Protein AF-A0A1H7I9Z0-F1 (afdb_monomer)

Foldseek 3Di:
DQDDAWEEEEEEADLLLLLLLLVLVVVSVHQYEYAYCCCVALSVQWPRHPYYHHQHPPLVVNLVRVLVVLVVDQGQEYDYQALSRQVSVVVSCVVPVVSNPNHDYFHFHNDKFFDDDPDDDPPWDKFKKKKKFADDQLATQAIWIKGAPDADPVRARQKIFTDDDDPQVNVVSSVVSVVVVAHGIKMWMWIDTPPPPDTDTRIIGRHDGSCQLVCVVQPNSRSVCRVVPDPPPNPYGDGDGGAMEGELVVLLVQLVVLLVCCVPPDDVSSVVSVVVSVVVVCVVVPGSYDYSQDDPSTCSSVVSSVVVSVVVVVVSVVVVVLVVLLVVLVVLLVLVLVLLVVCVVVLHEAEEEEEEAWQQAQRLLLQLLLVVVQVVDPDDRHYHYYYAHQDQDWQDHHDPLRQVLSVVVVRGRRPPIHHHDDLVNQLVGQEYEYADVVVVVVCVVSVNVPPSRHRYHYLQCQAPSVRHSHGQDDCVVHGSVSSNVSSVSSNSSSVSSVVVSVVVVVD

Structure (mmCIF, N/CA/C/O backbone):
data_AF-A0A1H7I9Z0-F1
#
_entry.id   AF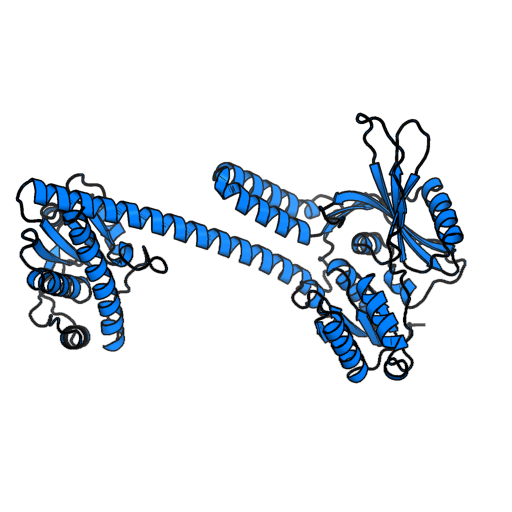-A0A1H7I9Z0-F1
#
loop_
_atom_site.group_PDB
_atom_site.id
_atom_site.type_symbol
_atom_site.label_atom_id
_atom_site.label_alt_id
_atom_site.label_comp_id
_atom_site.label_asym_id
_atom_site.label_entity_id
_atom_site.label_seq_id
_atom_site.pdbx_PDB_ins_code
_atom_site.Cartn_x
_atom_site.Cartn_y
_atom_site.Cartn_z
_atom_site.occupancy
_atom_site.B_iso_or_equiv
_atom_site.auth_seq_id
_atom_site.auth_comp_id
_atom_site.auth_asym_id
_atom_site.auth_atom_id
_atom_site.pdbx_PDB_model_num
ATOM 1 N N . MET A 1 1 ? 15.143 -14.746 -42.588 1.00 33.28 1 MET A N 1
ATOM 2 C CA . MET A 1 1 ? 15.814 -15.561 -41.551 1.00 33.28 1 MET A CA 1
ATOM 3 C C . MET A 1 1 ? 15.377 -15.018 -40.199 1.00 33.28 1 MET A C 1
ATOM 5 O O . MET A 1 1 ? 15.439 -13.807 -40.037 1.00 33.28 1 MET A O 1
ATOM 9 N N . LYS A 1 2 ? 14.856 -15.845 -39.278 1.00 40.09 2 LYS A N 1
ATOM 10 C CA . LYS A 1 2 ? 14.622 -15.394 -37.891 1.00 40.09 2 LYS A CA 1
ATOM 11 C C . LYS A 1 2 ? 15.978 -14.993 -37.301 1.00 40.09 2 LYS A C 1
ATOM 13 O O . LYS A 1 2 ? 16.940 -15.733 -37.501 1.00 40.09 2 LYS A O 1
ATOM 18 N N . ALA A 1 3 ? 16.061 -13.828 -36.659 1.00 52.66 3 ALA A N 1
ATOM 19 C CA . ALA A 1 3 ? 17.259 -13.439 -35.922 1.00 52.66 3 ALA A CA 1
ATOM 20 C C . ALA A 1 3 ? 17.592 -14.540 -34.893 1.00 52.66 3 ALA A C 1
ATOM 22 O O . ALA A 1 3 ? 16.659 -15.145 -34.353 1.00 52.66 3 ALA A O 1
ATOM 23 N N . PRO A 1 4 ? 18.876 -14.860 -34.662 1.00 58.31 4 PRO A N 1
ATOM 24 C CA . PRO A 1 4 ? 19.242 -15.836 -33.645 1.00 58.31 4 PRO A CA 1
ATOM 25 C C . PRO A 1 4 ? 18.682 -15.402 -32.283 1.00 58.31 4 PRO A C 1
ATOM 27 O O . PRO A 1 4 ? 18.686 -14.219 -31.943 1.00 58.31 4 PRO A O 1
ATOM 30 N N . HIS A 1 5 ? 18.164 -16.370 -31.526 1.00 79.75 5 HIS A N 1
ATOM 31 C CA . HIS A 1 5 ? 17.755 -16.153 -30.143 1.00 79.75 5 HIS A CA 1
ATOM 32 C C . HIS A 1 5 ? 18.989 -15.724 -29.343 1.00 79.75 5 HIS A C 1
ATOM 34 O O . HIS A 1 5 ? 20.001 -16.417 -29.382 1.00 79.75 5 HIS A O 1
ATOM 40 N N . SER A 1 6 ? 18.896 -14.588 -28.654 1.00 88.00 6 SER A N 1
ATOM 41 C CA . SER A 1 6 ? 19.993 -14.035 -27.851 1.00 88.00 6 SER A CA 1
ATOM 42 C C . SER A 1 6 ? 19.549 -13.836 -26.415 1.00 88.00 6 SER A C 1
ATOM 44 O O . SER A 1 6 ? 18.396 -13.455 -26.178 1.00 88.00 6 SER A O 1
ATOM 46 N N . ASP A 1 7 ? 20.477 -14.055 -25.491 1.00 91.69 7 ASP A N 1
ATOM 47 C CA . ASP A 1 7 ? 20.314 -13.757 -24.073 1.00 91.69 7 ASP A CA 1
ATOM 48 C C . ASP A 1 7 ? 20.749 -12.300 -23.821 1.00 91.69 7 ASP A C 1
ATOM 50 O O . ASP A 1 7 ? 21.871 -11.899 -24.144 1.00 91.69 7 ASP A O 1
ATOM 54 N N . ILE A 1 8 ? 19.845 -11.472 -23.289 1.00 93.44 8 ILE A N 1
ATOM 55 C CA . ILE A 1 8 ? 20.035 -10.019 -23.168 1.00 93.44 8 ILE A CA 1
ATOM 56 C C . ILE A 1 8 ? 19.839 -9.580 -21.718 1.00 93.44 8 ILE A C 1
ATOM 58 O O . ILE A 1 8 ? 18.793 -9.831 -21.116 1.00 93.44 8 ILE A O 1
ATOM 62 N N . LEU A 1 9 ? 20.822 -8.847 -21.193 1.00 94.00 9 LEU A N 1
ATOM 63 C CA . LEU A 1 9 ? 20.742 -8.187 -19.893 1.00 94.00 9 LEU A CA 1
ATOM 64 C C . LEU A 1 9 ? 20.420 -6.698 -20.067 1.00 94.00 9 LEU A C 1
ATOM 66 O O . LEU A 1 9 ? 21.215 -5.939 -20.628 1.00 94.00 9 LEU A O 1
ATOM 70 N N . LEU A 1 10 ? 19.268 -6.275 -19.552 1.00 93.38 10 LEU A N 1
ATOM 71 C CA . LEU A 1 10 ? 18.864 -4.871 -19.459 1.00 93.38 10 LEU A CA 1
ATOM 72 C C . LEU A 1 10 ? 19.329 -4.288 -18.118 1.00 93.38 10 LEU A C 1
ATOM 74 O O . LEU A 1 10 ? 19.022 -4.858 -17.072 1.00 93.38 10 LEU A O 1
ATOM 78 N N . VAL A 1 11 ? 20.034 -3.154 -18.124 1.00 92.19 11 VAL A N 1
ATOM 79 C CA . VAL A 1 11 ? 20.575 -2.536 -16.899 1.00 92.19 11 VAL A CA 1
ATOM 80 C C . VAL A 1 11 ? 20.062 -1.105 -16.739 1.00 92.19 11 VAL A C 1
ATOM 82 O O . VAL A 1 11 ? 20.218 -0.286 -17.646 1.00 92.19 11 VAL A O 1
ATOM 85 N N . GLY A 1 12 ? 19.490 -0.806 -15.571 1.00 89.25 12 GLY A N 1
ATOM 86 C CA . GLY A 1 12 ? 18.894 0.491 -15.240 1.00 89.25 12 GLY A CA 1
ATOM 87 C C . GLY A 1 12 ? 17.626 0.793 -16.041 1.00 89.25 12 GLY A C 1
ATOM 88 O O . GLY A 1 12 ? 16.967 -0.114 -16.549 1.00 89.25 12 GLY A O 1
ATOM 89 N N . GLY A 1 13 ? 17.314 2.079 -16.177 1.00 84.94 13 GLY A N 1
ATOM 90 C CA . GLY A 1 13 ? 16.192 2.602 -16.950 1.00 84.94 13 GLY A CA 1
ATOM 91 C C . GLY A 1 13 ? 14.922 2.816 -16.132 1.00 84.94 13 GLY A C 1
ATOM 92 O O . G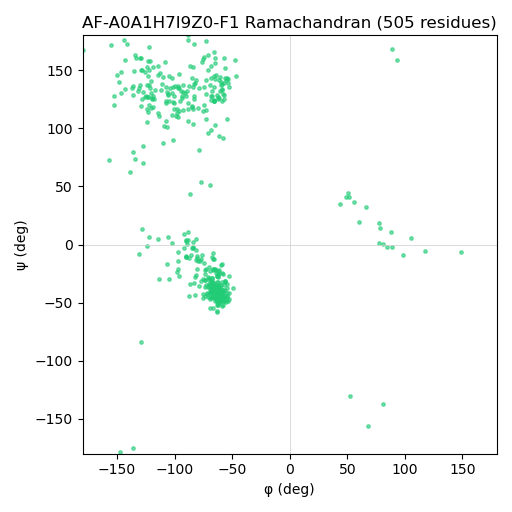LY A 1 13 ? 14.704 2.216 -15.082 1.00 84.94 13 GLY A O 1
ATOM 93 N N . SER A 1 14 ? 14.035 3.667 -16.648 1.00 82.62 14 SER A N 1
ATOM 94 C CA . SER A 1 14 ? 12.694 3.812 -16.085 1.00 82.62 14 SER A CA 1
ATOM 95 C C . SER A 1 14 ? 11.860 2.545 -16.335 1.00 82.62 14 SER A C 1
ATOM 97 O O . SER A 1 14 ? 12.085 1.835 -17.324 1.00 82.62 14 SER A O 1
ATOM 99 N N . PRO A 1 15 ? 10.853 2.252 -15.489 1.00 83.88 15 PRO A N 1
ATOM 100 C CA . PRO A 1 15 ? 9.927 1.146 -15.723 1.00 83.88 15 PRO A CA 1
ATOM 101 C C . PRO A 1 15 ? 9.340 1.142 -17.145 1.00 83.88 15 PRO A C 1
ATOM 103 O O . PRO A 1 15 ? 9.168 0.090 -17.755 1.00 83.88 15 PRO A O 1
ATOM 106 N N . GLU A 1 16 ? 9.061 2.315 -17.699 1.00 82.94 16 GLU A N 1
ATOM 107 C CA . GLU A 1 16 ? 8.445 2.485 -19.007 1.00 82.94 16 GLU A CA 1
ATOM 108 C C . GLU A 1 16 ? 9.401 2.133 -20.153 1.00 82.94 16 GLU A C 1
ATOM 110 O O . GLU A 1 16 ? 9.007 1.425 -21.088 1.00 82.94 16 GLU A O 1
ATOM 115 N N . VAL A 1 17 ? 10.664 2.560 -20.061 1.00 86.81 17 VAL A N 1
ATOM 116 C CA . VAL A 1 17 ? 11.717 2.178 -21.012 1.00 86.81 17 VAL A CA 1
ATOM 117 C C . VAL A 1 17 ? 11.962 0.671 -20.944 1.00 86.81 17 VAL A C 1
ATOM 119 O O . VAL A 1 17 ? 11.924 0.002 -21.979 1.00 86.81 17 VAL A O 1
ATOM 122 N N . ILE A 1 18 ? 12.110 0.113 -19.737 1.00 89.44 18 ILE A N 1
ATOM 123 C CA . ILE A 1 18 ? 12.332 -1.326 -19.523 1.00 89.44 18 ILE A CA 1
ATOM 124 C C . ILE A 1 18 ? 11.198 -2.141 -20.129 1.00 89.44 18 ILE A C 1
ATOM 126 O O . ILE A 1 18 ? 11.439 -3.044 -20.924 1.00 89.44 18 ILE A O 1
ATOM 130 N N . LEU A 1 19 ? 9.950 -1.815 -19.795 1.00 88.62 19 LEU A N 1
ATOM 131 C CA . LEU A 1 19 ? 8.794 -2.562 -20.279 1.00 88.62 19 LEU A CA 1
ATOM 132 C C . LEU A 1 19 ? 8.682 -2.518 -21.810 1.00 88.62 19 LEU A C 1
ATOM 134 O O . LEU A 1 19 ? 8.282 -3.502 -22.437 1.00 88.62 19 LEU A O 1
ATOM 138 N N . THR A 1 20 ? 9.056 -1.390 -22.415 1.00 89.25 20 THR A N 1
ATOM 139 C CA . THR A 1 20 ? 9.066 -1.227 -23.871 1.00 89.25 20 THR A CA 1
ATOM 140 C C . THR A 1 20 ? 10.124 -2.112 -24.525 1.00 89.25 20 THR A C 1
ATOM 142 O O . THR A 1 20 ? 9.809 -2.842 -25.467 1.00 89.25 20 THR A O 1
ATOM 145 N N . PHE A 1 21 ? 11.339 -2.123 -23.975 1.00 90.88 21 PHE A N 1
ATOM 146 C CA . PHE A 1 21 ? 12.412 -3.033 -24.377 1.00 90.88 21 PHE A CA 1
ATOM 147 C C . PHE A 1 21 ? 12.002 -4.494 -24.254 1.00 90.88 21 PHE A C 1
ATOM 149 O O . PHE A 1 21 ? 12.139 -5.267 -25.203 1.00 90.88 21 PHE A O 1
ATOM 156 N N . VAL A 1 22 ? 11.440 -4.848 -23.099 1.00 90.94 22 VAL A N 1
ATOM 157 C CA . VAL A 1 22 ? 11.018 -6.208 -22.791 1.00 90.94 22 VAL A CA 1
ATOM 158 C C . VAL A 1 22 ? 10.026 -6.720 -23.823 1.00 90.94 22 VAL A C 1
ATOM 160 O O . VAL A 1 22 ? 10.205 -7.791 -24.394 1.00 90.94 22 VAL A O 1
ATOM 163 N N . ARG A 1 23 ? 9.003 -5.925 -24.135 1.00 89.06 23 ARG A N 1
ATOM 164 C CA . ARG A 1 23 ? 7.969 -6.310 -25.102 1.00 89.06 23 ARG A CA 1
ATOM 165 C C . ARG A 1 23 ? 8.468 -6.333 -26.540 1.00 89.06 23 ARG A C 1
ATOM 167 O O . ARG A 1 23 ? 8.011 -7.175 -27.307 1.00 89.06 23 ARG A O 1
ATOM 174 N N . SER A 1 24 ? 9.345 -5.406 -26.916 1.00 89.19 24 SER A N 1
ATOM 175 C CA . SER A 1 24 ? 9.944 -5.369 -28.254 1.00 89.19 24 SER A CA 1
ATOM 176 C C . SER A 1 24 ? 10.786 -6.624 -28.504 1.00 89.19 24 SER A C 1
ATOM 178 O O . SER A 1 24 ? 10.482 -7.421 -29.393 1.00 89.19 24 SER A O 1
ATOM 180 N N . LEU A 1 25 ? 11.777 -6.869 -27.646 1.00 90.19 25 LEU A N 1
ATOM 181 C CA . LEU A 1 25 ? 12.753 -7.937 -27.843 1.00 90.19 25 LEU A CA 1
ATOM 182 C C . LEU A 1 25 ? 12.153 -9.330 -27.601 1.00 90.19 25 LEU A C 1
ATOM 184 O O . LEU A 1 25 ? 12.467 -10.270 -28.332 1.00 90.19 25 LEU A O 1
ATOM 188 N N . ALA A 1 26 ? 11.218 -9.471 -26.655 1.00 89.12 26 ALA A N 1
ATOM 189 C CA . ALA A 1 26 ? 10.547 -10.749 -26.427 1.00 89.12 26 ALA A CA 1
ATOM 190 C C . ALA A 1 26 ? 9.662 -11.176 -27.608 1.00 89.12 26 ALA A C 1
ATOM 192 O O . ALA A 1 26 ? 9.572 -12.368 -27.901 1.00 89.12 26 ALA A O 1
ATOM 193 N N . ARG A 1 27 ? 9.048 -10.233 -28.346 1.00 85.94 27 ARG A N 1
ATOM 194 C CA . ARG A 1 27 ? 8.302 -10.554 -29.582 1.00 85.94 27 ARG A CA 1
ATOM 195 C C . ARG A 1 27 ? 9.196 -11.139 -30.674 1.00 85.94 27 ARG A C 1
ATOM 197 O O . ARG A 1 27 ? 8.706 -11.907 -31.497 1.00 85.94 27 ARG A O 1
ATOM 204 N N . GLN A 1 28 ? 10.484 -10.804 -30.661 1.00 85.25 28 GLN A N 1
ATOM 205 C CA . GLN A 1 28 ? 11.493 -11.369 -31.561 1.00 85.25 28 GLN A CA 1
ATOM 206 C C . GLN A 1 28 ? 12.075 -12.695 -31.042 1.00 85.25 28 GLN A C 1
ATOM 208 O O . GLN A 1 28 ? 12.853 -13.344 -31.734 1.00 85.25 28 GLN A O 1
ATOM 213 N N . GLY A 1 29 ? 11.666 -13.135 -29.847 1.00 87.38 29 GLY A N 1
ATOM 214 C CA . GLY A 1 29 ? 12.092 -14.392 -29.239 1.00 87.38 29 GLY A CA 1
ATOM 215 C C . GLY A 1 29 ? 13.376 -14.304 -28.413 1.00 87.38 29 GLY A C 1
ATOM 216 O O . GLY A 1 29 ? 13.908 -15.350 -28.050 1.00 87.38 29 GLY A O 1
ATOM 217 N N . HIS A 1 30 ? 13.887 -13.108 -28.110 1.00 90.94 30 HIS A N 1
ATOM 218 C CA . HIS A 1 30 ? 15.039 -12.961 -27.215 1.00 90.94 30 HIS A CA 1
ATOM 219 C C . HIS A 1 30 ? 14.665 -13.283 -25.763 1.00 90.94 30 HIS A C 1
ATOM 221 O O . HIS A 1 30 ? 13.525 -13.070 -25.338 1.00 90.94 30 HIS A O 1
ATOM 227 N N . ARG A 1 31 ? 15.638 -13.779 -24.996 1.00 91.44 31 ARG A N 1
ATOM 228 C CA . ARG A 1 31 ? 15.503 -14.028 -23.556 1.00 91.44 31 ARG A CA 1
ATOM 229 C C . ARG A 1 31 ? 16.053 -12.840 -22.787 1.00 91.44 31 ARG A C 1
ATOM 231 O O . ARG A 1 31 ? 17.116 -12.327 -23.127 1.00 91.44 31 ARG A O 1
ATOM 238 N N . LEU A 1 32 ? 15.310 -12.391 -21.780 1.00 93.50 32 LEU A N 1
ATOM 239 C CA . LEU A 1 32 ? 15.541 -11.096 -21.153 1.00 93.50 32 LEU A CA 1
ATOM 240 C C . LEU A 1 32 ? 15.644 -11.219 -19.637 1.00 93.50 32 LEU A C 1
ATOM 242 O O . LEU A 1 32 ? 14.698 -11.664 -18.980 1.00 93.50 32 LEU A O 1
ATOM 246 N N . ASP A 1 33 ? 16.753 -10.712 -19.116 1.00 93.56 33 ASP A N 1
ATOM 247 C CA . ASP A 1 33 ? 16.964 -10.454 -17.698 1.00 93.56 33 ASP A CA 1
ATOM 248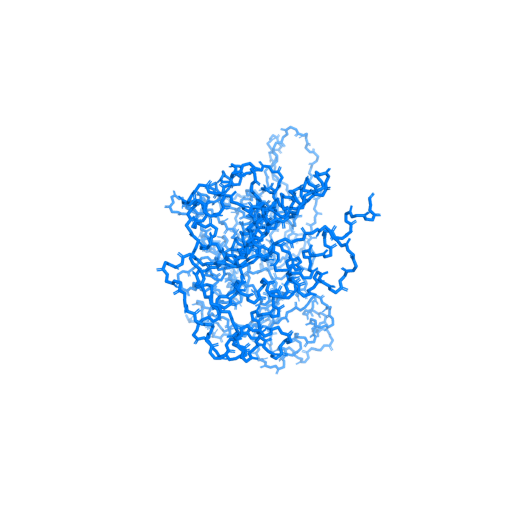 C C . ASP A 1 33 ? 17.093 -8.949 -17.460 1.00 93.56 33 ASP A C 1
ATOM 250 O O . ASP A 1 33 ? 17.487 -8.183 -18.345 1.00 93.56 33 ASP A O 1
ATOM 254 N N . SER A 1 34 ? 16.745 -8.501 -16.255 1.00 92.56 34 SER A N 1
ATOM 255 C CA . SER A 1 34 ? 16.790 -7.088 -15.889 1.00 92.56 34 SER A CA 1
ATOM 256 C C . SER A 1 34 ? 17.481 -6.868 -14.549 1.00 92.56 34 SER A C 1
ATOM 258 O O . SER A 1 34 ? 17.160 -7.514 -13.553 1.00 92.56 34 SER A O 1
ATOM 260 N N . LEU A 1 35 ? 18.403 -5.909 -14.524 1.00 91.31 35 LEU A N 1
ATOM 261 C CA . LEU A 1 35 ? 19.003 -5.336 -13.329 1.00 91.31 35 LEU A CA 1
ATOM 262 C C . LEU A 1 35 ? 18.420 -3.925 -13.147 1.00 91.31 35 LEU A C 1
ATOM 264 O O . LEU A 1 35 ? 18.807 -3.000 -13.858 1.00 91.31 35 LEU A O 1
ATOM 268 N N . ASN A 1 36 ? 17.448 -3.770 -12.243 1.00 84.12 36 ASN A N 1
ATOM 269 C CA . ASN A 1 36 ? 16.551 -2.606 -12.188 1.00 84.12 36 ASN A CA 1
ATOM 270 C C . ASN A 1 36 ? 16.603 -1.874 -10.835 1.00 84.12 36 ASN A C 1
ATOM 272 O O . ASN A 1 36 ? 16.569 -2.512 -9.782 1.00 84.12 36 ASN A O 1
ATOM 276 N N . ASP A 1 37 ? 16.619 -0.539 -10.864 1.00 76.44 37 ASP A N 1
ATOM 277 C CA . ASP A 1 37 ? 16.607 0.340 -9.684 1.00 76.44 37 ASP A CA 1
ATOM 278 C C . ASP A 1 37 ? 15.297 0.276 -8.884 1.00 76.44 37 ASP A C 1
ATOM 280 O O . ASP A 1 37 ? 15.240 0.550 -7.684 1.00 76.44 37 ASP A O 1
ATOM 284 N N . THR A 1 38 ? 14.237 -0.176 -9.542 1.00 74.06 38 THR A N 1
ATOM 285 C CA . THR A 1 38 ? 12.899 -0.337 -9.003 1.00 74.06 38 THR A CA 1
ATOM 286 C C . THR A 1 38 ? 12.407 -1.766 -9.267 1.00 74.06 38 THR A C 1
ATOM 288 O O . THR A 1 38 ? 11.476 -1.986 -10.044 1.00 74.06 38 THR A O 1
ATOM 291 N N . PRO A 1 39 ? 12.970 -2.787 -8.589 1.00 69.00 39 PRO A N 1
ATOM 292 C CA . PRO A 1 39 ? 12.644 -4.197 -8.838 1.00 69.00 39 PRO A CA 1
ATOM 293 C C . PRO A 1 39 ? 11.181 -4.548 -8.504 1.00 69.00 39 PRO A C 1
ATOM 295 O O . PRO A 1 39 ? 10.630 -5.501 -9.042 1.00 69.00 39 PRO A O 1
ATOM 298 N N . LEU A 1 40 ? 10.523 -3.742 -7.660 1.00 73.50 40 LEU A N 1
ATOM 299 C CA . LEU A 1 40 ? 9.094 -3.844 -7.325 1.00 73.50 40 LEU A CA 1
ATOM 300 C C . LEU A 1 40 ? 8.188 -3.020 -8.265 1.00 73.50 40 LEU A C 1
ATOM 302 O O . LEU A 1 40 ? 6.972 -2.906 -8.050 1.00 73.50 40 LEU A O 1
ATOM 306 N N . SER A 1 41 ? 8.769 -2.393 -9.293 1.00 78.56 41 SER A N 1
ATOM 307 C CA . SER A 1 41 ? 8.021 -1.641 -10.295 1.00 78.56 41 SER A CA 1
ATOM 308 C C . SER A 1 41 ? 7.121 -2.558 -11.117 1.00 78.56 41 SER A C 1
ATOM 310 O O . SER A 1 41 ? 7.184 -3.784 -11.065 1.00 78.56 41 SER A O 1
ATOM 312 N N . HIS A 1 42 ? 6.193 -1.941 -11.847 1.00 78.56 42 HIS A N 1
ATOM 313 C CA . HIS A 1 42 ? 5.179 -2.690 -12.582 1.00 78.56 42 HIS A CA 1
ATOM 314 C C . HIS A 1 42 ? 5.804 -3.354 -13.814 1.00 78.56 42 HIS A C 1
ATOM 316 O O . HIS A 1 42 ? 5.400 -4.446 -14.191 1.00 78.56 42 HIS A O 1
ATOM 322 N N . ALA A 1 43 ? 6.840 -2.733 -14.380 1.00 81.75 43 ALA A N 1
ATOM 323 C CA . ALA A 1 43 ? 7.607 -3.258 -15.499 1.00 81.75 43 ALA A CA 1
ATOM 324 C C . ALA A 1 43 ? 8.243 -4.620 -15.196 1.00 81.75 43 ALA A C 1
ATOM 326 O O . ALA A 1 43 ? 8.195 -5.519 -16.030 1.00 81.75 43 ALA A O 1
ATOM 327 N N . CYS A 1 44 ? 8.741 -4.805 -13.971 1.00 84.25 44 CYS A N 1
ATOM 328 C CA . CYS A 1 44 ? 9.341 -6.059 -13.512 1.00 84.25 44 CYS A CA 1
ATOM 329 C C . CYS A 1 44 ? 8.354 -7.225 -13.385 1.00 84.25 44 CYS A C 1
ATOM 331 O O . CYS A 1 44 ? 8.779 -8.356 -13.189 1.00 84.25 44 CYS A O 1
ATOM 333 N N . GLN A 1 45 ? 7.046 -6.966 -13.474 1.00 86.88 45 GLN A N 1
ATOM 334 C CA . GLN A 1 45 ? 6.011 -8.004 -13.457 1.00 86.88 45 GLN A CA 1
ATOM 335 C C . GLN A 1 45 ? 5.680 -8.519 -14.864 1.00 86.88 45 GLN A C 1
ATOM 337 O O . GLN A 1 45 ? 4.766 -9.331 -15.021 1.00 86.88 45 GLN A O 1
ATOM 342 N N . SER A 1 46 ? 6.387 -8.034 -15.894 1.00 88.88 46 SER A N 1
ATOM 343 C CA . SER A 1 46 ? 6.234 -8.533 -17.258 1.00 88.88 46 SER A CA 1
ATOM 344 C C . SER A 1 46 ? 6.530 -10.025 -17.309 1.00 88.88 46 SER A C 1
ATOM 346 O O . SER A 1 46 ? 7.558 -10.485 -16.815 1.00 88.88 46 SER A O 1
ATOM 348 N N . ARG A 1 47 ? 5.653 -10.785 -17.967 1.00 89.19 47 ARG A N 1
ATOM 349 C CA . ARG A 1 47 ? 5.813 -12.243 -18.104 1.00 89.19 47 ARG A CA 1
ATOM 350 C C . ARG A 1 47 ? 7.015 -12.660 -18.959 1.00 89.19 47 ARG A C 1
ATOM 352 O O . ARG A 1 47 ? 7.325 -13.842 -19.036 1.00 89.19 47 ARG A O 1
ATOM 359 N N . TYR A 1 48 ? 7.613 -11.707 -19.672 1.00 90.75 48 TYR A N 1
ATOM 360 C CA . TYR A 1 48 ? 8.735 -11.939 -20.578 1.00 90.75 48 TYR A CA 1
ATOM 361 C C . TYR A 1 48 ? 10.103 -11.800 -19.898 1.00 90.75 48 TYR A C 1
ATOM 363 O O . TYR A 1 48 ? 11.107 -12.169 -20.502 1.00 90.75 48 TYR A O 1
ATOM 371 N N . LEU A 1 49 ? 10.151 -11.279 -18.668 1.00 91.06 49 LEU A N 1
ATOM 372 C CA . LEU A 1 49 ? 11.374 -11.236 -17.870 1.00 91.06 49 LEU A CA 1
ATOM 373 C C . LEU A 1 49 ? 11.576 -12.578 -17.166 1.00 91.06 49 LEU A C 1
ATOM 375 O O . LEU A 1 49 ? 10.670 -13.060 -16.487 1.00 91.06 49 LEU A O 1
ATOM 379 N N . GLN A 1 50 ? 12.760 -13.171 -17.314 1.00 88.69 50 GLN A N 1
ATOM 380 C CA . GLN A 1 50 ? 13.093 -14.431 -16.642 1.00 88.69 50 GLN A CA 1
ATOM 381 C C . GLN A 1 50 ? 13.661 -14.169 -15.252 1.00 88.69 50 GLN A C 1
ATOM 383 O O . GLN A 1 50 ? 13.253 -14.801 -14.276 1.00 88.69 50 GLN A O 1
ATOM 388 N N . LYS A 1 51 ? 14.565 -13.193 -15.158 1.00 89.06 51 LYS A N 1
ATOM 389 C CA . LYS A 1 51 ? 15.183 -12.782 -13.906 1.00 89.06 51 LYS A CA 1
ATOM 390 C C . LYS A 1 51 ? 15.119 -11.272 -13.735 1.00 89.06 51 LYS A C 1
ATOM 392 O O . LYS A 1 51 ? 15.443 -10.504 -14.639 1.00 89.06 51 LYS A O 1
ATOM 397 N N . VAL A 1 52 ? 14.743 -10.850 -12.532 1.00 88.94 52 VAL A N 1
ATOM 398 C CA . VAL A 1 52 ? 14.793 -9.449 -12.109 1.00 88.94 52 VAL A CA 1
ATOM 399 C C . VAL A 1 52 ? 15.670 -9.355 -10.873 1.00 88.94 52 VAL A C 1
ATOM 401 O O . VAL A 1 52 ? 15.383 -9.965 -9.844 1.00 88.94 52 VAL A O 1
ATOM 404 N N . LEU A 1 53 ? 16.743 -8.582 -10.977 1.00 87.19 53 LEU A N 1
ATOM 405 C CA . LEU A 1 53 ? 17.674 -8.305 -9.896 1.00 87.19 53 LEU A CA 1
ATOM 406 C C . LEU A 1 53 ? 17.618 -6.817 -9.521 1.00 87.19 53 LEU A C 1
ATOM 408 O O . LEU A 1 53 ? 17.417 -5.970 -10.393 1.00 87.19 53 LEU A O 1
ATOM 412 N N . PRO A 1 54 ? 17.797 -6.471 -8.235 1.00 87.50 54 PRO A N 1
ATOM 413 C CA . PRO A 1 54 ? 17.875 -5.079 -7.810 1.00 87.50 54 PRO A CA 1
ATOM 414 C C . PRO A 1 54 ? 19.168 -4.418 -8.308 1.00 87.50 54 PRO A C 1
ATOM 416 O O . PRO A 1 54 ? 20.249 -4.996 -8.182 1.00 87.50 54 PRO A O 1
ATOM 419 N N . PHE A 1 55 ? 19.050 -3.187 -8.800 1.00 86.94 55 PHE A N 1
ATOM 420 C CA . PHE A 1 55 ? 20.148 -2.287 -9.147 1.00 86.94 55 PHE A CA 1
ATOM 421 C C . PHE A 1 55 ? 20.197 -1.122 -8.147 1.00 86.94 55 PHE A C 1
ATOM 423 O O . PHE A 1 55 ? 19.527 -0.108 -8.332 1.00 86.94 55 PHE A O 1
ATOM 430 N N . PRO A 1 56 ? 20.904 -1.277 -7.023 1.00 84.56 56 PRO A N 1
ATOM 431 C CA . PRO A 1 56 ? 20.923 -0.270 -5.968 1.00 84.56 56 PRO A CA 1
ATOM 432 C C . PRO A 1 56 ? 21.569 1.040 -6.441 1.00 84.56 56 PRO A C 1
ATOM 434 O O . PRO A 1 56 ? 22.380 1.057 -7.361 1.00 84.56 56 PRO A O 1
ATOM 437 N N . HIS A 1 57 ? 21.223 2.149 -5.783 1.00 81.69 57 HIS A N 1
ATOM 438 C CA . HIS A 1 57 ? 21.848 3.450 -6.052 1.00 81.69 57 HIS A CA 1
ATOM 439 C C . HIS A 1 57 ? 23.280 3.549 -5.513 1.00 81.69 57 HIS A C 1
ATOM 441 O O . HIS A 1 57 ? 24.036 4.403 -5.972 1.00 81.69 57 HIS A O 1
ATOM 447 N N . ASP A 1 58 ? 23.640 2.721 -4.524 1.00 87.44 58 ASP A N 1
ATOM 448 C CA . ASP A 1 58 ? 25.006 2.671 -4.010 1.00 87.44 58 ASP A CA 1
ATOM 449 C C . ASP A 1 58 ? 25.954 2.136 -5.097 1.00 87.44 58 ASP A C 1
ATOM 451 O O . ASP A 1 58 ? 25.738 1.024 -5.589 1.00 87.44 58 ASP A O 1
ATOM 455 N N . PRO A 1 59 ? 27.009 2.883 -5.472 1.00 86.00 59 PRO A N 1
ATOM 456 C CA . PRO A 1 59 ? 27.850 2.506 -6.599 1.00 86.00 59 PRO A CA 1
ATOM 457 C C . PRO A 1 59 ? 28.547 1.154 -6.464 1.00 86.00 59 PRO A C 1
ATOM 459 O O . PRO A 1 59 ? 28.716 0.443 -7.458 1.00 86.00 59 PRO A O 1
ATOM 462 N N . LYS A 1 60 ? 28.967 0.808 -5.243 1.00 87.56 60 LYS A N 1
ATOM 463 C CA . LYS A 1 60 ? 29.688 -0.433 -4.971 1.00 87.56 60 LYS A CA 1
ATOM 464 C C . LYS A 1 60 ? 28.723 -1.609 -4.987 1.00 87.56 60 LYS A C 1
ATOM 466 O O . LYS A 1 60 ? 28.983 -2.597 -5.665 1.00 87.56 60 LYS A O 1
ATOM 471 N N . GLU A 1 61 ? 27.576 -1.471 -4.326 1.00 89.69 61 GLU A N 1
ATOM 472 C CA . GLU A 1 61 ? 26.546 -2.506 -4.365 1.00 89.69 61 GLU A CA 1
ATOM 473 C C . GLU A 1 61 ? 26.026 -2.715 -5.801 1.00 89.69 61 GLU A C 1
ATOM 475 O O . GLU A 1 61 ? 25.803 -3.849 -6.216 1.00 89.69 61 GLU A O 1
ATOM 480 N N . ALA A 1 62 ? 25.895 -1.653 -6.603 1.00 88.00 62 ALA A N 1
ATOM 481 C CA . ALA A 1 62 ? 25.475 -1.741 -8.003 1.00 88.00 62 ALA A CA 1
ATOM 482 C C . ALA A 1 62 ? 26.464 -2.556 -8.848 1.00 88.00 62 ALA A C 1
ATOM 484 O O . ALA A 1 62 ? 26.059 -3.425 -9.627 1.00 88.00 62 ALA A O 1
ATOM 485 N N . GLN A 1 63 ? 27.763 -2.311 -8.655 1.00 90.69 63 GLN A N 1
ATOM 486 C CA . GLN A 1 63 ? 28.836 -3.073 -9.285 1.00 90.69 63 GLN A CA 1
ATOM 487 C C . GLN A 1 63 ? 28.824 -4.542 -8.836 1.00 90.69 63 GLN A C 1
ATOM 489 O O . GLN A 1 63 ? 28.863 -5.432 -9.686 1.00 90.69 63 GLN A O 1
ATOM 494 N N . ASP A 1 64 ? 28.696 -4.813 -7.535 1.00 90.62 64 ASP A N 1
ATOM 495 C CA . ASP A 1 64 ? 28.634 -6.178 -6.998 1.00 90.62 64 ASP A CA 1
ATOM 496 C C . ASP A 1 64 ? 27.440 -6.956 -7.575 1.00 90.62 64 ASP A C 1
ATOM 498 O O . ASP A 1 64 ? 27.559 -8.127 -7.950 1.00 90.62 64 ASP A O 1
ATOM 502 N N . ARG A 1 65 ? 26.280 -6.299 -7.710 1.00 91.25 65 ARG A N 1
ATOM 503 C CA . ARG A 1 65 ? 25.080 -6.889 -8.321 1.00 91.25 65 ARG A CA 1
ATOM 504 C C . ARG A 1 65 ? 25.266 -7.171 -9.806 1.00 91.25 65 ARG A C 1
ATOM 506 O O . ARG A 1 65 ? 24.841 -8.232 -10.260 1.00 91.25 65 ARG A O 1
ATOM 513 N N . LEU A 1 66 ? 25.910 -6.266 -10.543 1.00 92.06 66 LEU A N 1
ATOM 514 C CA . LEU A 1 66 ? 26.238 -6.477 -11.952 1.00 92.06 66 LEU A CA 1
ATOM 515 C C . LEU A 1 66 ? 27.199 -7.661 -12.119 1.00 92.06 66 LEU A C 1
ATOM 517 O O . LEU A 1 66 ? 26.924 -8.556 -12.911 1.00 92.06 66 LEU A O 1
ATOM 521 N N . ILE A 1 67 ? 28.273 -7.725 -11.328 1.00 91.56 67 ILE A N 1
ATOM 522 C CA . ILE A 1 67 ? 29.228 -8.845 -11.350 1.00 91.56 67 ILE A CA 1
ATOM 523 C C . ILE A 1 67 ? 28.520 -10.163 -11.031 1.00 91.56 67 ILE A C 1
ATOM 525 O O . ILE A 1 67 ? 28.747 -11.164 -11.710 1.00 91.56 67 ILE A O 1
ATOM 529 N N . LYS A 1 68 ? 27.634 -10.167 -10.031 1.00 91.06 68 LYS A N 1
ATOM 530 C CA . LYS A 1 68 ? 26.832 -11.343 -9.689 1.00 91.06 68 LYS A CA 1
ATOM 531 C C . LYS A 1 68 ? 25.930 -11.772 -10.850 1.00 91.06 68 LYS A C 1
ATOM 533 O O . LYS A 1 68 ? 25.891 -12.954 -11.175 1.00 91.06 68 LYS A O 1
ATOM 538 N N . ALA A 1 69 ? 25.248 -10.829 -11.501 1.00 90.75 69 ALA A N 1
ATOM 539 C CA . ALA A 1 69 ? 24.396 -11.120 -12.652 1.00 90.75 69 ALA A CA 1
ATOM 540 C C . ALA A 1 69 ? 25.187 -11.738 -13.818 1.00 90.75 69 ALA A C 1
ATOM 542 O O . ALA A 1 69 ? 24.708 -12.694 -14.422 1.00 90.75 69 ALA A O 1
ATOM 543 N N . LEU A 1 70 ? 26.394 -11.225 -14.087 1.00 91.19 70 LEU A N 1
ATOM 544 C CA . LEU A 1 70 ? 27.312 -11.725 -15.120 1.00 91.19 70 LEU A CA 1
ATOM 545 C C . LEU A 1 70 ? 27.944 -13.082 -14.769 1.00 91.19 70 LEU A C 1
ATOM 547 O O . LEU A 1 70 ? 28.291 -13.849 -15.655 1.00 91.19 70 LEU A O 1
ATOM 551 N N . ALA A 1 71 ? 28.107 -13.397 -13.483 1.00 88.12 71 ALA A N 1
ATOM 552 C CA . ALA A 1 71 ? 28.602 -14.704 -13.050 1.00 88.12 71 ALA A CA 1
ATOM 553 C C . ALA A 1 71 ? 27.521 -15.796 -13.127 1.00 88.12 71 ALA A C 1
ATOM 555 O O . ALA A 1 71 ? 27.833 -16.963 -13.344 1.00 88.12 71 ALA A O 1
ATOM 556 N N . GLU A 1 72 ? 26.257 -15.422 -12.920 1.00 86.94 72 GLU A N 1
ATOM 557 C CA . GLU A 1 72 ? 25.115 -16.344 -12.889 1.00 86.94 72 GLU A CA 1
ATOM 558 C C . GLU A 1 72 ? 24.462 -16.563 -14.265 1.00 86.94 72 GLU A C 1
ATOM 560 O O . GLU A 1 72 ? 23.612 -17.445 -14.387 1.00 86.94 72 GLU A O 1
ATOM 565 N N . GLY A 1 73 ? 24.815 -15.770 -15.281 1.00 81.62 73 GLY A N 1
ATOM 566 C CA . GLY A 1 73 ? 24.230 -15.841 -16.620 1.00 81.62 73 GLY A CA 1
ATOM 567 C C . GLY A 1 73 ? 25.233 -15.490 -17.715 1.00 81.62 73 GLY A C 1
ATOM 568 O O . GLY A 1 73 ? 26.125 -14.673 -17.513 1.00 81.62 73 GLY A O 1
ATOM 569 N N . GLN A 1 74 ? 25.074 -16.109 -18.883 1.00 85.38 74 GLN A N 1
ATOM 570 C CA . GLN A 1 74 ? 25.810 -15.751 -20.094 1.00 85.38 74 GLN A CA 1
ATOM 571 C C . GLN A 1 74 ? 24.900 -14.896 -20.971 1.00 85.38 74 GLN A C 1
ATOM 573 O O . GLN A 1 74 ? 23.770 -15.291 -21.241 1.00 85.38 74 GLN A O 1
ATOM 578 N N . TYR A 1 75 ? 25.380 -13.728 -21.392 1.00 91.69 75 TYR A N 1
ATOM 579 C CA . TYR A 1 75 ? 24.600 -12.795 -22.202 1.00 91.69 75 TYR A CA 1
ATOM 580 C C . TYR A 1 75 ? 25.340 -12.486 -23.495 1.00 91.69 75 TYR A C 1
ATOM 582 O O . TYR A 1 75 ? 26.539 -12.220 -23.481 1.00 91.69 75 TYR A O 1
ATOM 590 N N . ASP A 1 76 ? 24.611 -12.450 -24.603 1.00 91.44 76 ASP A N 1
ATOM 591 C CA . ASP A 1 76 ? 25.137 -12.008 -25.893 1.00 91.44 76 ASP A CA 1
ATOM 592 C C . ASP A 1 76 ? 25.126 -10.480 -25.994 1.00 91.44 76 ASP A C 1
ATOM 594 O O . ASP A 1 76 ? 25.952 -9.883 -26.687 1.00 91.44 76 ASP A O 1
ATOM 598 N N . HIS A 1 77 ? 24.200 -9.831 -25.280 1.00 92.00 77 HIS A N 1
ATOM 599 C CA . HIS A 1 77 ? 24.052 -8.380 -25.264 1.00 92.00 77 HIS A CA 1
ATOM 600 C C . HIS A 1 77 ? 23.835 -7.837 -23.855 1.00 92.00 77 HIS A C 1
ATOM 602 O O . HIS A 1 77 ? 23.007 -8.338 -23.096 1.00 92.00 77 HIS A O 1
ATOM 608 N N . ILE A 1 78 ? 24.523 -6.737 -23.545 1.00 92.31 78 ILE A N 1
ATOM 609 C CA . ILE A 1 78 ? 24.299 -5.957 -22.323 1.00 92.31 78 ILE A CA 1
ATOM 610 C C . ILE A 1 78 ? 23.909 -4.542 -22.735 1.00 92.31 78 ILE A C 1
ATOM 612 O O . ILE A 1 78 ? 24.677 -3.842 -23.404 1.00 92.31 78 ILE A O 1
ATOM 616 N N . VAL A 1 79 ? 22.693 -4.143 -22.364 1.00 91.31 79 VAL A N 1
ATOM 617 C CA . VAL A 1 79 ? 22.062 -2.898 -22.805 1.00 91.31 79 VAL A CA 1
ATOM 618 C C . VAL A 1 79 ? 21.904 -1.950 -21.613 1.00 91.31 79 VAL A C 1
ATOM 620 O O . VAL A 1 79 ? 21.067 -2.211 -20.743 1.00 91.31 79 VAL A O 1
ATOM 623 N N . PRO A 1 80 ? 22.662 -0.839 -21.559 1.00 90.50 80 PRO A N 1
ATOM 624 C CA . PRO A 1 80 ? 22.366 0.230 -20.619 1.00 90.50 80 PRO A CA 1
ATOM 625 C C . PRO A 1 80 ? 21.114 0.988 -21.064 1.00 90.50 80 PRO A C 1
ATOM 627 O O . PRO A 1 80 ? 21.021 1.431 -22.211 1.00 90.50 80 PRO A O 1
ATOM 630 N N . LEU A 1 81 ? 20.164 1.166 -20.151 1.00 88.50 81 LEU A N 1
ATOM 631 C CA . LEU A 1 81 ? 18.932 1.908 -20.421 1.00 88.50 81 LEU A CA 1
ATOM 632 C C . LEU A 1 81 ? 18.986 3.367 -19.957 1.00 88.50 81 LEU A C 1
ATOM 634 O O . LEU A 1 81 ? 18.168 4.172 -20.392 1.00 88.50 81 LEU A O 1
ATOM 638 N N . ASP A 1 82 ? 19.970 3.724 -19.133 1.00 84.31 82 ASP A N 1
ATOM 639 C CA . ASP A 1 82 ? 20.222 5.096 -18.702 1.00 84.31 82 ASP A CA 1
ATOM 640 C C . ASP A 1 82 ? 21.729 5.400 -18.560 1.00 84.31 82 ASP A C 1
ATOM 642 O O . ASP A 1 82 ? 22.610 4.542 -18.735 1.00 84.31 82 ASP A O 1
ATOM 646 N N . ALA A 1 83 ? 22.029 6.663 -18.253 1.00 81.88 83 ALA A N 1
ATOM 647 C CA . ALA A 1 83 ? 23.386 7.149 -18.032 1.00 81.88 83 ALA A CA 1
ATOM 648 C C . ALA A 1 83 ? 24.097 6.465 -16.850 1.00 81.88 83 ALA A C 1
ATOM 650 O O . ALA A 1 83 ? 25.298 6.194 -16.928 1.00 81.88 83 ALA A O 1
ATOM 651 N N . ASN A 1 84 ? 23.372 6.163 -15.769 1.00 84.56 84 ASN A N 1
ATOM 652 C CA . ASN A 1 84 ? 23.946 5.564 -14.567 1.00 84.56 84 ASN A CA 1
ATOM 653 C C . ASN A 1 84 ? 24.383 4.117 -14.835 1.00 84.56 84 ASN A C 1
ATOM 655 O O . ASN A 1 84 ? 25.518 3.732 -14.558 1.00 84.56 84 ASN A O 1
ATOM 659 N N . ALA A 1 85 ? 23.515 3.331 -15.468 1.00 88.25 85 ALA A N 1
ATOM 660 C CA . ALA A 1 85 ? 23.812 1.992 -15.949 1.00 88.25 85 ALA A CA 1
ATOM 661 C C . ALA A 1 85 ? 25.016 1.989 -16.896 1.00 88.25 85 ALA A C 1
ATOM 663 O O . ALA A 1 85 ? 25.911 1.156 -16.750 1.00 88.25 85 ALA A O 1
ATOM 664 N N . SER A 1 86 ? 25.078 2.951 -17.824 1.00 87.12 86 SER A N 1
ATOM 665 C CA . SER A 1 86 ? 26.218 3.096 -18.739 1.00 87.12 86 SER A CA 1
ATOM 666 C C . SER A 1 86 ? 27.526 3.309 -17.989 1.00 87.12 86 SER A C 1
ATOM 668 O O . SER A 1 86 ? 28.514 2.634 -18.281 1.00 87.12 86 SER A O 1
ATOM 670 N N . HIS A 1 87 ? 27.525 4.200 -16.995 1.00 86.69 87 HIS A N 1
ATOM 671 C CA . HIS A 1 87 ? 28.691 4.451 -16.157 1.00 86.69 87 HIS A CA 1
ATOM 672 C C . HIS A 1 87 ? 29.116 3.192 -15.387 1.00 86.69 87 HIS A C 1
ATOM 674 O O . HIS A 1 87 ? 30.277 2.790 -15.454 1.00 86.69 87 HIS A O 1
ATOM 680 N N . HIS A 1 88 ? 28.180 2.509 -14.723 1.00 88.81 88 HIS A N 1
ATOM 681 C CA . HIS A 1 88 ? 28.476 1.292 -13.964 1.00 88.81 88 HIS A CA 1
ATOM 682 C C . HIS A 1 88 ? 29.016 0.156 -14.832 1.00 88.81 88 HIS A C 1
ATOM 684 O O . HIS A 1 88 ? 29.971 -0.516 -14.435 1.00 88.81 88 HIS A O 1
ATOM 690 N N . ILE A 1 89 ? 28.454 -0.043 -16.025 1.00 90.31 89 ILE A N 1
ATOM 691 C CA . ILE A 1 89 ? 28.944 -1.040 -16.978 1.00 90.31 89 ILE A CA 1
ATOM 692 C C . ILE A 1 89 ? 30.369 -0.698 -17.423 1.00 90.31 89 ILE A C 1
ATOM 694 O O . ILE A 1 89 ? 31.232 -1.572 -17.402 1.00 90.31 89 ILE A O 1
ATOM 698 N N . GLN A 1 90 ? 30.647 0.560 -17.782 1.00 88.62 90 GLN A N 1
ATOM 699 C CA . GLN A 1 90 ? 31.979 0.989 -18.230 1.00 88.62 90 GLN A CA 1
ATOM 700 C C . GLN A 1 90 ? 33.040 0.858 -17.131 1.00 88.62 90 GLN A C 1
ATOM 702 O O . GLN A 1 90 ? 34.120 0.310 -17.376 1.00 88.62 90 GLN A O 1
ATOM 707 N N . THR A 1 91 ? 32.724 1.298 -15.913 1.00 88.94 91 THR A N 1
ATOM 708 C CA . THR A 1 91 ? 33.621 1.191 -14.755 1.00 88.94 91 THR A CA 1
ATOM 709 C C . THR A 1 91 ? 33.908 -0.275 -14.427 1.00 88.94 91 THR A C 1
ATOM 711 O O . THR A 1 91 ? 35.065 -0.674 -14.304 1.00 88.94 91 THR A O 1
ATOM 714 N N . THR A 1 92 ? 32.869 -1.116 -14.386 1.00 90.94 92 THR A N 1
ATOM 715 C CA . THR A 1 92 ? 33.015 -2.552 -14.099 1.00 90.94 92 THR A CA 1
ATOM 716 C C . THR A 1 92 ? 33.780 -3.276 -15.199 1.00 90.94 92 THR A C 1
ATOM 718 O O . THR A 1 92 ? 34.611 -4.122 -14.894 1.00 90.94 92 THR A O 1
ATOM 721 N N . ARG A 1 93 ? 33.566 -2.924 -16.471 1.00 90.00 93 ARG A N 1
ATOM 722 C CA . ARG A 1 93 ? 34.308 -3.495 -17.603 1.00 90.00 93 ARG A CA 1
ATOM 723 C C . ARG A 1 93 ? 35.791 -3.152 -17.544 1.00 90.00 93 ARG A C 1
ATOM 725 O O . ARG A 1 93 ? 36.617 -4.009 -17.827 1.00 90.00 93 ARG A O 1
ATOM 732 N N . THR A 1 94 ? 36.121 -1.916 -17.179 1.00 90.00 94 THR A N 1
ATOM 733 C CA . THR A 1 94 ? 37.517 -1.479 -17.027 1.00 90.00 94 THR A CA 1
ATOM 734 C C . THR A 1 94 ? 38.220 -2.259 -15.917 1.00 90.00 94 THR A C 1
ATOM 736 O O . THR A 1 94 ? 39.372 -2.649 -16.071 1.00 90.00 94 THR A O 1
ATOM 739 N N . GLN A 1 95 ? 37.521 -2.513 -14.809 1.00 91.62 95 GLN A N 1
ATOM 740 C CA . GLN A 1 95 ? 38.085 -3.183 -13.639 1.00 91.62 95 GLN A CA 1
ATOM 741 C C . GLN A 1 95 ? 38.094 -4.718 -13.752 1.00 91.62 95 GLN A C 1
ATOM 743 O O . GLN A 1 95 ? 38.997 -5.367 -13.232 1.00 91.62 95 GLN A O 1
ATOM 748 N N . TYR A 1 96 ? 37.096 -5.298 -14.422 1.00 90.62 96 TYR A N 1
ATOM 749 C CA . TYR A 1 96 ? 36.868 -6.742 -14.507 1.00 90.62 96 TYR A CA 1
ATOM 750 C C . TYR A 1 96 ? 36.460 -7.174 -15.931 1.00 90.62 96 TYR A C 1
ATOM 752 O O . TYR A 1 96 ? 35.350 -7.683 -16.122 1.00 90.62 96 TYR A O 1
ATOM 760 N N . PRO A 1 97 ? 37.321 -6.989 -16.949 1.00 89.25 97 PRO A N 1
ATOM 761 C CA . PRO A 1 97 ? 36.965 -7.238 -18.349 1.00 89.25 97 PRO A CA 1
ATOM 762 C C . PRO A 1 97 ? 36.554 -8.693 -18.613 1.00 89.25 97 PRO A C 1
ATOM 764 O O . PRO A 1 97 ? 35.574 -8.930 -19.318 1.00 89.25 97 PRO A O 1
ATOM 767 N N . ASP A 1 98 ? 37.221 -9.655 -17.969 1.00 89.56 98 ASP A N 1
ATOM 768 C CA . ASP A 1 98 ? 36.970 -11.094 -18.146 1.00 89.56 98 ASP A CA 1
ATOM 769 C C . ASP A 1 98 ? 35.551 -11.515 -17.735 1.00 89.56 98 ASP A C 1
ATOM 771 O O . ASP A 1 98 ? 35.029 -12.521 -18.211 1.00 89.56 98 ASP A O 1
ATOM 775 N N . ARG A 1 99 ? 34.887 -10.731 -16.871 1.00 88.19 99 ARG A N 1
ATOM 776 C CA . ARG A 1 99 ? 33.519 -11.015 -16.408 1.00 88.19 99 ARG A CA 1
ATOM 777 C C . ARG A 1 99 ? 32.463 -10.820 -17.494 1.00 88.19 99 ARG A C 1
ATOM 779 O O . ARG A 1 99 ? 31.364 -11.334 -17.341 1.00 88.19 99 ARG A O 1
ATOM 786 N N . PHE A 1 100 ? 32.770 -10.081 -18.558 1.00 88.69 100 PHE A N 1
ATOM 787 C CA . PHE A 1 100 ? 31.817 -9.777 -19.627 1.00 88.69 100 PHE A CA 1
ATOM 788 C C . PHE A 1 100 ? 31.822 -10.817 -20.757 1.00 88.69 100 PHE A C 1
ATOM 790 O O . PHE A 1 100 ? 30.920 -10.797 -21.592 1.00 88.69 100 PHE A O 1
ATOM 797 N N . GLY A 1 101 ? 32.791 -11.740 -20.779 1.00 86.44 101 GLY A N 1
ATOM 798 C CA . GLY A 1 101 ? 32.852 -12.823 -21.763 1.00 86.44 101 GLY A CA 1
ATOM 799 C C . GLY A 1 101 ? 32.753 -12.326 -23.210 1.00 86.44 101 GLY A C 1
ATOM 800 O O . GLY A 1 101 ? 33.453 -11.395 -23.609 1.00 86.44 101 GLY A O 1
ATOM 801 N N . HIS A 1 102 ? 31.864 -12.941 -23.995 1.00 85.88 102 HIS A N 1
ATOM 802 C CA . HIS A 1 102 ? 31.595 -12.573 -25.391 1.00 85.88 102 HIS A CA 1
ATOM 803 C C . HIS A 1 102 ? 30.506 -11.502 -25.557 1.00 85.88 102 HIS A C 1
ATOM 805 O O . HIS A 1 102 ? 30.147 -11.174 -26.689 1.00 85.88 102 HIS A O 1
ATOM 811 N N . ALA A 1 103 ? 29.971 -10.956 -24.460 1.00 87.38 103 ALA A N 1
ATOM 812 C CA . ALA A 1 103 ? 28.835 -10.049 -24.508 1.00 87.38 103 ALA A CA 1
ATOM 813 C C . ALA A 1 103 ? 29.163 -8.774 -25.296 1.00 87.38 103 ALA A C 1
ATOM 815 O O . ALA A 1 103 ? 30.097 -8.025 -24.978 1.00 87.38 103 ALA A O 1
ATOM 816 N N . ARG A 1 104 ? 28.328 -8.450 -26.287 1.00 87.94 104 ARG A N 1
ATOM 817 C CA . ARG A 1 104 ? 28.358 -7.143 -26.937 1.00 87.94 104 ARG A CA 1
ATOM 818 C C . ARG A 1 104 ? 27.777 -6.109 -25.982 1.00 87.94 104 ARG A C 1
ATOM 820 O O . ARG A 1 104 ? 26.568 -6.044 -25.751 1.00 87.94 104 ARG A O 1
ATOM 827 N N . ILE A 1 105 ? 28.660 -5.271 -25.456 1.00 85.00 105 ILE A N 1
ATOM 828 C CA . ILE A 1 105 ? 28.288 -4.144 -24.607 1.00 85.00 105 ILE A CA 1
ATOM 829 C C . ILE A 1 105 ? 27.939 -2.968 -25.500 1.00 85.00 105 ILE A C 1
ATOM 831 O O . ILE A 1 105 ? 28.782 -2.468 -26.251 1.00 85.00 105 ILE A O 1
ATOM 835 N N . HIS A 1 106 ? 26.701 -2.516 -25.393 1.00 80.44 106 HIS A N 1
ATOM 836 C CA . HIS A 1 106 ? 26.256 -1.341 -26.114 1.00 80.44 106 HIS A CA 1
ATOM 837 C C . HIS A 1 106 ? 26.595 -0.072 -25.337 1.00 80.44 106 HIS A C 1
ATOM 839 O O . HIS A 1 106 ? 26.543 -0.054 -24.108 1.00 80.44 106 HIS A O 1
ATOM 845 N N . GLN A 1 107 ? 26.962 0.989 -26.050 1.00 69.69 107 GLN A N 1
ATOM 846 C CA . GLN A 1 107 ? 27.328 2.265 -25.443 1.00 69.69 107 GLN A CA 1
ATOM 847 C C . GLN A 1 107 ? 26.167 3.251 -25.560 1.00 69.69 107 GLN A C 1
ATOM 849 O O . GLN A 1 107 ? 25.563 3.376 -26.619 1.00 69.69 107 GLN A O 1
ATOM 854 N N . SER A 1 108 ? 25.883 3.964 -24.472 1.00 66.31 108 SER A N 1
ATOM 855 C CA . SER A 1 108 ? 25.133 5.219 -24.510 1.00 66.31 108 SER A CA 1
ATOM 856 C C . SER A 1 108 ? 26.006 6.312 -23.895 1.00 66.31 108 SER A C 1
ATOM 858 O O . SER A 1 108 ? 26.884 6.009 -23.073 1.00 66.31 108 SER A O 1
ATOM 860 N N . HIS A 1 109 ? 25.848 7.562 -24.330 1.00 70.81 109 HIS A N 1
ATOM 861 C CA . HIS A 1 109 ? 26.689 8.630 -23.796 1.00 70.81 109 HIS A CA 1
ATOM 862 C C . HIS A 1 109 ? 26.167 9.053 -22.412 1.00 70.81 109 HIS A C 1
ATOM 864 O O . HIS A 1 109 ? 24.966 9.244 -22.228 1.00 70.81 109 HIS A O 1
ATOM 870 N N . PRO A 1 110 ? 27.053 9.225 -21.418 1.00 61.91 110 PRO A N 1
ATOM 871 C CA . PRO A 1 110 ? 26.634 9.331 -20.022 1.00 61.91 110 PRO A CA 1
ATOM 872 C C . PRO A 1 110 ? 26.097 10.713 -19.616 1.00 61.91 110 PRO A C 1
ATOM 874 O O . PRO A 1 110 ? 25.501 10.831 -18.551 1.00 61.91 110 PRO A O 1
ATOM 877 N N . ALA A 1 111 ? 26.307 11.770 -20.408 1.00 74.44 111 ALA A N 1
ATOM 878 C CA . ALA A 1 111 ? 25.967 13.136 -20.006 1.00 74.44 111 ALA A CA 1
ATOM 879 C C . ALA A 1 111 ? 24.936 13.778 -20.953 1.00 74.44 111 ALA A C 1
ATOM 881 O O . ALA A 1 111 ? 25.199 13.872 -22.155 1.00 74.44 111 ALA A O 1
ATOM 882 N N . PRO A 1 112 ? 23.796 14.272 -20.431 1.00 79.56 112 PRO A N 1
ATOM 883 C CA . PRO A 1 112 ? 22.902 15.144 -21.181 1.00 79.56 112 PRO A CA 1
ATOM 884 C C . PRO A 1 112 ? 23.618 16.424 -21.621 1.00 79.56 112 PRO A C 1
ATOM 886 O O . PRO A 1 112 ? 24.362 17.034 -20.851 1.00 79.56 112 PRO A O 1
ATOM 889 N N . ILE A 1 113 ? 23.348 16.871 -22.843 1.00 82.94 113 ILE A N 1
ATOM 890 C CA . ILE A 1 113 ? 23.843 18.145 -23.368 1.00 82.94 113 ILE A CA 1
ATOM 891 C C . ILE A 1 113 ? 22.720 19.161 -23.201 1.00 82.94 113 ILE A C 1
ATOM 893 O O . ILE A 1 113 ? 21.660 19.009 -23.798 1.00 82.94 113 ILE A O 1
ATOM 897 N N . THR A 1 114 ? 22.932 20.195 -22.390 1.00 80.25 114 THR A N 1
ATOM 898 C CA . THR A 1 114 ? 21.961 21.288 -22.222 1.00 80.25 114 THR A CA 1
ATOM 899 C C . THR A 1 114 ? 22.470 22.527 -22.937 1.00 80.25 114 THR A C 1
ATOM 901 O O . THR A 1 114 ? 23.600 22.954 -22.705 1.00 80.25 114 THR A O 1
ATOM 904 N N . LEU A 1 115 ? 21.634 23.119 -23.786 1.00 76.31 115 LEU A N 1
ATOM 905 C CA . LEU A 1 115 ? 21.921 24.377 -24.465 1.00 76.31 115 LEU A CA 1
ATOM 906 C C . LEU A 1 115 ? 21.018 25.472 -23.894 1.00 76.31 115 LEU A C 1
ATOM 908 O O . LEU A 1 115 ? 19.863 25.227 -23.543 1.00 76.31 115 LEU A O 1
ATOM 912 N N . GLN A 1 116 ? 21.533 26.697 -23.784 1.00 63.88 116 GLN A N 1
ATOM 913 C CA . GLN A 1 116 ? 20.691 27.819 -23.379 1.00 63.88 116 GLN A CA 1
ATOM 914 C C . GLN A 1 116 ? 19.639 28.076 -24.457 1.00 63.88 116 GLN A C 1
ATOM 916 O O . GLN A 1 116 ? 19.971 28.307 -25.620 1.00 63.88 116 GLN A O 1
ATOM 921 N N . ALA A 1 117 ? 18.366 28.057 -24.060 1.00 60.41 117 ALA A N 1
ATOM 922 C CA . ALA A 1 117 ? 17.294 28.484 -24.941 1.00 60.41 117 ALA A CA 1
ATOM 923 C C . ALA A 1 117 ? 17.509 29.959 -25.342 1.00 60.41 117 ALA A C 1
ATOM 925 O O . ALA A 1 117 ? 17.958 30.756 -24.507 1.00 60.41 117 ALA A O 1
ATOM 926 N N . PRO A 1 118 ? 17.173 30.352 -26.584 1.00 58.16 118 PRO A N 1
ATOM 927 C CA . PRO A 1 118 ? 17.197 31.754 -26.982 1.00 58.16 118 PRO A CA 1
ATOM 928 C C . PRO A 1 118 ? 16.352 32.591 -26.013 1.00 58.16 118 PRO A C 1
ATOM 930 O O . PRO A 1 118 ? 15.270 32.161 -25.608 1.00 58.16 118 PRO A O 1
ATOM 933 N N . ARG A 1 119 ? 16.818 33.789 -25.635 1.00 54.88 119 ARG A N 1
ATOM 934 C CA . ARG A 1 119 ? 16.023 34.712 -24.808 1.00 54.88 119 ARG A CA 1
ATOM 935 C C . ARG A 1 119 ? 14.787 35.151 -25.598 1.00 54.88 119 ARG A C 1
ATOM 937 O O . ARG A 1 119 ? 14.892 35.994 -26.483 1.00 54.88 119 ARG A O 1
ATOM 944 N N . THR A 1 120 ? 13.626 34.585 -25.286 1.00 52.22 120 THR A N 1
ATOM 945 C CA . THR A 1 120 ? 12.334 35.000 -25.848 1.00 52.22 120 THR A CA 1
ATOM 946 C C . THR A 1 120 ? 11.626 35.971 -24.906 1.00 52.22 120 THR A C 1
ATOM 948 O O . THR A 1 120 ? 11.731 35.834 -23.685 1.00 52.22 120 THR A O 1
ATOM 951 N N . SER A 1 121 ? 10.873 36.933 -25.452 1.00 49.03 121 SER A N 1
ATOM 952 C CA . SER A 1 121 ? 9.980 37.780 -24.648 1.00 49.03 121 SER A CA 1
ATOM 953 C C . SER A 1 121 ? 8.980 36.922 -23.855 1.00 49.03 121 SER A C 1
ATOM 955 O O . SER A 1 121 ? 8.494 35.922 -24.390 1.00 49.03 121 SER A O 1
ATOM 957 N N . PRO A 1 122 ? 8.633 37.305 -22.611 1.00 52.91 122 PRO A N 1
ATOM 958 C CA . PRO A 1 122 ? 7.776 36.515 -21.717 1.00 52.91 122 PRO A CA 1
ATOM 959 C C . PRO A 1 122 ? 6.367 36.219 -22.268 1.00 52.91 122 PRO A C 1
ATOM 961 O O . PRO A 1 122 ? 5.724 35.279 -21.805 1.00 52.91 122 PRO A O 1
ATOM 964 N N . ASP A 1 123 ? 5.911 36.957 -23.283 1.00 48.59 123 ASP A N 1
ATOM 965 C CA . ASP A 1 123 ? 4.586 36.795 -23.894 1.00 48.59 123 ASP A CA 1
ATOM 966 C C . ASP A 1 123 ? 4.519 35.733 -25.011 1.00 48.59 123 ASP A C 1
ATOM 968 O O . ASP A 1 123 ? 3.430 35.376 -25.471 1.00 48.59 123 ASP A O 1
ATOM 972 N N . VAL A 1 124 ? 5.657 35.185 -25.458 1.00 56.94 124 VAL A N 1
ATOM 973 C CA . VAL A 1 124 ? 5.688 34.202 -26.551 1.00 56.94 124 VAL A CA 1
ATOM 974 C C . VAL A 1 124 ? 5.632 32.780 -25.992 1.00 56.94 124 VAL A C 1
ATOM 976 O O . VAL A 1 124 ? 6.542 32.315 -25.310 1.00 56.94 124 VAL A O 1
ATOM 979 N N . LYS A 1 125 ? 4.559 32.043 -26.308 1.00 59.19 125 LYS A N 1
ATOM 980 C CA . LYS A 1 125 ? 4.424 30.626 -25.930 1.00 59.19 125 LYS A CA 1
ATOM 981 C C . LYS A 1 125 ? 5.378 29.747 -26.746 1.00 59.19 125 LYS A C 1
ATOM 983 O O . LYS A 1 125 ? 5.026 29.305 -27.841 1.00 59.19 125 LYS A O 1
ATOM 988 N N . THR A 1 126 ? 6.540 29.436 -26.183 1.00 65.69 126 THR A N 1
ATOM 989 C CA . THR A 1 126 ? 7.489 28.465 -26.745 1.00 65.69 126 THR A CA 1
ATOM 990 C C . THR A 1 126 ? 6.916 27.050 -26.679 1.00 65.69 126 THR A C 1
ATOM 992 O O . THR A 1 126 ? 6.489 26.585 -25.619 1.00 65.69 126 THR A O 1
ATOM 995 N N . LYS A 1 127 ? 6.901 26.342 -27.812 1.00 76.50 127 LYS A N 1
ATOM 996 C CA . LYS A 1 127 ? 6.533 24.917 -27.853 1.00 76.50 127 LYS A CA 1
ATOM 997 C C . LYS A 1 127 ? 7.797 24.070 -27.775 1.00 76.50 127 LYS A C 1
ATOM 999 O O . LYS A 1 127 ? 8.733 24.323 -28.527 1.00 76.50 127 LYS A O 1
ATOM 1004 N N . ILE A 1 128 ? 7.798 23.063 -26.902 1.00 81.62 128 ILE A N 1
ATOM 1005 C CA . ILE A 1 128 ? 8.881 22.078 -26.808 1.00 81.62 128 ILE A CA 1
ATOM 1006 C C . ILE A 1 128 ? 8.505 20.853 -27.641 1.00 81.62 128 ILE A C 1
ATOM 1008 O O . ILE A 1 128 ? 7.454 20.245 -27.420 1.00 81.62 128 ILE A O 1
ATOM 1012 N N . ILE A 1 129 ? 9.366 20.505 -28.589 1.00 88.50 129 ILE A N 1
ATOM 1013 C CA . ILE A 1 129 ? 9.230 19.349 -29.478 1.00 88.50 129 ILE A CA 1
ATOM 1014 C C . ILE A 1 129 ? 10.398 18.410 -29.192 1.00 88.50 129 ILE A C 1
ATOM 1016 O O . ILE A 1 129 ? 11.532 18.861 -29.079 1.00 88.50 129 ILE A O 1
ATOM 1020 N N . GLY A 1 130 ? 10.118 17.122 -29.041 1.00 90.31 130 GLY A N 1
ATOM 1021 C CA . GLY A 1 130 ? 11.122 16.076 -28.909 1.00 90.31 130 GLY A CA 1
ATOM 1022 C C . GLY A 1 130 ? 11.283 15.310 -30.219 1.00 90.31 130 GLY A C 1
ATOM 1023 O O . GLY A 1 130 ? 10.306 15.062 -30.928 1.00 90.31 130 GLY A O 1
ATOM 1024 N N . LEU A 1 131 ? 12.513 14.923 -30.530 1.00 91.94 131 LEU A N 1
ATOM 1025 C CA . LEU A 1 131 ? 12.851 14.009 -31.611 1.00 91.94 131 LEU A CA 1
ATOM 1026 C C . LEU A 1 131 ? 13.654 12.852 -31.018 1.00 91.94 131 LEU A C 1
ATOM 1028 O O . LEU A 1 131 ? 14.823 13.022 -30.679 1.00 91.94 131 LEU A O 1
ATOM 1032 N N . LEU A 1 132 ? 13.021 11.688 -30.884 1.00 91.62 132 LEU A N 1
ATOM 1033 C CA . LEU A 1 132 ? 13.690 10.456 -30.479 1.00 91.62 132 LEU A CA 1
ATOM 1034 C C . LEU A 1 132 ? 14.315 9.818 -31.717 1.00 91.62 132 LEU A C 1
ATOM 1036 O O . LEU A 1 132 ? 13.593 9.436 -32.636 1.00 91.62 132 LEU A O 1
ATOM 1040 N N . THR A 1 133 ? 15.637 9.712 -31.746 1.00 89.94 133 THR A N 1
ATOM 1041 C CA . THR A 1 133 ? 16.397 9.215 -32.898 1.00 89.94 133 THR A CA 1
ATOM 1042 C C . THR A 1 133 ? 17.232 7.996 -32.541 1.00 89.94 133 THR A C 1
ATOM 1044 O O . THR A 1 133 ? 17.576 7.785 -31.379 1.00 89.94 133 THR A O 1
ATOM 1047 N N . PHE A 1 134 ? 17.574 7.210 -33.557 1.00 88.56 134 PHE A N 1
ATOM 1048 C CA . PHE A 1 134 ? 18.600 6.183 -33.480 1.00 88.56 134 PHE A CA 1
ATOM 1049 C C . PHE A 1 134 ? 19.664 6.451 -34.549 1.00 88.56 134 PHE A C 1
ATOM 1051 O O . PHE A 1 134 ? 19.375 6.404 -35.750 1.00 88.56 134 PHE A O 1
ATOM 1058 N N . ALA A 1 135 ? 20.878 6.769 -34.107 1.00 88.44 135 ALA A N 1
ATOM 1059 C CA . ALA A 1 135 ? 22.022 7.065 -34.952 1.00 88.44 135 ALA A CA 1
ATOM 1060 C C . ALA A 1 135 ? 22.945 5.849 -35.081 1.00 88.44 135 ALA A C 1
ATOM 1062 O O . ALA A 1 135 ? 23.249 5.184 -34.088 1.00 88.44 135 ALA A O 1
ATOM 1063 N N . HIS A 1 136 ? 23.396 5.584 -36.305 1.00 85.81 136 HIS A N 1
ATOM 1064 C CA . HIS A 1 136 ? 24.432 4.603 -36.599 1.00 85.81 136 HIS A CA 1
ATOM 1065 C C . HIS A 1 136 ? 25.419 5.200 -37.602 1.00 85.81 136 HIS A C 1
ATOM 1067 O O . HIS A 1 136 ? 24.999 5.710 -38.640 1.00 85.81 136 HIS A O 1
ATOM 1073 N N . ASN A 1 137 ? 26.718 5.151 -37.300 1.00 85.12 137 ASN A N 1
ATOM 1074 C CA . ASN A 1 137 ? 27.762 5.828 -38.083 1.00 85.12 137 ASN A CA 1
ATOM 1075 C C . ASN A 1 137 ? 27.488 7.337 -38.225 1.00 85.12 137 ASN A C 1
ATOM 1077 O O . ASN A 1 137 ? 27.740 7.935 -39.270 1.00 85.12 137 ASN A O 1
ATOM 1081 N N . GLN A 1 138 ? 26.949 7.945 -37.164 1.00 86.56 138 GLN A N 1
ATOM 1082 C CA . GLN A 1 138 ? 26.523 9.348 -37.094 1.00 86.56 138 GLN A CA 1
ATOM 1083 C C . GLN A 1 138 ? 25.433 9.737 -38.112 1.00 86.56 138 GLN A C 1
ATOM 1085 O O . GLN A 1 138 ? 25.230 10.923 -38.384 1.00 86.56 138 GLN A O 1
ATOM 1090 N N . GLU A 1 139 ? 24.710 8.760 -38.661 1.00 87.38 139 GLU A N 1
ATOM 1091 C CA . GLU A 1 139 ? 23.552 8.983 -39.527 1.00 87.38 139 GLU A CA 1
ATOM 1092 C C . GLU A 1 139 ? 22.272 8.556 -38.817 1.00 87.38 139 GLU A C 1
ATOM 1094 O O . GLU A 1 139 ? 22.231 7.518 -38.153 1.00 87.38 139 GLU A O 1
ATOM 1099 N N . ILE A 1 140 ? 21.210 9.354 -38.951 1.00 88.44 140 ILE A N 1
ATOM 1100 C CA . ILE A 1 140 ? 19.906 9.013 -38.384 1.00 88.44 140 ILE A CA 1
ATOM 1101 C C . ILE A 1 140 ? 19.305 7.883 -39.216 1.00 88.44 140 ILE A C 1
ATOM 1103 O O . ILE A 1 140 ? 18.965 8.059 -40.382 1.00 88.44 140 ILE A O 1
ATOM 1107 N N . THR A 1 141 ? 19.131 6.725 -38.592 1.00 85.88 141 THR A N 1
ATOM 1108 C CA . THR A 1 141 ? 18.516 5.554 -39.233 1.00 85.88 141 THR A CA 1
ATOM 1109 C C . THR A 1 141 ? 17.037 5.402 -38.885 1.00 85.88 141 THR A C 1
ATOM 1111 O O . THR A 1 141 ? 16.268 4.812 -39.641 1.00 85.88 141 THR A O 1
ATOM 1114 N N . ALA A 1 142 ? 16.610 5.973 -37.758 1.00 87.25 142 ALA A N 1
ATOM 1115 C CA . ALA A 1 142 ? 15.211 6.055 -37.372 1.00 87.25 142 ALA A CA 1
ATOM 1116 C C . ALA A 1 142 ? 14.959 7.306 -36.527 1.00 87.25 142 ALA A C 1
ATOM 1118 O O . ALA A 1 142 ? 15.814 7.708 -35.736 1.00 87.25 142 ALA A O 1
ATOM 1119 N N . ALA A 1 143 ? 13.778 7.907 -36.676 1.00 89.56 143 ALA A N 1
ATOM 1120 C CA . ALA A 1 143 ? 13.376 9.077 -35.907 1.00 89.56 143 ALA A CA 1
ATOM 1121 C C . ALA A 1 143 ? 11.863 9.113 -35.668 1.00 89.56 143 ALA A C 1
ATOM 1123 O O . ALA A 1 143 ? 11.072 8.838 -36.570 1.00 89.56 143 ALA A O 1
ATOM 1124 N N . VAL A 1 144 ? 11.463 9.513 -34.463 1.00 91.12 144 VAL A N 1
ATOM 1125 C CA . VAL A 1 144 ? 10.069 9.753 -34.081 1.00 91.12 144 VAL A CA 1
ATOM 1126 C C . VAL A 1 144 ? 9.960 11.127 -33.446 1.00 91.12 144 VAL A C 1
ATOM 1128 O O . VAL A 1 144 ? 10.567 11.399 -32.408 1.00 91.12 144 VAL A O 1
ATOM 1131 N N . GLN A 1 145 ? 9.155 11.993 -34.056 1.00 92.56 145 GLN A N 1
ATOM 1132 C CA . GLN A 1 145 ? 8.851 13.305 -33.509 1.00 92.56 145 GLN A CA 1
ATOM 1133 C C . GLN A 1 145 ? 7.652 13.217 -32.568 1.00 92.56 145 GLN A C 1
ATOM 1135 O O . GLN A 1 145 ? 6.630 12.588 -32.865 1.00 92.56 145 GLN A O 1
ATOM 1140 N N . PHE A 1 146 ? 7.758 13.894 -31.431 1.00 91.12 146 PHE A N 1
ATOM 1141 C CA . PHE A 1 146 ? 6.685 13.993 -30.460 1.00 91.12 146 PHE A CA 1
ATOM 1142 C C . PHE A 1 146 ? 6.636 15.370 -29.810 1.00 91.12 146 PHE A C 1
ATOM 1144 O O . PHE A 1 146 ? 7.612 16.113 -29.760 1.00 91.12 146 PHE A O 1
ATOM 1151 N N . ARG A 1 147 ? 5.477 15.708 -29.254 1.00 88.62 147 ARG A N 1
ATOM 1152 C CA . ARG A 1 147 ? 5.291 16.908 -28.441 1.00 88.62 147 ARG A CA 1
ATOM 1153 C C . ARG A 1 147 ? 4.881 16.524 -27.031 1.00 88.62 147 ARG A C 1
ATOM 1155 O O . ARG A 1 147 ? 3.876 15.836 -26.837 1.00 88.62 147 ARG A O 1
ATOM 1162 N N . SER A 1 148 ? 5.637 17.017 -26.054 1.00 82.38 148 SER A N 1
ATOM 1163 C CA . SER A 1 148 ? 5.316 16.864 -24.635 1.00 82.38 148 SER A CA 1
ATOM 1164 C C . SER A 1 148 ? 4.163 17.796 -24.262 1.00 82.38 148 SER A C 1
ATOM 1166 O O . SER A 1 148 ? 4.252 19.012 -24.421 1.00 82.38 148 SER A O 1
ATOM 1168 N N . LEU A 1 149 ? 3.055 17.228 -23.789 1.00 78.62 149 LEU A N 1
ATOM 1169 C CA . LEU A 1 149 ? 1.876 17.971 -23.328 1.00 78.62 149 LEU A CA 1
ATOM 1170 C C . LEU A 1 149 ? 1.890 18.165 -21.809 1.00 78.62 149 LEU A C 1
ATOM 1172 O O . LEU A 1 149 ? 1.289 19.113 -21.301 1.00 78.62 149 LEU A O 1
ATOM 1176 N N . ARG A 1 150 ? 2.550 17.255 -21.084 1.00 71.38 150 ARG A N 1
ATOM 1177 C CA . ARG A 1 150 ? 2.804 17.328 -19.641 1.00 71.38 150 ARG A CA 1
ATOM 1178 C C . ARG A 1 150 ? 4.158 16.684 -19.338 1.00 71.38 150 ARG A C 1
ATOM 1180 O O . ARG A 1 150 ? 4.391 15.546 -19.743 1.00 71.38 150 ARG A O 1
ATOM 1187 N N . HIS A 1 151 ? 4.998 17.390 -18.588 1.00 65.00 151 HIS A N 1
ATOM 1188 C CA . HIS A 1 151 ? 6.246 16.880 -18.020 1.00 65.00 151 HIS A CA 1
ATOM 1189 C C . HIS A 1 151 ? 6.237 17.075 -16.499 1.00 65.00 151 HIS A C 1
ATOM 1191 O O . HIS A 1 151 ? 5.543 17.966 -15.996 1.00 65.00 151 HIS A O 1
ATOM 1197 N N . ASP A 1 152 ? 6.958 16.235 -15.758 1.00 58.91 152 ASP A N 1
ATOM 1198 C CA . ASP A 1 152 ? 7.151 16.449 -14.321 1.00 58.91 152 ASP A CA 1
ATOM 1199 C C . ASP A 1 152 ? 8.367 17.335 -14.015 1.00 58.91 152 ASP A C 1
ATOM 1201 O O . ASP A 1 152 ? 9.076 17.805 -14.902 1.00 58.91 152 ASP A O 1
ATOM 1205 N N . THR A 1 153 ? 8.607 17.578 -12.725 1.00 49.94 153 THR A N 1
ATOM 1206 C CA . THR A 1 153 ? 9.727 18.395 -12.235 1.00 49.94 153 THR A CA 1
ATOM 1207 C C . THR A 1 153 ? 11.104 17.790 -12.514 1.00 49.94 153 THR A C 1
ATOM 1209 O O . THR A 1 153 ? 12.100 18.470 -12.303 1.00 49.94 153 THR A O 1
ATOM 1212 N N . ARG A 1 154 ? 11.174 16.518 -12.920 1.00 52.97 154 ARG A N 1
ATOM 1213 C CA . ARG A 1 154 ? 12.406 15.811 -13.289 1.00 52.97 154 ARG A CA 1
ATOM 1214 C C . ARG A 1 154 ? 12.568 15.699 -14.810 1.00 52.97 154 ARG A C 1
ATOM 1216 O O . ARG A 1 154 ? 13.551 15.129 -15.260 1.00 52.97 154 ARG A O 1
ATOM 1223 N N . GLY A 1 155 ? 11.636 16.260 -15.585 1.00 58.66 155 GLY A N 1
ATOM 1224 C CA . GLY A 1 155 ? 11.660 16.245 -17.046 1.00 58.66 155 GLY A CA 1
ATOM 1225 C C . GLY A 1 155 ? 10.981 15.031 -17.682 1.00 58.66 155 GLY A C 1
ATOM 1226 O O . GLY A 1 155 ? 10.867 15.000 -18.903 1.00 58.66 155 GLY A O 1
ATOM 1227 N N . HIS A 1 156 ? 10.461 14.078 -16.898 1.00 65.81 156 HIS A N 1
ATOM 1228 C CA . HIS A 1 156 ? 9.830 12.873 -17.439 1.00 65.81 156 HIS A CA 1
ATOM 1229 C C . HIS A 1 156 ? 8.515 13.195 -18.150 1.00 65.81 156 HIS A C 1
ATOM 1231 O O . HIS A 1 156 ? 7.715 14.029 -17.703 1.00 65.81 156 HIS A O 1
ATOM 1237 N N . HIS A 1 157 ? 8.259 12.477 -19.237 1.00 71.62 157 HIS A N 1
ATOM 1238 C CA . HIS A 1 157 ? 7.109 12.679 -20.103 1.00 71.62 157 HIS A CA 1
ATOM 1239 C C . HIS A 1 157 ? 5.861 11.950 -19.586 1.00 71.62 157 HIS A C 1
ATOM 1241 O O . HIS A 1 157 ? 5.701 10.743 -19.742 1.00 71.62 157 HIS A O 1
ATOM 1247 N N . GLY A 1 158 ? 4.926 12.701 -19.000 1.00 67.25 158 GLY A N 1
ATOM 1248 C CA . GLY A 1 158 ? 3.654 12.154 -18.514 1.00 67.25 158 GLY A CA 1
ATOM 1249 C C . GLY A 1 158 ? 2.621 11.922 -19.600 1.00 67.25 158 GLY A C 1
ATOM 1250 O O . GLY A 1 158 ? 1.810 10.995 -19.534 1.00 67.25 158 GLY A O 1
ATOM 1251 N N . TYR A 1 159 ? 2.620 12.813 -20.591 1.00 78.19 159 TYR A N 1
ATOM 1252 C CA . TYR A 1 159 ? 1.659 12.788 -21.681 1.00 78.19 159 TYR A CA 1
ATOM 1253 C C . TYR A 1 159 ? 2.256 13.411 -22.937 1.00 78.19 159 TYR A C 1
ATOM 1255 O O . TYR A 1 159 ? 2.610 14.593 -22.930 1.00 78.19 159 TYR A O 1
ATOM 1263 N N . CYS A 1 160 ? 2.341 12.627 -24.010 1.00 85.75 160 CYS A N 1
ATOM 1264 C CA . CYS A 1 160 ? 2.920 13.043 -25.286 1.00 85.75 160 CYS A CA 1
ATOM 1265 C C . CYS A 1 160 ? 1.992 12.729 -26.455 1.00 85.75 160 CYS A C 1
ATOM 1267 O O . CYS A 1 160 ? 1.108 11.882 -26.350 1.00 85.75 160 CYS A O 1
ATOM 1269 N N . VAL A 1 161 ? 2.214 13.406 -27.579 1.00 88.81 161 VAL A N 1
ATOM 1270 C CA . VAL A 1 161 ? 1.541 13.127 -28.853 1.00 88.81 161 VAL A CA 1
ATOM 1271 C C . VAL A 1 161 ? 2.570 13.004 -29.969 1.00 88.81 161 VAL A C 1
ATOM 1273 O O . VAL A 1 161 ? 3.499 13.808 -30.015 1.00 88.81 161 VAL A O 1
ATOM 1276 N N . SER A 1 162 ? 2.418 12.018 -30.853 1.00 91.31 162 SER A N 1
ATOM 1277 C CA . SER A 1 162 ? 3.261 11.894 -32.045 1.00 91.31 162 SER A CA 1
ATOM 1278 C C . SER A 1 162 ? 2.914 12.957 -33.082 1.00 91.31 162 SER A C 1
ATOM 1280 O O . SER A 1 162 ? 1.744 13.284 -33.298 1.00 91.31 162 SER A O 1
ATOM 1282 N N . GLU A 1 163 ? 3.928 13.486 -33.752 1.00 89.31 163 GLU A N 1
ATOM 1283 C CA . GLU A 1 163 ? 3.778 14.480 -34.816 1.00 89.31 163 GLU A CA 1
ATOM 1284 C C . GLU A 1 163 ? 4.431 13.983 -36.099 1.00 89.31 163 GLU A C 1
ATOM 1286 O O . GLU A 1 163 ? 5.278 13.103 -36.055 1.00 89.31 163 GLU A O 1
ATOM 1291 N N . ALA A 1 164 ? 4.028 14.520 -37.251 1.00 87.44 164 ALA A N 1
ATOM 1292 C CA . ALA A 1 164 ? 4.721 14.205 -38.493 1.00 87.44 164 ALA A CA 1
ATOM 1293 C C . ALA A 1 164 ? 6.164 14.744 -38.431 1.00 87.44 164 ALA A C 1
ATOM 1295 O O . ALA A 1 164 ? 6.368 15.832 -37.880 1.00 87.44 164 ALA A O 1
ATOM 1296 N N . PRO A 1 165 ? 7.147 14.015 -38.987 1.00 83.25 165 PRO A N 1
ATOM 1297 C CA . PRO A 1 165 ? 8.534 14.450 -38.965 1.00 83.25 165 PRO A CA 1
ATOM 1298 C C . PRO A 1 165 ? 8.690 15.762 -39.739 1.00 83.25 165 PRO A C 1
ATOM 1300 O O . PRO A 1 165 ? 8.250 15.881 -40.881 1.00 83.25 165 PRO A O 1
ATOM 1303 N N . ASN A 1 166 ? 9.317 16.752 -39.109 1.00 89.44 166 ASN A N 1
ATOM 1304 C CA . ASN A 1 166 ? 9.641 18.024 -39.738 1.00 89.44 166 ASN A CA 1
ATOM 1305 C C . ASN A 1 166 ? 11.063 17.991 -40.327 1.00 89.44 166 ASN A C 1
ATOM 1307 O O . ASN A 1 166 ? 12.032 17.718 -39.618 1.00 89.44 166 ASN A O 1
ATOM 1311 N N . GLU A 1 167 ? 11.204 18.319 -41.612 1.00 88.44 167 GLU A N 1
ATOM 1312 C CA . GLU A 1 167 ? 12.489 18.270 -42.329 1.00 88.44 167 GLU A CA 1
ATOM 1313 C C . GLU A 1 167 ? 13.551 19.230 -41.772 1.00 88.44 167 GLU A C 1
ATOM 1315 O O . GLU A 1 167 ? 14.745 18.938 -41.815 1.00 88.44 167 GLU A O 1
ATOM 1320 N N . GLN A 1 168 ? 13.154 20.390 -41.241 1.00 89.44 168 GLN A N 1
ATOM 1321 C CA . GLN A 1 168 ? 14.091 21.319 -40.605 1.00 89.44 168 GLN A CA 1
ATOM 1322 C C . GLN A 1 168 ? 14.627 20.737 -39.293 1.00 89.44 168 GLN A C 1
ATOM 1324 O O . GLN A 1 168 ? 15.827 20.815 -39.042 1.00 89.44 168 GLN A O 1
ATOM 1329 N N . ILE A 1 169 ? 13.759 20.114 -38.489 1.00 90.44 169 ILE A N 1
ATOM 1330 C CA . ILE A 1 169 ? 14.149 19.449 -37.237 1.00 90.44 169 ILE A CA 1
ATOM 1331 C C . ILE A 1 169 ? 15.115 18.291 -37.521 1.00 90.44 169 ILE A C 1
ATOM 1333 O O . ILE A 1 169 ? 16.147 18.193 -36.860 1.00 90.44 169 ILE A O 1
ATOM 1337 N N . LEU A 1 170 ? 14.821 17.455 -38.523 1.00 90.81 170 LEU A N 1
ATOM 1338 C CA . LEU A 1 170 ? 15.689 16.339 -38.916 1.00 90.81 170 LEU A CA 1
ATOM 1339 C C . LEU A 1 170 ? 17.073 16.816 -39.369 1.00 90.81 170 LEU A C 1
ATOM 1341 O O . LEU A 1 170 ? 18.078 16.320 -38.869 1.00 90.81 170 LEU A O 1
ATOM 1345 N N . ARG A 1 171 ? 17.141 17.832 -40.239 1.00 90.94 171 ARG A N 1
ATOM 1346 C CA . ARG A 1 171 ? 18.426 18.388 -40.698 1.00 90.94 171 ARG A CA 1
ATOM 1347 C C . ARG A 1 171 ? 19.266 18.946 -39.549 1.00 90.94 171 ARG A C 1
ATOM 1349 O O . ARG A 1 171 ? 20.469 18.702 -39.496 1.00 90.94 171 ARG A O 1
ATOM 1356 N N . LEU A 1 172 ? 18.644 19.673 -38.619 1.00 91.31 172 LEU A N 1
ATOM 1357 C CA . LEU A 1 172 ? 19.335 20.191 -37.433 1.00 91.31 172 L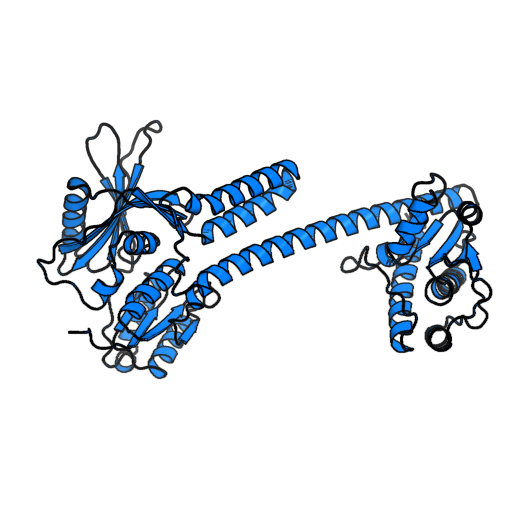EU A CA 1
ATOM 1358 C C . LEU A 1 172 ? 19.823 19.058 -36.520 1.00 91.31 172 LEU A C 1
ATOM 1360 O O . LEU A 1 172 ? 20.935 19.129 -36.001 1.00 91.31 172 LEU A O 1
ATOM 1364 N N . ALA A 1 173 ? 19.015 18.008 -36.347 1.00 92.62 173 ALA A N 1
ATOM 1365 C CA . ALA A 1 173 ? 19.391 16.825 -35.582 1.00 92.62 173 ALA A CA 1
ATOM 1366 C C . ALA A 1 173 ? 20.604 16.109 -36.193 1.00 92.62 173 ALA A C 1
ATOM 1368 O O . ALA A 1 173 ? 21.556 15.822 -35.474 1.00 92.62 173 ALA A O 1
ATOM 1369 N N . GLU A 1 174 ? 20.615 15.873 -37.508 1.00 92.50 174 GLU A N 1
ATOM 1370 C CA . GLU A 1 174 ? 21.743 15.235 -38.202 1.00 92.50 174 GLU A CA 1
ATOM 1371 C C . GLU A 1 174 ? 23.038 16.036 -38.043 1.00 92.50 174 GLU A C 1
ATOM 1373 O O . GLU A 1 174 ? 24.083 15.473 -37.715 1.00 92.50 174 GLU A O 1
ATOM 1378 N N . GLN A 1 175 ? 22.971 17.359 -38.224 1.00 91.69 175 GLN A N 1
ATOM 1379 C CA . GLN A 1 175 ? 24.124 18.241 -38.028 1.00 91.69 175 GLN A CA 1
ATOM 1380 C C . GLN A 1 175 ? 24.653 18.166 -36.595 1.00 91.69 175 GLN A C 1
ATOM 1382 O O . GLN A 1 175 ? 25.862 18.051 -36.389 1.00 91.69 175 GLN A O 1
ATOM 1387 N N . PHE A 1 176 ? 23.756 18.190 -35.608 1.00 92.00 176 PHE A N 1
ATOM 1388 C CA . PHE A 1 176 ? 24.122 18.095 -34.199 1.00 92.00 176 PHE A CA 1
ATOM 1389 C C . PHE A 1 176 ? 24.776 16.748 -33.866 1.00 92.00 176 PHE A C 1
ATOM 1391 O O . PHE A 1 176 ? 25.831 16.714 -33.234 1.00 92.00 176 PHE A O 1
ATOM 1398 N N . ILE A 1 177 ? 24.192 15.641 -34.330 1.00 91.75 177 ILE A N 1
ATOM 1399 C CA . ILE A 1 177 ? 24.702 14.283 -34.100 1.00 91.75 177 ILE A CA 1
ATOM 1400 C C . ILE A 1 177 ? 26.104 14.118 -34.695 1.00 91.75 177 ILE A C 1
ATOM 1402 O O . ILE A 1 177 ? 26.998 13.635 -33.999 1.00 91.75 177 ILE A O 1
ATOM 1406 N N . ARG A 1 178 ? 26.332 14.584 -35.932 1.00 92.12 178 ARG A N 1
ATOM 1407 C CA . ARG A 1 178 ? 27.657 14.548 -36.577 1.00 92.12 178 ARG A CA 1
ATOM 1408 C C . ARG A 1 178 ? 28.676 15.429 -35.853 1.00 92.12 178 ARG A C 1
ATOM 1410 O O . ARG A 1 178 ? 29.797 14.994 -35.603 1.00 92.12 178 ARG A O 1
ATOM 1417 N N . LEU A 1 179 ? 28.293 16.652 -35.473 1.00 91.50 179 LEU A N 1
ATOM 1418 C CA . LEU A 1 179 ? 29.186 17.585 -34.777 1.00 91.50 179 LEU A CA 1
ATOM 1419 C C . LEU A 1 179 ? 29.656 17.027 -33.427 1.00 91.50 179 LEU A C 1
ATOM 1421 O O . LEU A 1 179 ? 30.835 17.118 -33.090 1.00 91.50 179 LEU A O 1
ATOM 1425 N N . HIS A 1 180 ? 28.734 16.432 -32.670 1.00 88.81 180 HIS A N 1
ATOM 1426 C CA . HIS A 1 180 ? 29.005 15.872 -31.348 1.00 88.81 180 HIS A CA 1
ATOM 1427 C C . HIS A 1 180 ? 29.458 14.405 -31.380 1.00 88.81 180 HIS A C 1
ATOM 1429 O O . HIS A 1 180 ? 29.736 13.845 -30.320 1.00 88.81 180 HIS A O 1
ATOM 1435 N N . ARG A 1 181 ? 29.570 13.800 -32.574 1.00 89.38 181 ARG A N 1
ATOM 1436 C CA . ARG A 1 181 ? 29.949 12.393 -32.791 1.00 89.38 181 ARG A CA 1
ATOM 1437 C C . ARG A 1 181 ? 29.115 11.427 -31.942 1.00 89.38 181 ARG A C 1
ATOM 1439 O O . ARG A 1 181 ? 29.662 10.534 -31.297 1.00 89.38 181 ARG A O 1
ATOM 1446 N N . LEU A 1 182 ? 27.805 11.659 -31.901 1.00 88.12 182 LEU A N 1
ATOM 1447 C CA . LEU A 1 182 ? 26.883 10.853 -31.105 1.00 88.12 182 LEU A CA 1
ATOM 1448 C C . LEU A 1 182 ? 26.506 9.567 -31.846 1.00 88.12 182 LEU A C 1
ATOM 1450 O O . LEU A 1 182 ? 26.279 9.581 -33.055 1.00 88.12 182 LEU A O 1
ATOM 1454 N N . GLU A 1 183 ? 26.390 8.476 -31.096 1.00 86.75 183 GLU A N 1
ATOM 1455 C CA . GLU A 1 183 ? 25.965 7.162 -31.587 1.00 86.75 183 GLU A CA 1
ATOM 1456 C C . GLU A 1 183 ? 24.836 6.598 -30.715 1.00 86.75 183 GLU A C 1
ATOM 1458 O O . GLU A 1 183 ? 24.757 6.868 -29.513 1.00 86.75 183 GLU A O 1
ATOM 1463 N N . GLY A 1 184 ? 23.959 5.790 -31.314 1.00 87.19 184 GLY A N 1
ATOM 1464 C CA . GLY A 1 184 ? 22.858 5.148 -30.604 1.00 87.19 184 GLY A CA 1
ATOM 1465 C C . GLY A 1 184 ? 21.638 6.063 -30.392 1.00 87.19 184 GLY A C 1
ATOM 1466 O O . GLY A 1 184 ? 21.199 6.708 -31.342 1.00 87.19 184 GLY A O 1
ATOM 1467 N N . PRO A 1 185 ? 20.989 6.087 -29.212 1.00 88.25 185 PRO A N 1
ATOM 1468 C CA . PRO A 1 185 ? 19.627 6.542 -29.033 1.00 88.25 185 PRO A CA 1
ATOM 1469 C C . PRO A 1 185 ? 19.696 7.977 -28.521 1.00 88.25 185 PRO A C 1
ATOM 1471 O O . PRO A 1 185 ? 20.161 8.249 -27.414 1.00 88.25 185 PRO A O 1
ATOM 1474 N N . ILE A 1 186 ? 19.293 8.928 -29.343 1.00 89.94 186 ILE A N 1
ATOM 1475 C CA . ILE A 1 186 ? 19.487 10.336 -29.016 1.00 89.94 186 ILE A CA 1
ATOM 1476 C C . ILE A 1 186 ? 18.133 11.014 -29.064 1.00 89.94 186 ILE A C 1
ATOM 1478 O O . ILE A 1 186 ? 17.495 11.085 -30.114 1.00 89.94 186 ILE A O 1
ATOM 1482 N N . THR A 1 187 ? 17.696 11.524 -27.919 1.00 90.81 187 THR A N 1
ATOM 1483 C CA . THR A 1 187 ? 16.494 12.351 -27.832 1.00 90.81 187 THR A CA 1
ATOM 1484 C C . THR A 1 187 ? 16.902 13.810 -27.847 1.00 90.81 187 THR A C 1
ATOM 1486 O O . THR A 1 187 ? 17.497 14.301 -26.891 1.00 90.81 187 THR A O 1
ATOM 1489 N N . LEU A 1 188 ? 16.601 14.510 -28.937 1.00 91.12 188 LEU A N 1
ATOM 1490 C CA . LEU A 1 188 ? 16.847 15.944 -29.062 1.00 91.12 188 LEU A CA 1
ATOM 1491 C C . LEU A 1 188 ? 15.580 16.729 -28.740 1.00 91.12 188 LEU A C 1
ATOM 1493 O O . LEU A 1 188 ? 14.498 16.403 -29.225 1.00 91.12 188 LEU A O 1
ATOM 1497 N N . TYR A 1 189 ? 15.726 17.799 -27.968 1.00 89.50 189 TYR A N 1
ATOM 1498 C CA . TYR A 1 189 ? 14.647 18.727 -27.665 1.00 89.50 189 TYR A CA 1
ATOM 1499 C C . TYR A 1 189 ? 14.844 20.035 -28.405 1.00 89.50 189 TYR A C 1
ATOM 1501 O O . TYR A 1 189 ? 15.929 20.618 -28.403 1.00 89.50 189 TYR A O 1
ATOM 1509 N N . PHE A 1 190 ? 13.751 20.520 -28.978 1.00 88.38 190 PHE A N 1
ATOM 1510 C CA . PHE A 1 190 ? 13.690 21.730 -29.769 1.00 88.38 190 PHE A CA 1
ATOM 1511 C C . PHE A 1 190 ? 12.697 22.708 -29.155 1.00 88.38 190 PHE A C 1
ATOM 1513 O O . PHE A 1 190 ? 11.571 22.339 -28.814 1.00 88.38 190 PHE A O 1
ATOM 1520 N N . ALA A 1 191 ? 13.096 23.969 -29.060 1.00 83.75 191 ALA A N 1
ATOM 1521 C CA . ALA A 1 191 ? 12.193 25.082 -28.837 1.00 83.75 191 ALA A CA 1
ATOM 1522 C C . ALA A 1 191 ? 11.745 25.649 -30.188 1.00 83.75 191 ALA A C 1
ATOM 1524 O O . ALA A 1 191 ? 12.572 25.941 -31.053 1.00 83.75 191 ALA A O 1
ATOM 1525 N N . TYR A 1 192 ? 10.433 25.820 -30.351 1.00 81.38 192 TYR A N 1
ATOM 1526 C CA . TYR A 1 192 ? 9.845 26.560 -31.462 1.00 81.38 192 TYR A CA 1
ATOM 1527 C C . TYR A 1 192 ? 9.358 27.931 -30.990 1.00 81.38 192 TYR A C 1
ATOM 1529 O O . TYR A 1 192 ? 8.500 28.009 -30.100 1.00 81.38 192 TYR A O 1
ATOM 1537 N N . THR A 1 193 ? 9.868 28.981 -31.635 1.00 72.44 193 THR A N 1
ATOM 1538 C CA . THR A 1 193 ? 9.503 30.379 -31.382 1.00 72.44 193 THR A CA 1
ATOM 1539 C C . THR A 1 193 ? 8.797 30.955 -32.615 1.00 72.44 193 THR A C 1
ATOM 1541 O O . THR A 1 193 ? 9.430 31.105 -33.662 1.00 72.44 193 THR A O 1
ATOM 1544 N N . PRO A 1 194 ? 7.497 31.294 -32.528 1.00 64.94 194 PRO A N 1
ATOM 1545 C CA . PRO A 1 194 ? 6.790 31.978 -33.610 1.00 64.94 194 PRO A CA 1
ATOM 1546 C C . PRO A 1 194 ? 7.460 33.321 -33.960 1.00 64.94 194 PRO A C 1
ATOM 1548 O O . PRO A 1 194 ? 7.697 34.127 -33.064 1.00 64.94 194 PRO A O 1
ATOM 1551 N N . GLY A 1 195 ? 7.741 33.567 -35.245 1.00 61.09 195 GLY A N 1
ATOM 1552 C CA . GLY A 1 195 ? 8.269 34.845 -35.757 1.00 61.09 195 GLY A CA 1
ATOM 1553 C C . GLY A 1 195 ? 9.786 34.918 -35.986 1.00 61.09 195 GLY A C 1
ATOM 1554 O O . GLY A 1 195 ? 10.243 35.878 -36.594 1.00 61.09 195 GLY A O 1
ATOM 1555 N N . ALA A 1 196 ? 10.557 33.917 -35.546 1.00 59.34 196 ALA A N 1
ATOM 1556 C CA . ALA A 1 196 ? 12.000 33.806 -35.813 1.00 59.34 196 ALA A CA 1
ATOM 1557 C C . ALA A 1 196 ? 12.350 32.720 -36.859 1.00 59.34 196 ALA A C 1
ATOM 1559 O O . ALA A 1 196 ? 13.524 32.410 -37.036 1.00 59.34 196 ALA A O 1
ATOM 1560 N N . ASP A 1 197 ? 11.339 32.109 -37.496 1.00 55.88 197 ASP A N 1
ATOM 1561 C CA . ASP A 1 197 ? 11.444 31.049 -38.520 1.00 55.88 197 ASP A CA 1
ATOM 1562 C C . ASP A 1 197 ? 12.461 29.926 -38.219 1.00 55.88 197 ASP A C 1
ATOM 1564 O O . ASP A 1 197 ? 13.101 29.364 -39.110 1.00 55.88 197 ASP A O 1
ATOM 1568 N N . GLY A 1 198 ? 12.606 29.557 -36.942 1.00 73.19 198 GLY A N 1
ATOM 1569 C CA . GLY A 1 198 ? 13.641 28.622 -36.509 1.00 73.19 198 GLY A CA 1
ATOM 1570 C C . GLY A 1 198 ? 13.205 27.669 -35.405 1.00 73.19 198 GLY A C 1
ATOM 1571 O O . GLY A 1 198 ? 12.628 28.071 -34.394 1.00 73.19 198 GLY A O 1
ATOM 1572 N N . TYR A 1 199 ? 13.532 26.389 -35.581 1.00 84.62 199 TYR A N 1
ATOM 1573 C CA . TYR A 1 199 ? 13.659 25.445 -34.474 1.00 84.62 199 TYR A CA 1
ATOM 1574 C C . TYR A 1 199 ? 15.061 25.571 -33.876 1.00 84.62 199 TYR A C 1
ATOM 1576 O O . TYR A 1 199 ? 16.045 25.597 -34.611 1.00 84.62 199 TYR A O 1
ATOM 1584 N N . HIS A 1 200 ? 15.160 25.604 -32.548 1.00 85.25 200 HIS A N 1
ATOM 1585 C CA . HIS A 1 200 ? 16.441 25.666 -31.843 1.00 85.25 200 HIS A CA 1
ATOM 1586 C C . HIS A 1 200 ? 16.601 24.463 -30.927 1.00 85.25 200 HIS A C 1
ATOM 1588 O O . HIS A 1 200 ? 15.704 24.185 -30.134 1.00 85.25 200 HIS A O 1
ATOM 1594 N N . ILE A 1 201 ? 17.744 23.779 -30.998 1.00 86.25 201 ILE A N 1
ATOM 1595 C CA . ILE A 1 201 ? 18.070 22.700 -30.060 1.00 86.25 201 ILE A CA 1
ATOM 1596 C C . ILE A 1 201 ? 18.293 23.323 -28.679 1.00 86.25 201 ILE A C 1
ATOM 1598 O O . ILE A 1 201 ? 19.112 24.225 -28.525 1.00 86.25 201 ILE A O 1
ATOM 1602 N N . ILE A 1 202 ? 17.554 22.845 -27.682 1.00 86.25 202 ILE A N 1
ATOM 1603 C CA . ILE A 1 202 ? 17.680 23.261 -26.274 1.00 86.25 202 ILE A CA 1
ATOM 1604 C C . ILE A 1 202 ? 18.348 22.187 -25.416 1.00 86.25 202 ILE A C 1
ATOM 1606 O O . ILE A 1 202 ? 18.840 22.466 -24.326 1.00 86.25 202 ILE A O 1
ATOM 1610 N N . GLY A 1 203 ? 18.410 20.955 -25.913 1.00 86.12 203 GLY A N 1
ATOM 1611 C CA . GLY A 1 203 ? 19.187 19.907 -25.281 1.00 86.12 203 GLY A CA 1
ATOM 1612 C C . GLY A 1 203 ? 19.119 18.586 -26.025 1.00 86.12 203 GLY A C 1
ATOM 1613 O O . GLY A 1 203 ? 18.287 18.400 -26.914 1.00 86.12 203 GLY A O 1
ATOM 1614 N N . ALA A 1 204 ? 20.002 17.674 -25.644 1.00 88.12 204 ALA A N 1
ATOM 1615 C CA . ALA A 1 204 ? 20.050 16.313 -26.140 1.00 88.12 204 ALA A CA 1
ATOM 1616 C C . ALA A 1 204 ? 20.295 15.342 -24.982 1.00 88.12 204 ALA A C 1
ATOM 1618 O O . ALA A 1 204 ? 21.169 15.562 -24.143 1.00 88.12 204 ALA A O 1
ATOM 1619 N N . ILE A 1 205 ? 19.527 14.258 -24.964 1.00 87.38 205 ILE A N 1
ATOM 1620 C CA . ILE A 1 205 ? 19.676 13.128 -24.054 1.00 87.38 205 ILE A CA 1
ATOM 1621 C C . ILE A 1 205 ? 20.182 11.950 -24.892 1.00 87.38 205 ILE A C 1
ATOM 1623 O O . ILE A 1 205 ? 19.396 11.355 -25.631 1.00 87.38 205 ILE A O 1
ATOM 1627 N N . PRO A 1 206 ? 21.483 11.625 -24.840 1.00 85.56 206 PRO A N 1
ATOM 1628 C CA . PRO A 1 206 ? 22.082 10.577 -25.668 1.00 85.56 206 PRO A CA 1
ATOM 1629 C C . PRO A 1 206 ? 21.968 9.182 -25.018 1.00 85.56 206 PRO A C 1
ATOM 1631 O O . PRO A 1 206 ? 22.925 8.404 -24.980 1.00 85.56 206 PRO A O 1
ATOM 1634 N N . HIS A 1 207 ? 20.784 8.903 -24.473 1.00 84.69 207 HIS A N 1
ATOM 1635 C CA . HIS A 1 207 ? 20.332 7.608 -23.977 1.00 84.69 207 HIS A CA 1
ATOM 1636 C C . HIS A 1 207 ? 18.811 7.477 -24.207 1.00 84.69 207 HIS A C 1
ATOM 1638 O O . HIS A 1 207 ? 18.166 8.374 -24.756 1.00 84.69 207 HIS A O 1
ATOM 1644 N N . TRP A 1 208 ? 18.215 6.361 -23.783 1.00 86.25 208 TRP A N 1
ATOM 1645 C CA . TRP A 1 208 ? 16.778 6.133 -23.935 1.00 86.25 208 TRP A CA 1
ATOM 1646 C C . TRP A 1 208 ? 15.946 7.102 -23.097 1.00 86.25 208 TRP A C 1
ATOM 1648 O O . TRP A 1 208 ? 16.246 7.340 -21.927 1.00 86.25 208 TRP A O 1
ATOM 1658 N N . ASP A 1 209 ? 14.898 7.641 -23.715 1.00 83.94 209 ASP A N 1
ATOM 1659 C CA . ASP A 1 209 ? 13.968 8.588 -23.106 1.00 83.94 209 ASP A CA 1
ATOM 1660 C C . ASP A 1 209 ? 12.599 7.946 -22.843 1.00 83.94 209 ASP A C 1
ATOM 1662 O O . ASP A 1 209 ? 12.191 6.992 -23.511 1.00 83.94 209 ASP A O 1
ATOM 1666 N N . ASP A 1 210 ? 11.848 8.512 -21.900 1.00 80.12 210 ASP A N 1
ATOM 1667 C CA . ASP A 1 210 ? 10.510 8.041 -21.531 1.00 80.12 210 ASP A CA 1
ATOM 1668 C C . ASP A 1 210 ? 9.458 8.208 -22.635 1.00 80.12 210 ASP A C 1
ATOM 1670 O O . ASP A 1 210 ? 8.337 7.713 -22.498 1.00 80.12 210 ASP A O 1
ATOM 1674 N N . ALA A 1 211 ? 9.781 8.885 -23.739 1.00 82.38 211 ALA A N 1
ATOM 1675 C CA . ALA A 1 211 ? 8.968 8.886 -24.949 1.00 82.38 211 ALA A CA 1
ATOM 1676 C C . ALA A 1 211 ? 9.093 7.589 -25.775 1.00 82.38 211 ALA A C 1
ATOM 1678 O O . ALA A 1 211 ? 8.302 7.379 -26.697 1.00 82.38 211 ALA A O 1
ATOM 1679 N N . LEU A 1 212 ? 10.019 6.680 -25.451 1.00 87.44 212 LEU A N 1
ATOM 1680 C CA . LEU A 1 212 ? 10.197 5.404 -26.154 1.00 87.44 212 LEU A CA 1
ATOM 1681 C C . LEU A 1 212 ? 8.915 4.549 -26.284 1.00 87.44 212 LEU A C 1
ATOM 1683 O O . LEU A 1 212 ? 8.668 4.036 -27.380 1.00 87.44 212 LEU A O 1
ATOM 1687 N N . PRO A 1 213 ? 8.047 4.416 -25.256 1.00 86.69 213 PRO A N 1
ATOM 1688 C CA . PRO A 1 213 ? 6.773 3.723 -25.411 1.00 86.69 213 PRO A CA 1
ATOM 1689 C C . PRO A 1 213 ? 5.922 4.322 -26.534 1.00 86.69 213 PRO A C 1
ATOM 1691 O O . PRO A 1 213 ? 5.298 3.572 -27.281 1.00 86.69 213 PRO A O 1
ATOM 1694 N N . LEU A 1 214 ? 5.897 5.653 -26.700 1.00 86.75 214 LEU A N 1
ATOM 1695 C CA . LEU A 1 214 ? 5.151 6.294 -27.788 1.00 86.75 214 LEU A CA 1
ATOM 1696 C C . LEU A 1 214 ? 5.683 5.838 -29.149 1.00 86.75 214 LEU A C 1
ATOM 1698 O O . LEU A 1 214 ? 4.873 5.471 -29.996 1.00 86.75 214 LEU A O 1
ATOM 1702 N N . ALA A 1 215 ? 7.008 5.819 -29.337 1.00 86.56 215 ALA A N 1
ATOM 1703 C CA . ALA A 1 215 ? 7.647 5.395 -30.586 1.00 86.56 215 ALA A CA 1
ATOM 1704 C C . ALA A 1 215 ? 7.212 3.985 -31.011 1.00 86.56 215 ALA A C 1
ATOM 1706 O O . ALA A 1 215 ? 6.715 3.798 -32.124 1.00 86.56 215 ALA A O 1
ATOM 1707 N N . VAL A 1 216 ? 7.272 3.020 -30.091 1.00 85.12 216 VAL A N 1
ATOM 1708 C CA . VAL A 1 216 ? 6.850 1.641 -30.378 1.00 85.12 216 VAL A CA 1
ATOM 1709 C C . VAL A 1 216 ? 5.355 1.571 -30.708 1.00 85.12 216 VAL A C 1
ATOM 1711 O O . VAL A 1 216 ? 4.961 0.893 -31.656 1.00 85.12 216 VAL A O 1
ATOM 1714 N N . HIS A 1 217 ? 4.505 2.313 -29.989 1.00 81.94 217 HIS A N 1
ATOM 1715 C CA . HIS A 1 217 ? 3.060 2.324 -30.244 1.00 81.94 217 HIS A CA 1
ATOM 1716 C C . HIS A 1 217 ? 2.669 2.955 -31.586 1.00 81.94 217 HIS A C 1
ATOM 1718 O O . HIS A 1 217 ? 1.646 2.572 -32.160 1.00 81.94 217 HIS A O 1
ATOM 1724 N N . VAL A 1 218 ? 3.455 3.902 -32.106 1.00 83.88 218 VAL A N 1
ATOM 1725 C CA . VAL A 1 218 ? 3.195 4.516 -33.421 1.00 83.88 218 VAL A CA 1
ATOM 1726 C C . VAL A 1 218 ? 3.739 3.703 -34.592 1.00 83.88 218 VAL A C 1
ATOM 1728 O O . VAL A 1 218 ? 3.471 4.069 -35.739 1.00 83.88 218 VAL A O 1
ATOM 1731 N N . GLY A 1 219 ? 4.430 2.594 -34.309 1.00 81.19 219 GLY A N 1
ATOM 1732 C CA . GLY A 1 219 ? 4.974 1.663 -35.298 1.00 81.19 219 GLY A CA 1
ATOM 1733 C C . GLY A 1 219 ? 6.487 1.754 -35.505 1.00 81.19 219 GLY A C 1
ATOM 1734 O O . GLY A 1 219 ? 7.004 1.062 -36.375 1.00 81.19 219 GLY A O 1
ATOM 1735 N N . ALA A 1 220 ? 7.201 2.568 -34.723 1.00 84.81 220 ALA A N 1
ATOM 1736 C CA . ALA A 1 220 ? 8.655 2.685 -34.776 1.00 84.81 220 ALA A CA 1
ATOM 1737 C C . ALA A 1 220 ? 9.291 1.895 -33.619 1.00 84.81 220 ALA A C 1
ATOM 1739 O O . ALA A 1 220 ? 9.489 2.409 -32.516 1.00 84.81 220 ALA A O 1
ATOM 1740 N N . ASP A 1 221 ? 9.582 0.619 -33.867 1.00 85.25 221 ASP A N 1
ATOM 1741 C CA . ASP A 1 221 ? 10.209 -0.272 -32.889 1.00 85.25 221 ASP A CA 1
ATOM 1742 C C . ASP A 1 221 ? 11.720 -0.011 -32.803 1.00 85.25 221 ASP A C 1
ATOM 1744 O O . ASP A 1 221 ? 12.516 -0.677 -33.448 1.00 85.25 221 ASP A O 1
ATOM 1748 N N . LEU A 1 222 ? 12.124 1.011 -32.046 1.00 84.56 222 LEU A N 1
ATOM 1749 C CA . LEU A 1 222 ? 13.533 1.402 -31.932 1.00 84.56 222 LEU A CA 1
ATOM 1750 C C . LEU A 1 222 ? 14.435 0.419 -31.157 1.00 84.56 222 LEU A C 1
ATOM 1752 O O . LEU A 1 222 ? 15.598 0.284 -31.542 1.00 84.56 222 LEU A O 1
ATOM 1756 N N . PRO A 1 223 ? 13.968 -0.282 -30.101 1.00 87.81 223 PRO A N 1
ATOM 1757 C CA . PRO A 1 223 ? 14.810 -1.213 -29.348 1.00 87.81 223 PRO A CA 1
ATOM 1758 C C . PRO A 1 223 ? 15.458 -2.317 -30.193 1.00 87.81 223 PRO A C 1
ATOM 1760 O O . PRO A 1 223 ? 16.580 -2.723 -29.896 1.00 87.81 223 PRO A O 1
ATOM 1763 N N . ILE A 1 224 ? 14.811 -2.783 -31.269 1.00 83.19 224 ILE A N 1
ATOM 1764 C CA . ILE A 1 224 ? 15.401 -3.814 -32.139 1.00 83.19 224 ILE A CA 1
ATOM 1765 C C . ILE A 1 224 ? 16.639 -3.310 -32.889 1.00 83.19 224 ILE A C 1
ATOM 1767 O O . ILE A 1 224 ? 17.586 -4.073 -33.075 1.00 83.19 224 ILE A O 1
ATOM 1771 N N . HIS A 1 225 ? 16.680 -2.024 -33.256 1.00 81.25 225 HIS A N 1
ATOM 1772 C CA . HIS A 1 225 ? 17.832 -1.418 -33.930 1.00 81.25 225 HIS A CA 1
ATOM 1773 C C . HIS A 1 225 ? 19.078 -1.409 -33.043 1.00 81.25 225 HIS A C 1
ATOM 1775 O O . HIS A 1 225 ? 20.202 -1.377 -33.531 1.00 81.25 225 HIS A O 1
ATOM 1781 N N . TRP A 1 226 ? 18.889 -1.494 -31.731 1.00 79.38 226 TRP A N 1
ATOM 1782 C CA . TRP A 1 226 ? 19.982 -1.613 -30.786 1.00 79.38 226 TRP A CA 1
ATOM 1783 C C . TRP A 1 226 ? 20.692 -2.967 -30.896 1.00 79.38 226 TRP A C 1
ATOM 1785 O O . TRP A 1 226 ? 21.914 -3.042 -30.843 1.00 79.38 226 TRP A O 1
ATOM 1795 N N . ILE A 1 227 ? 19.932 -4.048 -31.087 1.00 80.69 227 ILE A N 1
ATOM 1796 C CA . ILE A 1 227 ? 20.462 -5.415 -31.212 1.00 80.69 227 ILE A CA 1
ATOM 1797 C C . ILE A 1 227 ? 20.947 -5.682 -32.641 1.00 80.69 227 ILE A C 1
ATOM 1799 O O . ILE A 1 227 ? 22.036 -6.220 -32.845 1.00 80.69 227 ILE A O 1
ATOM 1803 N N . ALA A 1 228 ? 20.161 -5.247 -33.624 1.00 78.75 228 ALA A N 1
ATOM 1804 C CA . ALA A 1 228 ? 20.427 -5.392 -35.046 1.00 78.75 228 ALA A CA 1
ATOM 1805 C C . ALA A 1 228 ? 20.330 -4.014 -35.728 1.00 78.75 228 ALA A C 1
ATOM 1807 O O . ALA A 1 228 ? 19.259 -3.663 -36.239 1.00 78.75 228 ALA A O 1
ATOM 1808 N N . PRO A 1 229 ? 21.416 -3.213 -35.722 1.00 71.06 229 PRO A N 1
ATOM 1809 C CA . PRO A 1 229 ? 21.397 -1.892 -36.332 1.00 71.06 229 PRO A CA 1
ATOM 1810 C C . PRO A 1 229 ? 21.054 -1.995 -37.821 1.00 71.06 229 PRO A C 1
ATOM 1812 O O . PRO A 1 229 ? 21.590 -2.862 -38.520 1.00 71.06 229 PRO A O 1
ATOM 1815 N N . PRO A 1 230 ? 20.135 -1.148 -38.309 1.00 66.38 230 PRO A N 1
ATOM 1816 C CA . PRO A 1 230 ? 19.749 -1.140 -39.710 1.00 66.38 230 PRO A CA 1
ATOM 1817 C C . PRO A 1 230 ? 20.947 -0.745 -40.580 1.00 66.38 230 PRO A C 1
ATOM 1819 O O . PRO A 1 230 ? 21.785 0.066 -40.186 1.00 66.38 230 PRO A O 1
ATOM 1822 N N . GLN A 1 231 ? 21.028 -1.320 -41.780 1.00 62.69 231 GLN A N 1
ATOM 1823 C CA . GLN A 1 231 ? 22.064 -0.950 -42.745 1.00 62.69 231 GLN A CA 1
ATOM 1824 C C . GLN A 1 231 ? 21.851 0.499 -43.206 1.00 62.69 231 GLN A C 1
ATOM 1826 O O . GLN A 1 231 ? 20.703 0.941 -43.353 1.00 62.69 231 GLN A O 1
ATOM 1831 N N . ALA A 1 232 ? 22.955 1.215 -43.449 1.00 52.50 232 ALA A N 1
ATOM 1832 C CA . ALA A 1 232 ? 22.969 2.571 -43.996 1.00 52.50 232 ALA A CA 1
ATOM 1833 C C . ALA A 1 232 ? 22.339 2.563 -45.402 1.00 52.50 232 ALA A C 1
ATOM 1835 O O . ALA A 1 232 ? 23.006 2.196 -46.362 1.00 52.50 232 ALA A O 1
ATOM 1836 N N . ALA A 1 233 ? 21.027 2.831 -45.463 1.00 51.19 233 ALA A N 1
ATOM 1837 C CA . ALA A 1 233 ? 20.121 2.921 -46.630 1.00 51.19 233 ALA A CA 1
ATOM 1838 C C . ALA A 1 233 ? 18.682 2.484 -46.278 1.00 51.19 233 ALA A C 1
ATOM 1840 O O . ALA A 1 233 ? 17.782 2.590 -47.113 1.00 51.19 233 ALA A O 1
ATOM 1841 N N . THR A 1 234 ? 18.437 1.968 -45.068 1.00 57.03 234 THR A N 1
ATOM 1842 C CA . THR A 1 234 ? 17.082 1.569 -44.660 1.00 57.03 234 THR A CA 1
ATOM 1843 C C . THR A 1 234 ? 16.190 2.816 -44.569 1.00 57.03 234 THR A C 1
ATOM 1845 O O . THR A 1 234 ? 16.543 3.741 -43.835 1.00 57.03 234 THR A O 1
ATOM 1848 N N . PRO A 1 235 ? 15.056 2.885 -45.294 1.00 60.88 235 PRO A N 1
ATOM 1849 C CA . PRO A 1 235 ? 14.164 4.035 -45.213 1.00 60.88 235 PRO A CA 1
ATOM 1850 C C . PRO A 1 235 ? 13.629 4.185 -43.789 1.00 60.88 235 PRO A C 1
ATOM 1852 O O . PRO A 1 235 ? 13.324 3.185 -43.132 1.00 60.88 235 PRO A O 1
ATOM 1855 N N . MET A 1 236 ? 13.499 5.434 -43.322 1.00 66.38 236 MET A N 1
ATOM 1856 C CA . MET A 1 236 ? 12.977 5.703 -41.983 1.00 66.38 236 MET A CA 1
ATOM 1857 C C . MET A 1 236 ? 11.629 4.997 -41.785 1.00 66.38 236 MET A C 1
ATOM 1859 O O . MET A 1 236 ? 10.765 5.065 -42.669 1.00 66.38 236 MET A O 1
ATOM 1863 N N . PRO A 1 237 ? 11.417 4.342 -40.631 1.00 67.56 237 PRO A N 1
ATOM 1864 C CA . PRO A 1 237 ? 10.171 3.646 -40.367 1.00 67.56 237 PRO A CA 1
ATOM 1865 C C . PRO A 1 237 ? 8.999 4.629 -40.436 1.00 67.56 237 PRO A C 1
ATOM 1867 O O . PRO A 1 237 ? 8.968 5.644 -39.739 1.00 67.56 237 PRO A O 1
ATOM 1870 N N . SER A 1 238 ? 8.021 4.326 -41.292 1.00 76.19 238 SER A N 1
ATOM 1871 C CA . SER A 1 238 ? 6.781 5.097 -41.359 1.00 76.19 238 SER A CA 1
ATOM 1872 C C . SER A 1 238 ? 5.992 4.891 -40.067 1.00 76.19 238 SER A C 1
ATOM 1874 O O . SER A 1 238 ? 5.734 3.754 -39.668 1.00 76.19 238 SER A O 1
ATOM 1876 N N . TYR A 1 239 ? 5.597 5.983 -39.413 1.00 85.12 239 TYR A N 1
ATOM 1877 C CA . TYR A 1 239 ? 4.817 5.942 -38.179 1.00 85.12 239 TYR A CA 1
ATOM 1878 C C . TYR A 1 239 ? 3.581 6.837 -38.250 1.00 85.12 239 TYR A C 1
ATOM 1880 O O . TYR A 1 239 ? 3.467 7.739 -39.081 1.00 85.12 239 TYR A O 1
ATOM 1888 N N . ARG A 1 240 ? 2.617 6.571 -37.365 1.00 85.19 240 ARG A N 1
ATOM 1889 C CA . ARG A 1 240 ? 1.319 7.260 -37.352 1.00 85.19 240 ARG A CA 1
ATOM 1890 C C . ARG A 1 240 ? 1.377 8.543 -36.504 1.00 85.19 240 ARG A C 1
ATOM 1892 O O . ARG A 1 240 ? 1.544 8.440 -35.284 1.00 85.19 240 ARG A O 1
ATOM 1899 N N . PRO A 1 241 ? 1.186 9.743 -37.087 1.00 87.44 241 PRO A N 1
ATOM 1900 C CA . PRO A 1 241 ? 1.068 10.974 -36.311 1.00 87.44 241 PRO A CA 1
ATOM 1901 C C . PRO A 1 241 ? -0.305 11.083 -35.624 1.00 87.44 241 PRO A C 1
ATOM 1903 O O . PRO A 1 241 ? -1.288 10.459 -36.037 1.00 87.44 241 PRO A O 1
ATOM 1906 N N . GLY A 1 242 ? -0.388 11.907 -34.578 1.00 86.44 242 GLY A N 1
ATOM 1907 C CA . GLY A 1 242 ? -1.627 12.190 -33.846 1.00 86.44 242 GLY A CA 1
ATOM 1908 C C . GLY A 1 242 ? -2.056 11.094 -32.866 1.00 86.44 242 GLY A C 1
ATOM 1909 O O . GLY A 1 242 ? -3.226 11.051 -32.479 1.00 86.44 242 GLY A O 1
ATOM 1910 N N . ILE A 1 243 ? -1.139 10.204 -32.480 1.00 85.94 243 ILE A N 1
ATOM 1911 C CA . ILE A 1 243 ? -1.358 9.212 -31.423 1.00 85.94 243 ILE A CA 1
ATOM 1912 C C . ILE A 1 243 ? -0.872 9.796 -30.106 1.00 85.94 243 ILE A C 1
ATOM 1914 O O . ILE A 1 243 ? 0.237 10.320 -30.019 1.00 85.94 243 ILE A O 1
ATOM 1918 N N . TYR A 1 244 ? -1.702 9.699 -29.078 1.00 85.50 244 TYR A N 1
ATOM 1919 C CA . TYR A 1 244 ? -1.380 10.178 -27.743 1.00 85.50 244 TYR A CA 1
ATOM 1920 C C . TYR A 1 244 ? -0.882 9.013 -26.892 1.00 85.50 244 TYR A C 1
ATOM 1922 O O . TYR A 1 244 ? -1.499 7.952 -26.889 1.00 85.50 244 TYR A O 1
ATOM 1930 N N . CYS A 1 245 ? 0.201 9.208 -26.147 1.00 82.50 245 CYS A N 1
ATOM 1931 C CA . CYS A 1 245 ? 0.721 8.223 -25.205 1.00 82.50 245 CYS A CA 1
ATOM 1932 C C . CYS A 1 245 ? 0.714 8.798 -23.792 1.00 82.50 245 CYS A C 1
ATOM 1934 O O . CYS A 1 245 ? 1.238 9.890 -23.548 1.00 82.50 245 CYS A O 1
ATOM 1936 N N . ARG A 1 246 ? 0.111 8.051 -22.867 1.00 79.00 246 ARG A N 1
ATOM 1937 C CA . ARG A 1 246 ? -0.012 8.392 -21.451 1.00 79.00 246 ARG A CA 1
ATOM 1938 C C . ARG A 1 246 ? 0.827 7.455 -20.598 1.00 79.00 246 ARG A C 1
ATOM 1940 O O . ARG A 1 246 ? 0.745 6.235 -20.748 1.00 79.00 246 ARG A O 1
ATOM 1947 N N . ASN A 1 247 ? 1.583 8.036 -19.675 1.00 73.81 247 ASN A N 1
ATOM 1948 C CA . ASN A 1 247 ? 2.300 7.301 -18.648 1.00 73.81 247 ASN A CA 1
ATOM 1949 C C . ASN A 1 247 ? 1.461 7.267 -17.352 1.00 73.81 247 ASN A C 1
ATOM 1951 O O . ASN A 1 247 ? 1.216 8.309 -16.736 1.00 73.81 247 ASN A O 1
ATOM 1955 N N . GLY A 1 248 ? 1.020 6.074 -16.935 1.00 64.31 248 GLY A N 1
ATOM 1956 C CA . GLY A 1 248 ? 0.168 5.882 -15.753 1.00 64.31 248 GLY A CA 1
ATOM 1957 C C . GLY A 1 248 ? 0.851 6.231 -14.421 1.00 64.31 248 GLY A C 1
ATOM 1958 O O . GLY A 1 248 ? 0.178 6.615 -13.455 1.00 64.31 248 GLY A O 1
ATOM 1959 N N . ARG A 1 249 ? 2.194 6.251 -14.372 1.00 64.38 249 ARG A N 1
ATOM 1960 C CA . ARG A 1 249 ? 2.963 6.651 -13.184 1.00 64.38 249 ARG A CA 1
ATOM 1961 C C . ARG A 1 249 ? 2.611 8.064 -12.727 1.00 64.38 249 ARG A C 1
ATOM 1963 O O . ARG A 1 249 ? 2.481 8.312 -11.525 1.00 64.38 249 ARG A O 1
ATOM 1970 N N . HIS A 1 250 ? 2.403 8.991 -13.661 1.00 63.12 250 HIS A N 1
ATOM 1971 C CA . HIS A 1 250 ? 2.014 10.366 -13.333 1.00 63.12 250 HIS A CA 1
ATOM 1972 C C . HIS A 1 250 ? 0.591 10.474 -12.790 1.00 63.12 250 HIS A C 1
ATOM 1974 O O . HIS A 1 250 ? 0.343 11.330 -11.941 1.00 63.12 250 HIS A O 1
ATOM 1980 N N . ASP A 1 251 ? -0.321 9.582 -13.174 1.00 63.50 251 ASP A N 1
ATOM 1981 C CA . ASP A 1 251 ? -1.683 9.578 -12.632 1.00 63.50 251 ASP A CA 1
ATOM 1982 C C . ASP A 1 251 ? -1.705 9.163 -11.167 1.00 63.50 251 ASP A C 1
ATOM 1984 O O . ASP A 1 251 ? -2.419 9.769 -10.365 1.00 63.50 251 ASP A O 1
ATOM 1988 N N . SER A 1 252 ? -0.863 8.196 -10.790 1.00 61.16 252 SER A N 1
ATOM 1989 C CA . SER A 1 252 ? -0.707 7.796 -9.389 1.00 61.16 252 SER A CA 1
ATOM 1990 C C . SER A 1 252 ? -0.210 8.962 -8.517 1.00 61.16 252 SER A C 1
ATOM 1992 O O . SER A 1 252 ? -0.781 9.238 -7.459 1.00 61.16 252 SER A O 1
ATOM 1994 N N . LEU A 1 253 ? 0.772 9.731 -9.002 1.00 64.00 253 LEU A N 1
ATOM 1995 C CA . LEU A 1 253 ? 1.288 10.928 -8.331 1.00 64.00 253 LEU A CA 1
ATOM 1996 C C . LEU A 1 253 ? 0.265 12.073 -8.284 1.00 64.00 253 LEU A C 1
ATOM 1998 O O . LEU A 1 253 ? 0.163 12.773 -7.272 1.00 64.00 253 LEU A O 1
ATOM 2002 N N . LEU A 1 254 ? -0.507 12.281 -9.354 1.00 63.19 254 LEU A N 1
ATOM 2003 C CA . LEU A 1 254 ? -1.586 13.273 -9.386 1.00 63.19 254 LEU A CA 1
ATOM 2004 C C . LEU A 1 254 ? -2.702 12.915 -8.401 1.00 63.19 254 LEU A C 1
ATOM 2006 O O . LEU A 1 254 ? -3.177 13.797 -7.684 1.00 63.19 254 LEU A O 1
ATOM 2010 N N . LEU A 1 255 ? -3.075 11.636 -8.310 1.00 62.59 255 LEU A N 1
ATOM 2011 C CA . LEU A 1 255 ? -4.029 11.138 -7.321 1.00 62.59 255 LEU A CA 1
ATOM 2012 C C . LEU A 1 255 ? -3.500 11.355 -5.903 1.00 62.59 255 LEU A C 1
ATOM 2014 O O . LEU A 1 255 ? -4.183 11.994 -5.107 1.00 62.59 255 LEU A O 1
ATOM 2018 N N . GLN A 1 256 ? -2.270 10.941 -5.595 1.00 63.81 256 GLN A N 1
ATOM 2019 C CA . GLN A 1 256 ? -1.662 11.183 -4.279 1.00 63.81 256 GLN A CA 1
ATOM 2020 C C . GLN A 1 256 ? -1.682 12.673 -3.900 1.00 63.81 256 GLN A C 1
ATOM 2022 O O . GLN A 1 256 ? -2.099 13.038 -2.796 1.00 63.81 256 GLN A O 1
ATOM 2027 N N . LYS A 1 257 ? -1.313 13.565 -4.831 1.00 64.75 257 LYS A N 1
ATOM 2028 C CA . LYS A 1 257 ? -1.394 15.020 -4.621 1.00 64.75 257 LYS A CA 1
ATOM 2029 C C . LYS A 1 257 ? -2.833 15.487 -4.391 1.00 64.75 257 LYS A C 1
ATOM 2031 O O . LYS A 1 257 ? -3.063 16.286 -3.483 1.00 64.75 257 LYS A O 1
ATOM 2036 N N . ALA A 1 258 ? -3.803 14.984 -5.152 1.00 62.78 258 ALA A N 1
ATOM 2037 C CA . ALA A 1 258 ? -5.219 15.302 -4.976 1.00 62.78 258 ALA A CA 1
ATOM 2038 C C . ALA A 1 258 ? -5.747 14.866 -3.598 1.00 62.78 258 ALA A C 1
ATOM 2040 O O . ALA A 1 258 ? -6.422 15.643 -2.916 1.00 62.78 258 ALA A O 1
ATOM 2041 N N . PHE A 1 259 ? -5.392 13.662 -3.140 1.00 59.25 259 PHE A N 1
ATOM 2042 C CA . PHE A 1 259 ? -5.755 13.156 -1.813 1.00 59.25 259 PHE A CA 1
ATOM 2043 C C . PHE A 1 259 ? -5.094 13.947 -0.683 1.00 59.25 259 PHE A C 1
ATOM 2045 O O . PHE A 1 259 ? -5.761 14.258 0.313 1.00 59.25 259 PHE A O 1
ATOM 2052 N N . GLY A 1 260 ? -3.829 14.334 -0.856 1.00 59.34 260 GLY A N 1
ATOM 2053 C CA . GLY A 1 260 ? -3.118 15.211 0.072 1.00 59.34 260 GLY A CA 1
ATOM 2054 C C . GLY A 1 260 ? -3.748 16.605 0.164 1.00 59.34 260 GLY A C 1
ATOM 2055 O O . GLY A 1 260 ? -3.941 17.132 1.260 1.00 59.34 260 GLY A O 1
ATOM 2056 N N . GLN A 1 261 ? -4.144 17.192 -0.969 1.00 58.78 261 GLN A N 1
ATOM 2057 C CA . GLN A 1 261 ? -4.764 18.523 -1.027 1.00 58.78 261 GLN A CA 1
ATOM 2058 C C . GLN A 1 261 ? -6.214 18.545 -0.532 1.00 58.78 261 GLN A C 1
ATOM 2060 O O . GLN A 1 261 ? -6.646 19.538 0.060 1.00 58.78 261 GLN A O 1
ATOM 2065 N N . ALA A 1 262 ? -6.955 17.448 -0.689 1.00 56.12 262 ALA A N 1
ATOM 2066 C CA . ALA A 1 262 ? -8.303 17.303 -0.142 1.00 56.12 262 ALA A CA 1
ATOM 2067 C C . ALA A 1 262 ? -8.362 17.476 1.384 1.00 56.12 262 ALA A C 1
ATOM 2069 O O . ALA A 1 262 ? -9.382 17.909 1.916 1.00 56.12 262 ALA A O 1
ATOM 2070 N N . ARG A 1 263 ? -7.248 17.224 2.087 1.00 54.25 263 ARG A N 1
ATOM 2071 C CA . ARG A 1 263 ? -7.101 17.493 3.526 1.00 54.25 263 ARG A CA 1
ATOM 2072 C C . ARG A 1 263 ? -7.248 18.982 3.876 1.00 54.25 263 ARG A C 1
ATOM 2074 O O . ARG A 1 263 ? -7.595 19.290 5.008 1.00 54.25 263 ARG A O 1
ATOM 2081 N N . ARG A 1 264 ? -6.987 19.890 2.924 1.00 55.16 264 ARG A N 1
ATOM 2082 C CA . ARG A 1 264 ? -7.031 21.353 3.107 1.00 55.16 264 ARG A CA 1
ATOM 2083 C C . ARG A 1 264 ? -8.257 22.022 2.482 1.00 55.16 264 ARG A C 1
ATOM 2085 O O . ARG A 1 264 ? -8.674 23.058 2.980 1.00 55.16 264 ARG A O 1
ATOM 2092 N N . LYS A 1 265 ? -8.816 21.467 1.399 1.00 53.41 265 LYS A N 1
ATOM 2093 C CA . LYS A 1 265 ? -9.835 22.159 0.580 1.00 53.41 265 LYS A CA 1
ATOM 2094 C C . LYS A 1 265 ? -11.244 21.533 0.579 1.00 53.41 265 LYS A C 1
ATOM 2096 O O . LYS A 1 265 ? -12.129 22.018 -0.119 1.00 53.41 265 LYS A O 1
ATOM 2101 N N . GLY A 1 266 ? -11.481 20.483 1.373 1.00 60.12 266 GLY A N 1
ATOM 2102 C CA . GLY A 1 266 ? -12.816 19.903 1.589 1.00 60.12 266 GLY A CA 1
ATOM 2103 C C . GLY A 1 266 ? -13.235 18.797 0.604 1.00 60.12 266 GLY A C 1
ATOM 2104 O O . GLY A 1 266 ? -12.596 18.545 -0.419 1.00 60.12 266 GLY A O 1
ATOM 2105 N N . THR A 1 267 ? -14.331 18.101 0.931 1.00 60.47 267 THR A N 1
ATOM 2106 C CA . THR A 1 267 ? -14.800 16.870 0.254 1.00 60.47 267 THR A CA 1
ATOM 2107 C C . THR A 1 267 ? -15.309 17.089 -1.174 1.00 60.47 267 THR A C 1
ATOM 2109 O O . THR A 1 267 ? -15.115 16.223 -2.025 1.00 60.47 267 THR A O 1
ATOM 2112 N N . ARG A 1 268 ? -15.898 18.255 -1.479 1.00 63.03 268 ARG A N 1
ATOM 2113 C CA . ARG A 1 268 ? -16.396 18.586 -2.830 1.00 63.03 268 ARG A CA 1
ATOM 2114 C C . ARG A 1 268 ? -15.275 18.670 -3.868 1.00 63.03 268 ARG A C 1
ATOM 2116 O O . ARG A 1 268 ? -15.420 18.153 -4.971 1.00 63.03 268 ARG A O 1
ATOM 2123 N N . GLN A 1 269 ? -14.138 19.268 -3.515 1.00 61.31 269 GLN A N 1
ATOM 2124 C CA . GLN A 1 269 ? -13.016 19.409 -4.446 1.00 61.31 269 GLN A CA 1
ATOM 2125 C C . GLN A 1 269 ? -12.262 18.088 -4.647 1.00 61.31 269 GLN A C 1
ATOM 2127 O O . GLN A 1 269 ? -11.765 17.827 -5.743 1.00 61.31 269 GLN A O 1
ATOM 2132 N N . LEU A 1 270 ? -12.245 17.217 -3.631 1.00 63.12 270 LEU A N 1
ATOM 2133 C CA . LEU A 1 270 ? -11.793 15.834 -3.784 1.00 63.12 270 LEU A CA 1
ATOM 2134 C C . LEU A 1 270 ? -12.665 15.085 -4.791 1.00 63.12 270 LEU A C 1
ATOM 2136 O O . LEU A 1 270 ? -12.122 14.487 -5.711 1.00 63.12 270 LEU A O 1
ATOM 2140 N N . PHE A 1 271 ? -13.992 15.142 -4.640 1.00 66.31 271 PHE A N 1
ATOM 2141 C CA . PHE A 1 271 ? -14.912 14.466 -5.556 1.00 66.31 271 PHE A CA 1
ATOM 2142 C C . PHE A 1 271 ? -14.753 14.983 -6.989 1.00 66.31 271 PHE A C 1
ATOM 2144 O O . PHE A 1 271 ? -14.632 14.188 -7.912 1.00 66.31 271 PHE A O 1
ATOM 2151 N N . GLY A 1 272 ? -14.641 16.303 -7.175 1.00 67.00 272 GLY A N 1
ATOM 2152 C CA . GLY A 1 272 ? -14.364 16.895 -8.487 1.00 67.00 272 GLY A CA 1
ATOM 2153 C C . GLY A 1 272 ? -13.024 16.450 -9.084 1.00 67.00 272 GLY A C 1
ATOM 2154 O O . GLY A 1 272 ? -12.943 16.183 -10.281 1.00 67.00 272 GLY A O 1
ATOM 2155 N N . THR A 1 273 ? -11.979 16.312 -8.262 1.00 64.38 273 THR A N 1
ATOM 2156 C CA . THR A 1 273 ? -10.668 15.836 -8.732 1.00 64.38 273 THR A CA 1
ATOM 2157 C C . THR A 1 273 ? -10.705 14.348 -9.072 1.00 64.38 273 THR A C 1
ATOM 2159 O O . THR A 1 273 ? -10.204 13.963 -10.119 1.00 64.38 273 THR A O 1
ATOM 2162 N N . LEU A 1 274 ? -11.361 13.524 -8.251 1.00 66.62 274 LEU A N 1
ATOM 2163 C CA . LEU A 1 274 ? -11.563 12.099 -8.514 1.00 66.62 274 LEU A CA 1
ATOM 2164 C C . LEU A 1 274 ? -12.386 11.860 -9.774 1.00 66.62 274 LEU A C 1
ATOM 2166 O O . LEU A 1 274 ? -11.980 11.065 -10.612 1.00 66.62 274 LEU A O 1
ATOM 2170 N N . ALA A 1 275 ? -13.495 12.581 -9.937 1.00 68.06 275 ALA A N 1
ATOM 2171 C CA . ALA A 1 275 ? -14.330 12.508 -11.128 1.00 68.06 275 ALA A CA 1
ATOM 2172 C C . ALA A 1 275 ? -13.549 12.934 -12.375 1.00 68.06 275 ALA A C 1
ATOM 2174 O O . ALA A 1 275 ? -13.603 12.255 -13.395 1.00 68.06 275 ALA A O 1
ATOM 2175 N N . ARG A 1 276 ? -12.759 14.014 -12.292 1.00 67.44 276 ARG A N 1
ATOM 2176 C CA . ARG A 1 276 ? -11.892 14.442 -13.394 1.00 67.44 276 ARG A CA 1
ATOM 2177 C C . ARG A 1 276 ? -10.830 13.398 -13.724 1.00 67.44 276 ARG A C 1
ATOM 2179 O O . ARG A 1 276 ? -10.655 13.102 -14.898 1.00 67.44 276 ARG A O 1
ATOM 2186 N N . THR A 1 277 ? -10.145 12.831 -12.732 1.00 62.72 277 THR A N 1
ATOM 2187 C CA . THR A 1 277 ? -9.138 11.788 -12.965 1.00 62.72 277 THR A CA 1
ATOM 2188 C C . THR A 1 277 ? -9.769 10.521 -13.532 1.00 62.72 277 THR A C 1
ATOM 2190 O O . THR A 1 277 ? -9.230 9.951 -14.470 1.00 62.72 277 THR A O 1
ATOM 2193 N N . PHE A 1 278 ? -10.939 10.116 -13.037 1.00 66.00 278 PHE A N 1
ATOM 2194 C CA . PHE A 1 278 ? -11.698 8.983 -13.564 1.00 66.00 278 PHE A CA 1
ATOM 2195 C C . PHE A 1 278 ? -12.110 9.208 -15.024 1.00 66.00 278 PHE A C 1
ATOM 2197 O O . PHE A 1 278 ? -11.846 8.366 -15.876 1.00 66.00 278 PHE A O 1
ATOM 2204 N N . LEU A 1 279 ? -12.661 10.384 -15.345 1.00 67.25 279 LEU A N 1
ATOM 2205 C CA . LEU A 1 279 ? -12.959 10.770 -16.726 1.00 67.25 279 LEU A CA 1
ATOM 2206 C C . LEU A 1 279 ? -11.694 10.807 -17.588 1.00 67.25 279 LEU A C 1
ATOM 2208 O O . LEU A 1 279 ? -11.746 10.400 -18.741 1.00 67.25 279 LEU A O 1
ATOM 2212 N N . GLU A 1 280 ? -10.560 11.269 -17.050 1.00 63.75 280 GLU A N 1
ATOM 2213 C CA . GLU A 1 280 ? -9.271 11.234 -17.740 1.00 63.75 280 GLU A CA 1
ATOM 2214 C C . GLU A 1 280 ? -8.780 9.794 -17.981 1.00 63.75 280 GLU A C 1
ATOM 2216 O O . GLU A 1 280 ? -8.223 9.554 -19.045 1.00 63.75 280 GLU A O 1
ATOM 2221 N N . ILE A 1 281 ? -8.996 8.846 -17.063 1.00 62.38 281 ILE A N 1
ATOM 2222 C CA . ILE A 1 281 ? -8.656 7.417 -17.230 1.00 62.38 281 ILE A CA 1
ATOM 2223 C C . ILE A 1 281 ? -9.524 6.758 -18.310 1.00 62.38 281 ILE A C 1
ATOM 2225 O O . ILE A 1 281 ? -9.045 5.872 -19.010 1.00 62.38 281 ILE A O 1
ATOM 2229 N N . LEU A 1 282 ? -10.774 7.203 -18.478 1.00 63.34 282 LEU A N 1
ATOM 2230 C CA . LEU A 1 282 ? -11.701 6.687 -19.494 1.00 63.34 282 LEU A CA 1
ATOM 2231 C C . LEU A 1 282 ? -11.477 7.265 -20.904 1.00 63.34 282 LEU A C 1
ATOM 2233 O O . LEU A 1 282 ? -12.013 6.732 -21.874 1.00 63.34 282 LEU A O 1
ATOM 2237 N N . ARG A 1 283 ? -10.657 8.315 -21.058 1.00 64.50 283 ARG A N 1
ATOM 2238 C CA . ARG A 1 283 ? -10.358 8.936 -22.368 1.00 64.50 283 ARG A CA 1
ATOM 2239 C C . ARG A 1 283 ? -9.800 8.007 -23.463 1.00 64.50 283 ARG A C 1
ATOM 2241 O O . ARG A 1 283 ? -10.161 8.251 -24.617 1.00 64.50 283 ARG A O 1
ATOM 2248 N N . PRO A 1 284 ? -9.026 6.939 -23.177 1.00 59.97 284 PRO A N 1
ATOM 2249 C CA . PRO A 1 284 ? -8.586 5.976 -24.190 1.00 59.97 284 PRO A CA 1
ATOM 2250 C C . PRO A 1 284 ? -9.723 5.286 -24.934 1.00 59.97 284 PRO A C 1
ATOM 2252 O O . PRO A 1 284 ? -9.532 4.868 -26.069 1.00 59.97 284 PRO A O 1
ATOM 2255 N N . ALA A 1 285 ? -10.915 5.189 -24.336 1.00 59.69 285 ALA A N 1
ATOM 2256 C CA . ALA A 1 285 ? -12.064 4.586 -25.003 1.00 59.69 285 ALA A CA 1
ATOM 2257 C C . ALA A 1 285 ? -12.592 5.446 -26.168 1.00 59.69 285 ALA A C 1
ATOM 2259 O O . ALA A 1 285 ? -13.252 4.920 -27.060 1.00 59.69 285 ALA A O 1
ATOM 2260 N N . TRP A 1 286 ? -12.314 6.758 -26.172 1.00 55.88 286 TRP A N 1
ATOM 2261 C CA . TRP A 1 286 ? -12.911 7.726 -27.106 1.00 55.88 286 TRP A CA 1
ATOM 2262 C C . TRP A 1 286 ? -11.889 8.534 -27.928 1.00 55.88 286 TRP A C 1
ATOM 2264 O O . TRP A 1 286 ? -12.279 9.351 -28.763 1.00 55.88 286 TRP A O 1
ATOM 2274 N N . ARG A 1 287 ? -10.580 8.324 -27.734 1.00 59.31 287 ARG A N 1
ATOM 2275 C CA . ARG A 1 287 ? -9.491 8.966 -28.498 1.00 59.31 287 ARG A CA 1
ATOM 2276 C C . ARG A 1 287 ? -8.437 7.941 -28.922 1.00 59.31 287 ARG A C 1
ATOM 2278 O O . ARG A 1 287 ? -8.354 6.870 -28.341 1.00 59.31 287 ARG A O 1
ATOM 2285 N N . LYS A 1 288 ? -7.585 8.293 -29.900 1.00 66.75 288 LYS A N 1
ATOM 2286 C CA . LYS A 1 288 ? -6.357 7.548 -30.267 1.00 66.75 288 LYS A CA 1
ATOM 2287 C C . LYS A 1 288 ? -5.285 7.657 -29.159 1.00 66.75 288 LYS A C 1
ATOM 2289 O O . LYS A 1 288 ? -4.167 8.106 -29.406 1.00 66.75 288 LYS A O 1
ATOM 2294 N N . GLU A 1 289 ? -5.668 7.354 -27.923 1.00 76.12 289 GLU A N 1
ATOM 2295 C CA . GLU A 1 289 ? -4.855 7.421 -26.710 1.00 76.12 289 GLU A CA 1
ATOM 2296 C C . GLU A 1 289 ? -4.405 6.008 -26.324 1.00 76.12 289 GLU A C 1
ATOM 2298 O O . GLU A 1 289 ? -5.215 5.087 -26.238 1.00 76.12 289 GLU A O 1
ATOM 2303 N N . VAL A 1 290 ? -3.108 5.842 -26.076 1.00 75.31 290 VAL A N 1
ATOM 2304 C CA . VAL A 1 290 ? -2.484 4.576 -25.694 1.00 75.31 290 VAL A CA 1
ATOM 2305 C C . VAL A 1 290 ? -1.816 4.722 -24.330 1.00 75.31 290 VAL A C 1
ATOM 2307 O O . VAL A 1 290 ? -1.241 5.763 -24.010 1.00 75.31 290 VAL A O 1
ATOM 2310 N N . HIS A 1 291 ? -1.914 3.686 -23.502 1.00 73.69 291 HIS A N 1
ATOM 2311 C CA . HIS A 1 291 ? -1.252 3.627 -22.201 1.00 73.69 291 HIS A CA 1
ATOM 2312 C C . HIS A 1 291 ? 0.099 2.927 -22.338 1.00 73.69 291 HIS A C 1
ATOM 2314 O O . HIS A 1 291 ? 0.144 1.799 -22.822 1.00 73.69 291 HIS A O 1
ATOM 2320 N N . GLY A 1 292 ? 1.180 3.551 -21.859 1.00 67.44 292 GLY A N 1
ATOM 2321 C CA . GLY A 1 292 ? 2.536 2.991 -21.954 1.00 67.44 292 GLY A CA 1
ATOM 2322 C C . GLY A 1 292 ? 2.676 1.597 -21.322 1.00 67.44 292 GLY A C 1
ATOM 2323 O O . GLY A 1 292 ? 3.404 0.751 -21.836 1.00 67.44 292 GLY A O 1
ATOM 2324 N N . SER A 1 293 ? 1.913 1.315 -20.261 1.00 67.75 293 SER A N 1
ATOM 2325 C CA . SER A 1 293 ? 1.894 0.019 -19.575 1.00 67.75 293 SER A CA 1
ATOM 2326 C C . SER A 1 293 ? 0.909 -1.000 -20.163 1.00 67.75 293 SER A C 1
ATOM 2328 O O . SER A 1 293 ? 1.017 -2.185 -19.849 1.00 67.75 293 SER A O 1
ATOM 2330 N N . HIS A 1 294 ? -0.005 -0.619 -21.061 1.00 74.44 294 HIS A N 1
ATOM 2331 C CA . HIS A 1 294 ? -1.028 -1.528 -21.591 1.00 74.44 294 HIS A CA 1
ATOM 2332 C C . HIS A 1 294 ? -0.499 -2.376 -22.755 1.00 74.44 294 HIS A C 1
ATOM 2334 O O . HIS A 1 294 ? -0.038 -1.852 -23.764 1.00 74.44 294 HIS A O 1
ATOM 2340 N N . ALA A 1 295 ? -0.613 -3.699 -22.640 1.00 75.31 295 ALA A N 1
ATOM 2341 C CA . ALA A 1 295 ? -0.470 -4.615 -23.766 1.00 75.31 295 ALA A CA 1
ATOM 2342 C C . ALA A 1 295 ? -1.284 -5.886 -23.507 1.00 75.31 295 ALA A C 1
ATOM 2344 O O . ALA A 1 295 ? -1.090 -6.553 -22.495 1.00 75.31 295 ALA A O 1
ATOM 2345 N N . TRP A 1 296 ? -2.144 -6.275 -24.451 1.00 71.81 296 TRP A N 1
ATOM 2346 C CA . TRP A 1 296 ? -2.955 -7.499 -24.343 1.00 71.81 296 TRP A CA 1
ATOM 2347 C C . TRP A 1 296 ? -2.119 -8.768 -24.151 1.00 71.81 296 TRP A C 1
ATOM 2349 O O . TRP A 1 296 ? -2.506 -9.679 -23.429 1.00 71.81 296 TRP A O 1
ATOM 2359 N N . GLN A 1 297 ? -0.945 -8.807 -24.778 1.00 80.00 297 GLN A N 1
ATOM 2360 C CA . GLN A 1 297 ? -0.005 -9.920 -24.685 1.00 80.00 297 GLN A CA 1
ATOM 2361 C C . GLN A 1 297 ? 0.900 -9.834 -23.446 1.00 80.00 297 GLN A C 1
ATOM 2363 O O . GLN A 1 297 ? 1.800 -10.645 -23.319 1.00 80.00 297 GLN A O 1
ATOM 2368 N N . ASP A 1 298 ? 0.749 -8.846 -22.568 1.00 82.69 298 ASP A N 1
ATOM 2369 C CA . ASP A 1 298 ? 1.532 -8.727 -21.333 1.00 82.69 298 ASP A CA 1
ATOM 2370 C C . ASP A 1 298 ? 0.771 -7.873 -20.305 1.00 82.69 298 ASP A C 1
ATOM 2372 O O . ASP A 1 298 ? 1.109 -6.701 -20.100 1.00 82.69 298 ASP A O 1
ATOM 2376 N N . PRO A 1 299 ? -0.310 -8.422 -19.715 1.00 82.62 299 PRO A N 1
ATOM 2377 C CA . PRO A 1 299 ? -1.250 -7.653 -18.900 1.00 82.62 299 PRO A CA 1
ATOM 2378 C C . PRO A 1 299 ? -0.770 -7.410 -17.461 1.00 82.62 299 PRO A C 1
ATOM 2380 O O . PRO A 1 299 ? -1.255 -6.486 -16.809 1.00 82.62 299 PRO A O 1
ATOM 2383 N N . ASN A 1 300 ? 0.170 -8.214 -16.948 1.00 86.19 300 ASN A N 1
ATOM 2384 C CA . ASN A 1 300 ? 0.611 -8.162 -15.549 1.00 86.19 300 ASN A CA 1
ATOM 2385 C C . ASN A 1 300 ? 1.095 -6.765 -15.116 1.00 86.19 300 ASN A C 1
ATOM 2387 O O . ASN A 1 300 ? 0.594 -6.276 -14.102 1.00 86.19 300 ASN A O 1
ATOM 2391 N N . PRO A 1 301 ? 1.965 -6.066 -15.879 1.00 84.81 301 PRO A N 1
ATOM 2392 C CA . PRO A 1 301 ? 2.390 -4.710 -15.533 1.00 84.81 301 PRO A CA 1
ATOM 2393 C C . PRO A 1 301 ? 1.222 -3.742 -15.322 1.00 84.81 301 PRO A C 1
ATOM 2395 O O . PRO A 1 301 ? 1.206 -2.978 -14.358 1.00 84.81 301 PRO A O 1
ATOM 2398 N N . GLN A 1 302 ? 0.203 -3.807 -16.179 1.00 80.06 302 GLN A N 1
ATOM 2399 C CA . GLN A 1 302 ? -0.966 -2.940 -16.071 1.00 80.06 302 GLN A CA 1
ATOM 2400 C C . GLN A 1 302 ? -1.782 -3.242 -14.804 1.00 80.06 302 GLN A C 1
ATOM 2402 O O . GLN A 1 302 ? -2.157 -2.326 -14.071 1.00 80.06 302 GLN A O 1
ATOM 2407 N N . TRP A 1 303 ? -2.022 -4.520 -14.499 1.00 78.88 303 TRP A N 1
ATOM 2408 C CA . TRP A 1 303 ? -2.748 -4.908 -13.287 1.00 78.88 303 TRP A CA 1
ATOM 2409 C C . TRP A 1 303 ? -2.001 -4.533 -12.010 1.00 78.88 303 TRP A C 1
ATOM 2411 O O . TRP A 1 303 ? -2.624 -4.054 -11.063 1.00 78.88 303 TRP A O 1
ATOM 2421 N N . THR A 1 304 ? -0.676 -4.688 -11.976 1.00 81.19 304 THR A N 1
ATOM 2422 C CA . THR A 1 304 ? 0.140 -4.272 -10.828 1.00 81.19 304 THR A CA 1
ATOM 2423 C C . THR A 1 304 ? 0.065 -2.763 -10.601 1.00 81.19 304 THR A C 1
ATOM 2425 O O . THR A 1 304 ? -0.013 -2.307 -9.458 1.00 81.19 304 THR A O 1
ATOM 2428 N N . GLU A 1 305 ? 0.070 -1.971 -11.675 1.00 75.00 305 GLU A N 1
ATOM 2429 C CA . GLU A 1 305 ? -0.094 -0.521 -11.594 1.00 75.00 305 GLU A CA 1
ATOM 2430 C C . GLU A 1 305 ? -1.467 -0.138 -11.016 1.00 75.00 305 GLU A C 1
ATOM 2432 O O . GLU A 1 305 ? -1.535 0.637 -10.057 1.00 75.00 305 GLU A O 1
ATOM 2437 N N . TYR A 1 306 ? -2.550 -0.749 -11.506 1.00 76.81 306 TYR A N 1
ATOM 2438 C CA . TYR A 1 306 ? -3.899 -0.518 -10.980 1.00 76.81 306 TYR A CA 1
ATOM 2439 C C . TYR A 1 306 ? -4.074 -0.983 -9.533 1.00 76.81 306 TYR A C 1
ATOM 2441 O O . TYR A 1 306 ? -4.646 -0.251 -8.724 1.00 76.81 306 TYR A O 1
ATOM 2449 N N . ALA A 1 307 ? -3.546 -2.154 -9.175 1.00 79.31 307 ALA A N 1
ATOM 2450 C CA . ALA A 1 307 ? -3.600 -2.673 -7.812 1.00 79.31 307 ALA A CA 1
ATOM 2451 C C . ALA A 1 307 ? -2.892 -1.736 -6.822 1.00 79.31 307 ALA A C 1
ATOM 2453 O O . ALA A 1 307 ? -3.420 -1.475 -5.741 1.00 79.31 307 ALA A O 1
ATOM 2454 N N . ARG A 1 308 ? -1.741 -1.161 -7.201 1.00 75.81 308 ARG A N 1
ATOM 2455 C CA . ARG A 1 308 ? -1.047 -0.161 -6.372 1.00 75.81 308 ARG A CA 1
ATOM 2456 C C . ARG A 1 308 ? -1.858 1.113 -6.189 1.00 75.81 308 ARG A C 1
ATOM 2458 O O . ARG A 1 308 ? -1.942 1.615 -5.069 1.00 75.81 308 ARG A O 1
ATOM 2465 N N . ILE A 1 309 ? -2.459 1.626 -7.263 1.00 71.94 309 ILE A N 1
ATOM 2466 C CA . ILE A 1 309 ? -3.332 2.802 -7.178 1.00 71.94 309 ILE A CA 1
ATOM 2467 C C . ILE A 1 309 ? -4.491 2.504 -6.220 1.00 71.94 309 ILE A C 1
ATOM 2469 O O . ILE A 1 309 ? -4.725 3.275 -5.292 1.00 71.94 309 ILE A O 1
ATOM 2473 N N . LEU A 1 310 ? -5.164 1.360 -6.373 1.00 73.44 310 LEU A N 1
ATOM 2474 C CA . LEU A 1 310 ? -6.269 0.959 -5.503 1.00 73.44 310 LEU A CA 1
ATOM 2475 C C . LEU A 1 310 ? -5.841 0.813 -4.035 1.00 73.44 310 LEU A C 1
ATOM 2477 O O . LEU A 1 310 ? -6.510 1.346 -3.152 1.00 73.44 310 LEU A O 1
ATOM 2481 N N . ALA A 1 311 ? -4.718 0.145 -3.764 1.00 75.31 311 ALA A N 1
ATOM 2482 C CA . ALA A 1 311 ? -4.196 -0.029 -2.410 1.00 75.31 311 ALA A CA 1
ATOM 2483 C C . ALA A 1 311 ? -3.924 1.320 -1.720 1.00 75.31 311 ALA A C 1
ATOM 2485 O O . ALA A 1 311 ? -4.290 1.510 -0.558 1.00 75.31 311 ALA A O 1
ATOM 2486 N N . GLN A 1 312 ? -3.361 2.288 -2.452 1.00 70.69 312 GLN A N 1
ATOM 2487 C CA . GLN A 1 312 ? -3.142 3.641 -1.941 1.00 70.69 312 GLN A CA 1
ATOM 2488 C C . GLN A 1 312 ? -4.466 4.343 -1.604 1.00 70.69 312 GLN A C 1
ATOM 2490 O O . GLN A 1 312 ? -4.600 4.918 -0.523 1.00 70.69 312 GLN A O 1
ATOM 2495 N N . LEU A 1 313 ? -5.465 4.252 -2.490 1.00 68.69 313 LEU A N 1
ATOM 2496 C CA . LEU A 1 313 ? -6.798 4.822 -2.260 1.00 68.69 313 LEU A CA 1
ATOM 2497 C C . LEU A 1 313 ? -7.455 4.241 -0.999 1.00 68.69 313 LEU A C 1
ATOM 2499 O O . LEU A 1 313 ? -8.027 4.985 -0.199 1.00 68.69 313 LEU A O 1
ATOM 2503 N N . VAL A 1 314 ? -7.349 2.922 -0.803 1.00 73.31 314 VAL A N 1
ATOM 2504 C CA . VAL A 1 314 ? -7.887 2.217 0.371 1.00 73.31 314 VAL A CA 1
ATOM 2505 C C . VAL A 1 314 ? -7.176 2.656 1.653 1.00 73.31 314 VAL A C 1
ATOM 2507 O 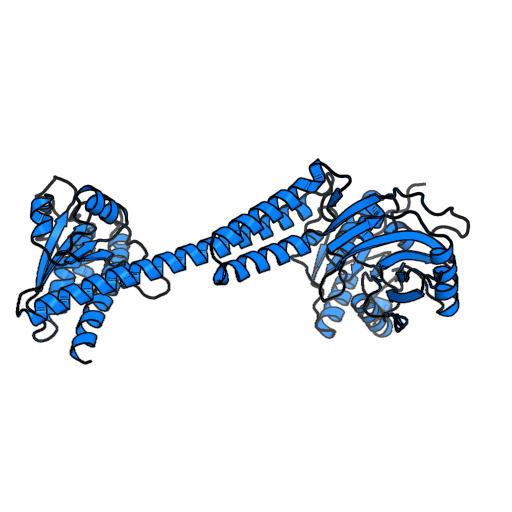O . VAL A 1 314 ? -7.839 2.947 2.650 1.00 73.31 314 VAL A O 1
ATOM 2510 N N . SER A 1 315 ? -5.845 2.758 1.631 1.00 74.12 315 SER A N 1
ATOM 2511 C CA . SER A 1 315 ? -5.049 3.229 2.772 1.00 74.12 315 SER A CA 1
ATOM 2512 C C . SER A 1 315 ? -5.406 4.668 3.171 1.00 74.12 315 SER A C 1
ATOM 2514 O O . SER A 1 315 ? -5.647 4.965 4.343 1.00 74.12 315 SER A O 1
ATOM 2516 N N . ASP A 1 316 ? -5.528 5.572 2.199 1.00 69.19 316 ASP A N 1
ATOM 2517 C CA . ASP A 1 316 ? -5.883 6.967 2.471 1.00 69.19 316 ASP A CA 1
ATOM 2518 C C . ASP A 1 316 ? -7.322 7.103 2.998 1.00 69.19 316 ASP A C 1
ATOM 2520 O O . ASP A 1 316 ? -7.602 7.918 3.889 1.00 69.19 316 ASP A O 1
ATOM 2524 N N . ALA A 1 317 ? -8.251 6.289 2.486 1.00 70.00 317 ALA A N 1
ATOM 2525 C CA . ALA A 1 317 ? -9.620 6.227 2.986 1.00 70.00 317 ALA A CA 1
ATOM 2526 C C . ALA A 1 317 ? -9.678 5.691 4.427 1.00 70.00 317 ALA A C 1
ATOM 2528 O O . ALA A 1 317 ? -10.348 6.290 5.277 1.00 70.00 317 ALA A O 1
ATOM 2529 N N . SER A 1 318 ? -8.945 4.618 4.735 1.00 75.56 318 SER A N 1
ATOM 2530 C CA . SER A 1 318 ? -8.927 4.014 6.072 1.00 75.56 318 SER A CA 1
ATOM 2531 C C . SER A 1 318 ? -8.348 4.970 7.123 1.00 75.56 318 SER A C 1
ATOM 2533 O O . SER A 1 318 ? -8.940 5.143 8.193 1.00 75.56 318 SER A O 1
ATOM 2535 N N . ALA A 1 319 ? -7.283 5.707 6.793 1.00 74.75 319 ALA A N 1
ATOM 2536 C CA . ALA A 1 319 ? -6.694 6.724 7.666 1.00 74.75 319 ALA A CA 1
ATOM 2537 C C . ALA A 1 319 ? -7.668 7.879 7.981 1.00 74.75 319 ALA A C 1
ATOM 2539 O O . ALA A 1 319 ? -7.7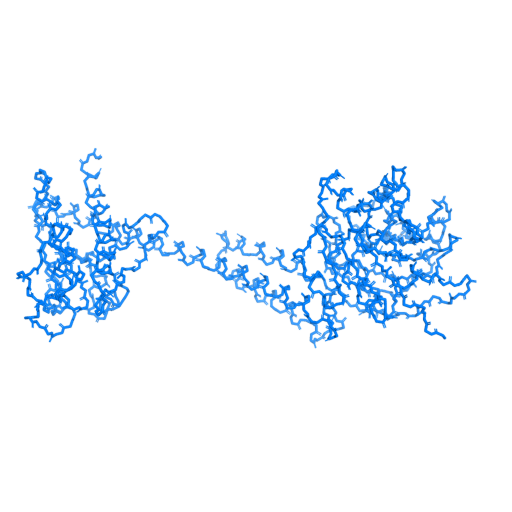05 8.406 9.105 1.00 74.75 319 ALA A O 1
ATOM 2540 N N . ARG A 1 320 ? -8.504 8.272 7.010 1.00 73.25 320 ARG A N 1
ATOM 2541 C CA . ARG A 1 320 ? -9.559 9.279 7.218 1.00 73.25 320 ARG A CA 1
ATOM 2542 C C . ARG A 1 320 ? -10.672 8.759 8.113 1.00 73.25 320 ARG A C 1
ATOM 2544 O O . ARG A 1 320 ? -11.062 9.462 9.045 1.00 73.25 320 ARG A O 1
ATOM 2551 N N . ILE A 1 321 ? -11.132 7.530 7.884 1.00 77.12 321 ILE A N 1
ATOM 2552 C CA . ILE A 1 321 ? -12.127 6.875 8.741 1.00 77.12 321 ILE A CA 1
ATOM 2553 C C . ILE A 1 321 ? -11.603 6.788 10.181 1.00 77.12 321 ILE A C 1
ATOM 2555 O O . ILE A 1 321 ? -12.314 7.167 11.110 1.00 77.12 321 ILE A O 1
ATOM 2559 N N . ALA A 1 322 ? -10.345 6.387 10.383 1.00 78.75 322 ALA A N 1
ATOM 2560 C CA . ALA A 1 322 ? -9.718 6.346 11.705 1.00 78.75 322 ALA A CA 1
ATOM 2561 C C . ALA A 1 322 ? -9.648 7.736 12.367 1.00 78.75 322 ALA A C 1
ATOM 2563 O O . ALA A 1 322 ? -9.865 7.883 13.569 1.00 78.75 322 ALA A O 1
ATOM 2564 N N . THR A 1 323 ? -9.387 8.789 11.592 1.00 83.38 323 THR A N 1
ATOM 2565 C CA . THR A 1 323 ? -9.371 10.169 12.101 1.00 83.38 323 THR A CA 1
ATOM 2566 C C . THR A 1 323 ? -10.762 10.642 12.524 1.00 83.38 323 THR A C 1
ATOM 2568 O O . THR A 1 323 ? -10.902 11.210 13.607 1.00 83.38 323 THR A O 1
ATOM 2571 N N . LEU A 1 324 ? -11.792 10.352 11.726 1.00 83.81 324 LEU A N 1
ATOM 2572 C CA . LEU A 1 324 ? -13.185 10.633 12.080 1.00 83.81 324 LEU A CA 1
ATOM 2573 C C . LEU A 1 324 ? -13.618 9.858 13.329 1.00 83.81 324 LEU A C 1
ATOM 2575 O O . LEU A 1 324 ? -14.211 10.450 14.227 1.00 83.81 324 LEU A O 1
ATOM 2579 N N . ARG A 1 325 ? -13.268 8.568 13.432 1.00 82.19 325 ARG A N 1
ATOM 2580 C CA . ARG A 1 325 ? -13.545 7.741 14.619 1.00 82.19 325 ARG A CA 1
ATOM 2581 C C . ARG A 1 325 ? -12.916 8.330 15.881 1.00 82.19 325 ARG A C 1
ATOM 2583 O O . ARG A 1 325 ? -13.620 8.502 16.870 1.00 82.19 325 ARG A O 1
ATOM 2590 N N . ARG A 1 326 ? -11.639 8.728 15.830 1.00 86.44 326 ARG A N 1
ATOM 2591 C CA . ARG A 1 326 ? -10.956 9.395 16.956 1.00 86.44 326 ARG A CA 1
ATOM 2592 C C . ARG A 1 326 ? -11.609 10.721 17.332 1.00 86.44 326 ARG A C 1
ATOM 2594 O O . ARG A 1 326 ? -11.740 11.031 18.512 1.00 86.44 326 ARG A O 1
ATOM 2601 N N . TRP A 1 327 ? -12.031 11.512 16.346 1.00 88.31 327 TRP A N 1
ATOM 2602 C CA . TRP A 1 327 ? -12.757 12.754 16.609 1.00 88.31 327 TRP A CA 1
ATOM 2603 C C . TRP A 1 327 ? -14.101 12.484 17.302 1.00 88.31 327 TRP A C 1
ATOM 2605 O O . TRP A 1 327 ? -14.375 13.093 18.332 1.00 88.31 327 TRP A O 1
ATOM 2615 N N . GLN A 1 328 ? -14.895 11.528 16.810 1.00 89.56 328 GLN A N 1
ATOM 2616 C CA . GLN A 1 328 ? -16.167 11.138 17.431 1.00 89.56 328 GLN A CA 1
ATOM 2617 C C . GLN A 1 328 ? -15.975 10.593 18.854 1.00 89.56 328 GLN A C 1
ATOM 2619 O O . GLN A 1 328 ? -16.721 10.979 19.752 1.00 89.56 328 GLN A O 1
ATOM 2624 N N . ALA A 1 329 ? -14.957 9.754 19.068 1.00 91.06 329 ALA A N 1
ATOM 2625 C CA . ALA A 1 329 ? -14.596 9.226 20.383 1.00 91.06 329 ALA A CA 1
ATOM 2626 C C . ALA A 1 329 ? -14.285 10.354 21.376 1.00 91.06 329 ALA A C 1
ATOM 2628 O O . ALA A 1 329 ? -14.851 10.405 22.465 1.00 91.06 329 ALA A O 1
ATOM 2629 N N . ARG A 1 330 ? -13.470 11.337 20.968 1.00 91.25 330 ARG A N 1
ATOM 2630 C CA . ARG A 1 330 ? -13.163 12.514 21.798 1.00 91.25 330 ARG A CA 1
ATOM 2631 C C . ARG A 1 330 ? -14.400 13.345 22.123 1.00 91.25 330 ARG A C 1
ATOM 2633 O O . ARG A 1 330 ? -14.500 13.850 23.235 1.00 91.25 330 ARG A O 1
ATOM 2640 N N . GLN A 1 331 ? -15.330 13.503 21.182 1.00 92.31 331 GLN A N 1
ATOM 2641 C CA . GLN A 1 331 ? -16.579 14.232 21.431 1.00 92.31 331 GLN A CA 1
ATOM 2642 C C . GLN A 1 331 ? -17.465 13.508 22.453 1.00 92.31 331 GLN A C 1
ATOM 2644 O O . GLN A 1 331 ? -17.974 14.149 23.371 1.00 92.31 331 GLN A O 1
ATOM 2649 N N . ARG A 1 332 ? -17.614 12.180 22.340 1.00 93.56 332 ARG A N 1
ATOM 2650 C CA . ARG A 1 332 ? -18.366 11.375 23.317 1.00 93.56 332 ARG A CA 1
ATOM 2651 C C . ARG A 1 332 ? -17.723 11.412 24.702 1.00 93.56 332 ARG A C 1
ATOM 2653 O O . ARG A 1 332 ? -18.401 11.763 25.663 1.00 93.56 332 ARG A O 1
ATOM 2660 N N . ALA A 1 333 ? -16.412 11.184 24.791 1.00 92.00 333 ALA A N 1
ATOM 2661 C CA . ALA A 1 333 ? -15.679 11.257 26.055 1.00 92.00 333 ALA A CA 1
ATOM 2662 C C . ALA A 1 333 ? -15.794 12.645 26.715 1.00 92.00 333 ALA A C 1
ATOM 2664 O O . ALA A 1 333 ? -16.006 12.747 27.919 1.00 92.00 333 ALA A O 1
ATOM 2665 N N . ARG A 1 334 ? -15.731 13.736 25.934 1.00 92.12 334 ARG A N 1
ATOM 2666 C CA . ARG A 1 334 ? -15.957 15.103 26.444 1.00 92.12 334 ARG A CA 1
ATOM 2667 C C . ARG A 1 334 ? -17.347 15.288 27.045 1.00 92.12 334 ARG A C 1
ATOM 2669 O O . ARG A 1 334 ? -17.453 15.914 28.092 1.00 92.12 334 ARG A O 1
ATOM 2676 N N . ARG A 1 335 ? -18.396 14.755 26.407 1.00 92.88 335 ARG A N 1
ATOM 2677 C CA . ARG A 1 335 ? -19.767 14.827 26.940 1.00 92.88 335 ARG A CA 1
ATOM 2678 C C . ARG A 1 335 ? -19.900 14.082 28.264 1.00 92.88 335 ARG A C 1
ATOM 2680 O O . ARG A 1 335 ? -20.539 14.606 29.167 1.00 92.88 335 ARG A O 1
ATOM 2687 N N . VAL A 1 336 ? -19.272 12.911 28.387 1.00 93.00 336 VAL A N 1
ATOM 2688 C CA . VAL A 1 336 ? -19.251 12.143 29.642 1.00 93.00 336 VAL A CA 1
ATOM 2689 C C . VAL A 1 336 ? -18.552 12.926 30.746 1.00 93.00 336 VAL A C 1
ATOM 2691 O O . VAL A 1 336 ? -19.162 13.164 31.781 1.00 93.00 336 VAL A O 1
ATOM 2694 N N . HIS A 1 337 ? -17.332 13.419 30.513 1.00 91.44 337 HIS A N 1
ATOM 2695 C CA . HIS A 1 337 ? -16.621 14.207 31.527 1.00 91.44 337 HIS A CA 1
ATOM 2696 C C . HIS A 1 337 ? -17.369 15.484 31.916 1.00 91.44 337 HIS A C 1
ATOM 2698 O O . HIS A 1 337 ? -17.411 15.843 33.086 1.00 91.44 337 HIS A O 1
ATOM 2704 N N . HIS A 1 338 ? -17.988 16.163 30.947 1.00 91.25 338 HIS A N 1
ATOM 2705 C CA . HIS A 1 338 ? -18.807 17.336 31.233 1.00 91.25 338 HIS A CA 1
ATOM 2706 C C . HIS A 1 338 ? -20.015 16.987 32.109 1.00 91.25 338 HIS A C 1
ATOM 2708 O O . HIS A 1 338 ? -20.307 17.718 33.048 1.00 91.25 338 HIS A O 1
ATOM 2714 N N . ARG A 1 339 ? -20.694 15.865 31.836 1.00 92.69 339 ARG A N 1
ATOM 2715 C CA . ARG A 1 339 ? -21.828 15.403 32.643 1.00 92.69 339 ARG A CA 1
ATOM 2716 C C . ARG A 1 339 ? -21.412 15.054 34.072 1.00 92.69 339 ARG A C 1
ATOM 2718 O O . ARG A 1 339 ? -22.079 15.507 34.991 1.00 92.69 339 ARG A O 1
ATOM 2725 N N . ILE A 1 340 ? -20.315 14.316 34.242 1.00 90.06 340 ILE A N 1
ATOM 2726 C CA . ILE A 1 340 ? -19.777 13.956 35.564 1.00 90.06 340 ILE A CA 1
ATOM 2727 C C . ILE A 1 340 ? -19.453 15.224 36.365 1.00 90.06 340 ILE A C 1
ATOM 2729 O O . ILE A 1 340 ? -19.909 15.375 37.490 1.00 90.06 340 ILE A O 1
ATOM 2733 N N . ARG A 1 341 ? -18.792 16.207 35.740 1.00 88.12 341 ARG A N 1
ATOM 2734 C CA . ARG A 1 341 ? -18.500 17.498 36.378 1.00 88.12 341 ARG A CA 1
ATOM 2735 C C . ARG A 1 341 ? -19.758 18.247 36.828 1.00 88.12 341 ARG A C 1
ATOM 2737 O O . ARG A 1 341 ? -19.752 18.873 37.879 1.00 88.12 341 ARG A O 1
ATOM 2744 N N . LEU A 1 342 ? -20.825 18.227 36.027 1.00 89.62 342 LEU A N 1
ATOM 2745 C CA . LEU A 1 342 ? -22.092 18.857 36.414 1.00 89.62 342 LEU A CA 1
ATOM 2746 C C . LEU A 1 342 ? -22.732 18.163 37.620 1.00 89.62 342 LEU A C 1
ATOM 2748 O O . LEU A 1 342 ? -23.368 18.832 38.427 1.00 89.62 342 LEU A O 1
ATOM 2752 N N . ASP A 1 343 ? -22.584 16.842 37.734 1.00 89.44 343 ASP A N 1
ATOM 2753 C CA . ASP A 1 343 ? -23.060 16.096 38.900 1.00 89.44 343 ASP A CA 1
ATOM 2754 C C . ASP A 1 343 ? -22.267 16.477 40.154 1.00 89.44 343 ASP A C 1
ATOM 2756 O O . ASP A 1 343 ? -22.854 16.790 41.184 1.00 89.44 343 ASP A O 1
ATOM 2760 N N . GLU A 1 344 ? -20.944 16.546 40.038 1.00 84.69 344 GLU A N 1
ATOM 2761 C CA . GLU A 1 344 ? -20.055 16.968 41.123 1.00 84.69 344 GLU A CA 1
ATOM 2762 C C . GLU A 1 344 ? -20.353 18.395 41.598 1.00 84.69 344 GLU A C 1
ATOM 2764 O O . GLU A 1 344 ? -20.480 18.638 42.792 1.00 84.69 344 GLU A O 1
ATOM 2769 N N . GLN A 1 345 ? -20.516 19.344 40.671 1.00 87.12 345 GLN A N 1
ATOM 2770 C CA . GLN A 1 345 ? -20.847 20.737 41.002 1.00 87.12 345 GLN A CA 1
ATOM 2771 C C . GLN A 1 345 ? -22.210 20.885 41.686 1.00 87.12 345 GLN A C 1
ATOM 2773 O O . GLN A 1 345 ? -22.423 21.846 42.421 1.00 87.12 345 GLN A O 1
ATOM 2778 N N . ALA A 1 346 ? -23.131 19.960 41.423 1.00 87.31 346 ALA A N 1
ATOM 2779 C CA . ALA A 1 346 ? -24.448 19.918 42.043 1.00 87.31 346 ALA A CA 1
ATOM 2780 C C . ALA A 1 346 ? -24.487 19.047 43.313 1.00 87.31 346 ALA A C 1
ATOM 2782 O O . ALA A 1 346 ? -25.583 18.774 43.799 1.00 87.31 346 ALA A O 1
ATOM 2783 N N . ASP A 1 347 ? -23.329 18.590 43.809 1.00 85.06 347 ASP A N 1
ATOM 2784 C CA . ASP A 1 347 ? -23.182 17.696 44.966 1.00 85.06 347 ASP A CA 1
ATOM 2785 C C . ASP A 1 347 ? -24.107 16.463 44.893 1.00 85.06 347 ASP A C 1
ATOM 2787 O O . ASP A 1 347 ? -24.753 16.055 45.859 1.00 85.06 347 ASP A O 1
ATOM 2791 N N . ARG A 1 348 ? -24.232 15.880 43.690 1.00 86.75 348 ARG A N 1
ATOM 2792 C CA . ARG A 1 348 ? -25.090 14.716 43.431 1.00 86.75 348 ARG A CA 1
ATOM 2793 C C . ARG A 1 348 ? -24.295 13.521 42.937 1.00 86.75 3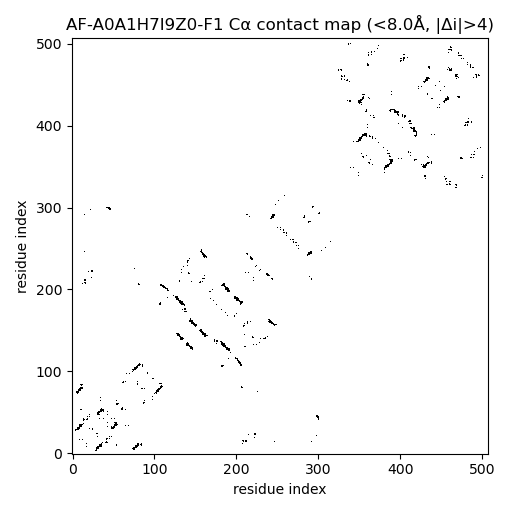48 ARG A C 1
ATOM 2795 O O . ARG A 1 348 ? -23.283 13.645 42.253 1.00 86.75 348 ARG A O 1
ATOM 2802 N N . SER A 1 349 ? -24.829 12.336 43.213 1.00 89.00 349 SER A N 1
ATOM 2803 C CA . SER A 1 349 ? -24.238 11.087 42.749 1.00 89.00 349 SER A CA 1
ATOM 2804 C C . SER A 1 349 ? -24.316 10.935 41.222 1.00 89.00 349 SER A C 1
ATOM 2806 O O . SER A 1 349 ? -25.388 11.101 40.628 1.00 89.00 349 SER A O 1
ATOM 2808 N N . THR A 1 350 ? -23.202 10.568 40.579 1.00 92.00 350 THR A N 1
ATOM 2809 C CA . THR A 1 350 ? -23.197 10.198 39.157 1.00 92.00 350 THR A CA 1
ATOM 2810 C C . THR A 1 350 ? -23.789 8.808 38.981 1.00 92.00 350 THR A C 1
ATOM 2812 O O . THR A 1 350 ? -23.204 7.810 39.399 1.00 92.00 350 THR A O 1
ATOM 2815 N N . ARG A 1 351 ? -24.936 8.736 38.299 1.00 95.31 351 ARG A N 1
ATOM 2816 C CA . ARG A 1 351 ? -25.603 7.476 37.954 1.00 95.31 351 ARG A CA 1
ATOM 2817 C C . ARG A 1 351 ? -25.077 6.965 36.614 1.00 95.31 351 ARG A C 1
ATOM 2819 O O . ARG A 1 351 ? -25.410 7.534 35.569 1.00 95.31 351 ARG A O 1
ATOM 2826 N N . LEU A 1 352 ? -24.255 5.917 36.640 1.00 96.19 352 LEU A N 1
ATOM 2827 C CA . LEU A 1 352 ? -23.682 5.280 35.453 1.00 96.19 352 LEU A CA 1
ATOM 2828 C C . LEU A 1 352 ? -24.341 3.926 35.186 1.00 96.19 352 LEU A C 1
ATOM 2830 O O . LEU A 1 352 ? -24.399 3.068 36.062 1.00 96.19 352 LEU A O 1
ATOM 2834 N N . LEU A 1 353 ? -24.760 3.710 33.941 1.00 97.56 353 LEU A N 1
ATOM 2835 C CA . LEU A 1 353 ? -25.235 2.422 33.449 1.00 97.56 353 LEU A CA 1
ATOM 2836 C C . LEU A 1 353 ? -24.212 1.792 32.507 1.00 97.56 353 LEU A C 1
ATOM 2838 O O . LEU A 1 353 ? -23.907 2.351 31.453 1.00 97.56 353 LEU A O 1
ATOM 2842 N N . SER A 1 354 ? -23.740 0.594 32.834 1.00 97.94 354 SER A N 1
ATOM 2843 C CA . SER A 1 354 ? -23.059 -0.271 31.876 1.00 97.94 354 SER A CA 1
ATOM 2844 C C . SER A 1 354 ? -24.089 -1.079 31.085 1.00 97.94 354 SER A C 1
ATOM 2846 O O . SER A 1 354 ? -24.851 -1.866 31.651 1.00 97.94 354 SER A O 1
ATOM 2848 N N . LEU A 1 355 ? -24.130 -0.897 29.766 1.00 97.75 355 LEU A N 1
ATOM 2849 C CA . LEU A 1 355 ? -25.134 -1.499 28.890 1.00 97.75 355 LEU A CA 1
ATOM 2850 C C . LEU A 1 355 ? -24.462 -2.336 27.797 1.00 97.75 355 LEU A C 1
ATOM 2852 O O . LEU A 1 355 ? -23.620 -1.848 27.047 1.00 97.75 355 LEU A O 1
ATOM 2856 N N . CYS A 1 356 ? -24.869 -3.598 27.668 1.00 96.94 356 CYS A N 1
ATOM 2857 C CA . CYS A 1 356 ? -24.514 -4.443 26.524 1.00 96.94 356 CYS A CA 1
ATOM 2858 C C . CYS A 1 356 ? -25.739 -5.225 26.033 1.00 96.94 356 CYS A C 1
ATOM 2860 O O . CYS A 1 356 ? -26.846 -5.032 26.530 1.00 96.94 356 CYS A O 1
ATOM 2862 N N . PHE A 1 357 ? -25.570 -6.120 25.056 1.00 96.06 357 PHE A N 1
ATOM 2863 C CA . PHE A 1 357 ? -26.699 -6.882 24.522 1.00 96.06 357 PHE A CA 1
ATOM 2864 C C . PHE A 1 357 ? -27.341 -7.797 25.579 1.00 96.06 357 PHE A C 1
ATOM 2866 O O . PHE A 1 357 ? -28.526 -7.671 25.876 1.00 96.06 357 PHE A O 1
ATOM 2873 N N . GLY A 1 358 ? -26.558 -8.703 26.173 1.00 95.19 358 GLY A N 1
ATOM 2874 C CA . GLY A 1 358 ? -27.087 -9.764 27.033 1.00 95.19 358 GLY A CA 1
ATOM 2875 C C . GLY A 1 358 ? -27.063 -9.499 28.541 1.00 95.19 358 GLY A C 1
ATOM 2876 O O . GLY A 1 358 ? -27.794 -10.177 29.249 1.00 95.19 358 GLY A O 1
ATOM 2877 N N . ASN A 1 359 ? -26.231 -8.579 29.038 1.00 97.81 359 ASN A N 1
ATOM 2878 C CA . ASN A 1 359 ? -25.963 -8.371 30.473 1.00 97.81 359 ASN A CA 1
ATOM 2879 C C . ASN A 1 359 ? -25.572 -9.631 31.258 1.00 97.81 359 ASN A C 1
ATOM 2881 O O . ASN A 1 359 ? -25.995 -9.834 32.389 1.00 97.81 359 ASN A O 1
ATOM 2885 N N . ILE A 1 360 ? -24.744 -10.465 30.630 1.00 97.31 360 ILE A N 1
ATOM 2886 C CA . ILE A 1 360 ? -24.190 -11.693 31.220 1.00 97.31 360 ILE A CA 1
ATOM 2887 C C . ILE A 1 360 ? -22.664 -11.809 31.040 1.00 97.31 360 ILE A C 1
ATOM 2889 O O . ILE A 1 360 ? -22.056 -12.690 31.624 1.00 97.31 360 ILE A O 1
ATOM 2893 N N . CYS A 1 361 ? -22.039 -10.920 30.253 1.00 96.00 361 CYS A N 1
ATOM 2894 C CA . CYS A 1 361 ? -20.600 -10.962 29.946 1.00 96.00 361 CYS A CA 1
ATOM 2895 C C . CYS A 1 361 ? -19.938 -9.593 30.192 1.00 96.00 361 CYS A C 1
ATOM 2897 O O . CYS A 1 361 ? -19.410 -9.318 31.262 1.00 96.00 361 CYS A O 1
ATOM 2899 N N . ARG A 1 362 ? -20.019 -8.689 29.202 1.00 98.06 362 ARG A N 1
ATOM 2900 C CA . ARG A 1 362 ? -19.293 -7.404 29.176 1.00 98.06 362 ARG A CA 1
ATOM 2901 C C . ARG A 1 362 ? -19.779 -6.384 30.212 1.00 98.06 362 ARG A C 1
ATOM 2903 O O . ARG A 1 362 ? -18.978 -5.884 30.997 1.00 98.06 362 ARG A O 1
ATOM 2910 N N . SER A 1 363 ? -21.078 -6.066 30.212 1.00 97.75 363 SER A N 1
ATOM 2911 C CA . SER A 1 363 ? -21.631 -5.044 31.108 1.00 97.75 363 SER A CA 1
ATOM 2912 C C . SER A 1 363 ? -21.616 -5.391 32.599 1.00 97.75 363 SER A C 1
ATOM 2914 O O . SER A 1 363 ? -21.307 -4.480 33.365 1.00 97.75 363 SER A O 1
ATOM 2916 N N . PRO A 1 364 ? -21.884 -6.639 33.051 1.00 98.00 364 PRO A N 1
ATOM 2917 C CA . PRO A 1 364 ? -21.718 -6.943 34.468 1.00 98.00 364 PRO A CA 1
ATOM 2918 C C . PRO A 1 364 ? -20.262 -6.787 34.892 1.00 98.00 364 PRO A C 1
ATOM 2920 O O . PRO A 1 364 ? -19.991 -6.003 35.794 1.00 98.00 364 PRO A O 1
ATOM 2923 N N . TYR A 1 365 ? -19.318 -7.422 34.186 1.00 98.50 365 TYR A N 1
ATOM 2924 C CA . TYR A 1 365 ? -17.894 -7.309 34.511 1.00 98.50 365 TYR A CA 1
ATOM 2925 C C . TYR A 1 365 ? -17.438 -5.848 34.612 1.00 98.50 365 TYR A C 1
ATOM 2927 O O . TYR A 1 365 ? -16.810 -5.466 35.595 1.00 98.50 365 TYR A O 1
ATOM 2935 N N . ALA A 1 366 ? -17.809 -5.004 33.643 1.00 98.25 366 ALA A N 1
ATOM 2936 C CA . ALA A 1 366 ? -17.433 -3.595 33.662 1.00 98.25 366 ALA A CA 1
ATOM 2937 C C . ALA A 1 366 ? -18.002 -2.820 34.864 1.00 98.25 366 ALA A C 1
ATOM 2939 O O . ALA A 1 366 ? -17.304 -1.967 35.405 1.00 98.25 366 ALA A O 1
ATOM 2940 N N . ALA A 1 367 ? -19.242 -3.101 35.281 1.00 97.69 367 ALA A N 1
ATOM 2941 C CA . ALA A 1 367 ? -19.859 -2.455 36.439 1.00 97.69 367 ALA A CA 1
ATOM 2942 C C . ALA A 1 367 ? -19.146 -2.838 37.745 1.00 97.69 367 ALA A C 1
ATOM 2944 O O . ALA A 1 367 ? -18.617 -1.955 38.420 1.00 97.69 367 ALA A O 1
ATOM 2945 N N . TYR A 1 368 ? -19.020 -4.141 38.030 1.00 97.44 368 TYR A N 1
ATOM 2946 C CA . TYR A 1 368 ? -18.311 -4.633 39.221 1.00 97.44 368 TYR A CA 1
ATOM 2947 C C . TYR A 1 368 ? -16.851 -4.168 39.247 1.00 97.44 368 TYR A C 1
ATOM 2949 O O . TYR A 1 368 ? -16.315 -3.797 40.294 1.00 97.44 368 TYR A O 1
ATOM 2957 N N . ARG A 1 369 ? -16.182 -4.156 38.087 1.00 97.12 369 ARG A N 1
ATOM 2958 C CA . ARG A 1 369 ? -14.798 -3.692 37.987 1.00 97.12 369 ARG A CA 1
ATOM 2959 C C . ARG A 1 369 ? -14.680 -2.208 38.306 1.00 97.12 369 ARG A C 1
ATOM 2961 O O . ARG A 1 369 ? -13.781 -1.821 39.050 1.00 97.12 369 ARG A O 1
ATOM 2968 N N . LEU A 1 370 ? -15.566 -1.385 37.748 1.00 94.94 370 LEU A N 1
ATOM 2969 C CA . LEU A 1 370 ? -15.551 0.056 37.967 1.00 94.94 370 LEU A CA 1
ATOM 2970 C C . LEU A 1 370 ? -15.847 0.403 39.430 1.00 94.94 370 LEU A C 1
ATOM 2972 O O . LEU A 1 370 ? -15.127 1.222 39.994 1.00 94.94 370 LEU A O 1
ATOM 2976 N N . GLU A 1 371 ? -16.822 -0.258 40.062 1.00 92.38 371 GLU A N 1
ATOM 2977 C CA . GLU A 1 371 ? -17.089 -0.117 41.502 1.00 92.38 371 GLU A CA 1
ATOM 2978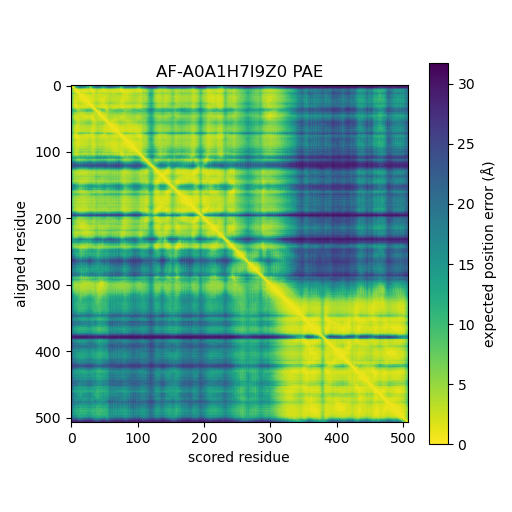 C C . GLU A 1 371 ? -15.826 -0.376 42.327 1.00 92.38 371 GLU A C 1
ATOM 2980 O O . GLU A 1 371 ? -15.434 0.454 43.143 1.00 92.38 371 GLU A O 1
ATOM 2985 N N . ARG A 1 372 ? -15.107 -1.471 42.048 1.00 92.38 372 ARG A N 1
ATOM 2986 C CA . ARG A 1 372 ? -13.853 -1.793 42.747 1.00 92.38 372 ARG A CA 1
ATOM 2987 C C . ARG A 1 372 ? -12.752 -0.759 42.523 1.00 92.38 372 ARG A C 1
ATOM 2989 O O . ARG A 1 372 ? -12.045 -0.417 43.474 1.00 92.38 372 ARG A O 1
ATOM 2996 N N . ILE A 1 373 ? -12.590 -0.268 41.291 1.00 91.19 373 ILE A N 1
ATOM 2997 C CA . ILE A 1 373 ? -11.614 0.787 40.971 1.00 91.19 373 ILE A CA 1
ATOM 2998 C C . ILE A 1 373 ? -11.942 2.062 41.759 1.00 91.19 373 ILE A C 1
ATOM 3000 O O . ILE A 1 373 ? -11.032 2.716 42.264 1.00 91.19 373 ILE A O 1
ATOM 3004 N N . LEU A 1 374 ? -13.222 2.415 41.886 1.00 87.19 374 LEU A N 1
ATOM 3005 C CA . LEU A 1 374 ? -13.646 3.623 42.590 1.00 87.19 374 LEU A CA 1
ATOM 3006 C C . LEU A 1 374 ? -13.564 3.477 44.111 1.00 87.19 374 LEU A C 1
ATOM 3008 O O . LEU A 1 374 ? -13.041 4.379 44.747 1.00 87.19 374 LEU A O 1
ATOM 3012 N N . CYS A 1 375 ? -13.970 2.345 44.696 1.00 83.00 375 CYS A N 1
ATOM 3013 C CA . CYS A 1 375 ? -13.841 2.103 46.141 1.00 83.00 375 CYS A CA 1
ATOM 3014 C C . CYS A 1 375 ? -12.383 2.100 46.626 1.00 83.00 375 CYS A C 1
ATOM 3016 O O . CYS A 1 375 ? -12.117 2.418 47.781 1.00 83.00 375 CYS A O 1
ATOM 3018 N N . SER A 1 376 ? -11.438 1.733 45.755 1.00 76.88 376 SER A N 1
ATOM 3019 C CA . SER A 1 376 ? -10.007 1.702 46.086 1.00 76.88 376 SER A CA 1
ATOM 3020 C C . SER A 1 376 ? -9.351 3.091 46.079 1.00 76.88 376 SER A C 1
ATOM 3022 O O . SER A 1 376 ? -8.240 3.242 46.578 1.00 76.88 376 SER A O 1
ATOM 3024 N N . ASN A 1 377 ? -10.016 4.106 45.518 1.00 66.44 377 ASN A N 1
ATOM 3025 C CA . ASN A 1 377 ? -9.535 5.484 45.463 1.00 66.44 377 ASN A CA 1
ATOM 3026 C C . ASN A 1 377 ? -10.368 6.336 46.447 1.00 66.44 377 ASN A C 1
ATOM 3028 O O . ASN A 1 377 ? -11.589 6.357 46.352 1.00 66.44 377 ASN A O 1
ATOM 3032 N N . ALA A 1 378 ? -9.720 7.015 47.407 1.00 54.16 378 ALA A N 1
ATOM 3033 C CA . ALA A 1 378 ? -10.343 7.877 48.434 1.00 54.16 378 ALA A CA 1
ATOM 3034 C C . ALA A 1 378 ? -11.393 8.868 47.852 1.00 54.16 378 ALA A C 1
ATOM 3036 O O . ALA A 1 378 ? -11.342 9.143 46.653 1.00 54.16 378 ALA A O 1
ATOM 3037 N N . PRO A 1 379 ? -12.342 9.404 48.657 1.00 57.06 379 PRO A N 1
ATOM 3038 C CA . PRO A 1 379 ? -13.722 9.681 48.248 1.00 57.06 379 PRO A CA 1
ATOM 3039 C C . PRO A 1 379 ? -13.810 10.635 47.048 1.00 57.06 379 PRO A C 1
ATOM 3041 O O . PRO A 1 379 ? -13.835 11.854 47.180 1.00 57.06 379 PRO A O 1
ATOM 3044 N N . SER A 1 380 ? -13.850 10.037 45.859 1.00 54.59 380 SER A N 1
ATOM 3045 C CA . SER A 1 380 ? -14.387 10.627 44.634 1.00 54.59 380 SER A CA 1
ATOM 3046 C C . SER A 1 380 ? -15.916 10.719 44.753 1.00 54.59 380 SER A C 1
ATOM 3048 O O . SER A 1 380 ? -16.474 10.057 45.633 1.00 54.59 380 SER A O 1
ATOM 3050 N N . PRO A 1 381 ? -16.606 11.525 43.918 1.00 61.28 381 PRO A N 1
ATOM 3051 C CA . PRO A 1 381 ? -18.059 11.727 44.012 1.00 61.28 381 PRO A CA 1
ATOM 3052 C C . PRO A 1 381 ? -18.796 10.403 44.176 1.00 61.28 381 PRO A C 1
ATOM 3054 O O . PRO A 1 381 ? -18.373 9.403 43.613 1.00 61.28 381 PRO A O 1
ATOM 3057 N N . CYS A 1 382 ? -19.894 10.363 44.928 1.00 76.50 382 CYS A N 1
ATOM 3058 C CA . CYS A 1 382 ? -20.679 9.139 45.071 1.00 76.50 382 CYS A CA 1
ATOM 3059 C C . CYS A 1 382 ? -21.074 8.623 43.674 1.00 76.50 382 CYS A C 1
ATOM 3061 O O . CYS A 1 382 ? -21.905 9.232 43.007 1.00 76.50 382 CYS A O 1
ATOM 3063 N N . TRP A 1 383 ? -20.488 7.531 43.184 1.00 88.06 383 TRP A N 1
ATOM 3064 C CA . TRP A 1 383 ? -20.919 6.897 41.936 1.00 88.06 383 TRP A CA 1
ATOM 3065 C C . TRP A 1 383 ? -21.999 5.873 42.263 1.00 88.06 383 TRP A C 1
ATOM 3067 O O . TRP A 1 383 ? -21.823 5.050 43.157 1.00 88.06 383 TRP A O 1
ATOM 3077 N N . HIS A 1 384 ? -23.096 5.899 41.516 1.00 93.00 384 HIS A N 1
ATOM 3078 C CA . HIS A 1 384 ? -24.086 4.834 41.524 1.00 93.00 384 HIS A CA 1
ATOM 3079 C C . HIS A 1 384 ? -23.959 4.066 40.214 1.00 93.00 384 HIS A C 1
ATOM 3081 O O . HIS A 1 384 ? -24.341 4.567 39.153 1.00 93.00 384 HIS A O 1
ATOM 3087 N N . ILE A 1 385 ? -23.392 2.866 40.279 1.00 94.88 385 ILE A N 1
ATOM 3088 C CA . ILE A 1 385 ? -23.104 2.053 39.101 1.00 94.88 385 ILE A CA 1
ATOM 3089 C C . ILE A 1 385 ? -24.140 0.944 39.003 1.00 94.88 385 ILE A C 1
ATOM 3091 O O . ILE A 1 385 ? -24.487 0.289 39.975 1.00 94.88 385 ILE A O 1
ATOM 3095 N N . GLU A 1 386 ? -24.662 0.751 37.801 1.00 95.94 386 GLU A N 1
ATOM 3096 C CA . GLU A 1 386 ? -25.560 -0.350 37.491 1.00 95.94 386 GLU A CA 1
ATOM 3097 C C . GLU A 1 386 ? -25.135 -1.022 36.189 1.00 95.94 386 GLU A C 1
ATOM 3099 O O . GLU A 1 386 ? -24.461 -0.426 35.345 1.00 95.94 386 GLU A O 1
ATOM 3104 N N . SER A 1 387 ? -25.588 -2.259 35.981 1.00 97.12 387 SER A N 1
ATOM 3105 C CA . SER A 1 387 ? -25.498 -2.920 34.681 1.00 97.12 387 SER A CA 1
ATOM 3106 C C . SER A 1 387 ? -26.858 -3.420 34.207 1.00 97.12 387 SER A C 1
ATOM 3108 O O . SER A 1 387 ? -27.729 -3.775 35.001 1.00 97.12 387 SER A O 1
ATOM 3110 N N . SER A 1 388 ? -27.050 -3.421 32.890 1.00 97.00 388 SER A N 1
ATOM 3111 C CA . SER A 1 388 ? -28.273 -3.914 32.258 1.00 97.00 388 SER A CA 1
ATOM 3112 C C . SER A 1 388 ? -28.041 -4.367 30.818 1.00 97.00 388 SER A C 1
ATOM 3114 O O . SER A 1 388 ? -26.940 -4.227 30.260 1.00 97.00 388 SER A O 1
ATOM 3116 N N . GLY A 1 389 ? -29.075 -4.983 30.242 1.00 96.00 389 GLY A N 1
ATOM 3117 C CA . GLY A 1 389 ? -29.066 -5.610 28.929 1.00 96.00 389 GLY A CA 1
ATOM 3118 C C . GLY A 1 389 ? -30.207 -5.149 28.031 1.00 96.00 389 GLY A C 1
ATOM 3119 O O . GLY A 1 389 ? -31.310 -4.841 28.486 1.00 96.00 389 GLY A O 1
ATOM 3120 N N . ILE A 1 390 ? -29.936 -5.155 26.729 1.00 94.94 390 ILE A N 1
ATOM 3121 C CA . ILE A 1 390 ? -30.923 -4.869 25.679 1.00 94.94 390 ILE A CA 1
ATOM 3122 C C . ILE A 1 390 ? -31.895 -6.044 25.509 1.00 94.94 390 ILE A C 1
ATOM 3124 O O . ILE A 1 390 ? -33.080 -5.844 25.264 1.00 94.94 390 ILE A O 1
ATOM 3128 N N . LEU A 1 391 ? -31.404 -7.278 25.646 1.00 94.00 391 LEU A N 1
ATOM 3129 C CA . LEU A 1 391 ? -32.206 -8.485 25.477 1.00 94.00 391 LEU A CA 1
ATOM 3130 C C . LEU A 1 391 ? -33.287 -8.573 26.581 1.00 94.00 391 LEU A C 1
ATOM 3132 O O . LEU A 1 391 ? -32.915 -8.628 27.758 1.00 94.00 391 LEU A O 1
ATOM 3136 N N . PRO A 1 392 ? -34.594 -8.668 26.244 1.00 92.81 392 PRO A N 1
ATOM 3137 C CA . PRO A 1 392 ? -35.698 -8.749 27.210 1.00 92.81 392 PRO A CA 1
ATOM 3138 C C . PRO A 1 392 ? -35.817 -10.149 27.837 1.00 92.81 392 PRO A C 1
ATOM 3140 O O . PRO A 1 392 ? -36.850 -10.811 27.776 1.00 92.81 392 PRO A O 1
ATOM 3143 N N . LYS A 1 393 ? -34.711 -10.635 28.403 1.00 93.62 393 LYS A N 1
ATOM 3144 C CA . LYS A 1 393 ? -34.590 -11.913 29.113 1.00 93.62 393 LYS A CA 1
ATOM 3145 C C . LYS A 1 393 ? -33.783 -11.683 30.396 1.00 93.62 393 LYS A C 1
ATOM 3147 O O . LYS A 1 393 ? -32.569 -11.914 30.373 1.00 93.62 393 LYS A O 1
ATOM 3152 N N . PRO A 1 394 ? -34.402 -11.160 31.470 1.00 94.50 394 PRO A N 1
ATOM 3153 C CA . PRO A 1 394 ? -33.738 -10.989 32.760 1.00 94.50 394 PRO A CA 1
ATOM 3154 C C . PRO A 1 394 ? -33.535 -12.340 33.472 1.00 94.50 394 PRO A C 1
ATOM 3156 O O . PRO A 1 394 ? -33.989 -13.376 32.988 1.00 94.50 394 PRO A O 1
ATOM 3159 N N . GLY A 1 395 ? -32.842 -12.343 34.614 1.00 96.06 395 GLY A N 1
ATOM 3160 C CA . GLY A 1 395 ? -32.667 -13.535 35.455 1.00 96.06 395 GLY A CA 1
ATOM 3161 C C . GLY A 1 395 ? -31.574 -14.513 35.008 1.00 96.06 395 GLY A C 1
ATOM 3162 O O . GLY A 1 395 ? -31.385 -15.546 35.643 1.00 96.06 395 GLY A O 1
ATOM 3163 N N . ARG A 1 396 ? -30.858 -14.229 33.913 1.00 97.25 396 ARG A N 1
ATOM 3164 C CA . ARG A 1 396 ? -29.790 -15.096 33.403 1.00 97.25 396 ARG A CA 1
ATOM 3165 C C . ARG A 1 396 ? -28.485 -14.848 34.146 1.00 97.25 396 ARG A C 1
ATOM 3167 O O . ARG A 1 396 ? -28.102 -13.704 34.374 1.00 97.25 396 ARG A O 1
ATOM 3174 N N . GLN A 1 397 ? -27.794 -15.936 34.445 1.00 97.25 397 GLN A N 1
ATOM 3175 C CA . GLN A 1 397 ? -26.466 -15.923 35.046 1.00 97.25 397 GLN A CA 1
ATOM 3176 C C . GLN A 1 397 ? -25.383 -15.751 33.966 1.00 97.25 397 GLN A C 1
ATOM 3178 O O . GLN A 1 397 ? -25.602 -16.153 32.814 1.00 97.25 397 GLN A O 1
ATOM 3183 N N . PRO A 1 398 ? -24.214 -15.177 34.302 1.00 97.06 398 PRO A N 1
ATOM 3184 C CA . PRO A 1 398 ? -23.032 -15.243 33.452 1.00 97.06 398 PRO A CA 1
ATOM 3185 C C . PRO A 1 398 ? -22.662 -16.689 33.092 1.00 97.06 398 PRO A C 1
ATOM 3187 O O . PRO A 1 398 ? -22.793 -17.564 33.949 1.00 97.06 398 PRO A O 1
ATOM 3190 N N . PRO A 1 399 ? -22.184 -16.966 31.864 1.00 97.19 399 PRO A N 1
ATOM 3191 C CA . PRO A 1 399 ? -21.636 -18.275 31.509 1.00 97.19 399 PRO A CA 1
ATOM 3192 C C . PRO A 1 399 ? -20.495 -18.688 32.444 1.00 97.19 399 PRO A C 1
ATOM 3194 O O . PRO A 1 399 ? -19.780 -17.832 32.964 1.00 97.19 399 PRO A O 1
ATOM 3197 N N . HIS A 1 400 ? -20.290 -19.991 32.624 1.00 97.69 400 HIS A N 1
ATOM 3198 C CA . HIS A 1 400 ? -19.264 -20.519 33.527 1.00 97.69 400 HIS A CA 1
ATOM 3199 C C . HIS A 1 400 ? -17.852 -20.015 33.166 1.00 97.69 400 HIS A C 1
ATOM 3201 O O . HIS A 1 400 ? -17.096 -19.587 34.036 1.00 97.69 400 HIS A O 1
ATOM 3207 N N . GLU A 1 401 ? -17.527 -19.948 31.874 1.00 98.00 401 GLU A N 1
ATOM 3208 C CA . GLU A 1 401 ? -16.264 -19.413 31.353 1.00 98.00 401 GLU A CA 1
ATOM 3209 C C . GLU A 1 401 ? -16.086 -17.932 31.709 1.00 98.00 401 GLU A C 1
ATOM 3211 O O . GLU A 1 401 ? -14.999 -17.499 32.096 1.00 98.00 401 GLU A O 1
ATOM 3216 N N . ALA A 1 402 ? -17.177 -17.162 31.637 1.00 97.81 402 ALA A N 1
ATOM 3217 C CA . ALA A 1 402 ? -17.204 -15.751 31.995 1.00 97.81 402 ALA A CA 1
ATOM 3218 C C . ALA A 1 402 ? -16.932 -15.549 33.491 1.00 97.81 402 ALA A C 1
ATOM 3220 O O . ALA A 1 402 ? -16.199 -14.629 33.850 1.00 97.81 402 ALA A O 1
ATOM 3221 N N . GLN A 1 403 ? -17.504 -16.404 34.346 1.00 98.25 403 GLN A N 1
ATOM 3222 C CA . GLN A 1 403 ? -17.299 -16.375 35.796 1.00 98.25 403 GLN A CA 1
ATOM 3223 C C . GLN A 1 403 ? -15.841 -16.687 36.151 1.00 98.25 403 GLN A C 1
ATOM 3225 O O . GLN A 1 403 ? -15.216 -15.908 36.872 1.00 98.25 403 GLN A O 1
ATOM 3230 N N . ILE A 1 404 ? -15.267 -17.754 35.579 1.00 98.12 404 ILE A N 1
ATOM 3231 C CA . ILE A 1 404 ? -13.860 -18.127 35.796 1.00 98.12 404 ILE A CA 1
ATOM 3232 C C . ILE A 1 404 ? -12.922 -17.006 35.344 1.00 98.12 404 ILE A C 1
ATOM 3234 O O . ILE A 1 404 ? -12.025 -16.605 36.091 1.00 98.12 404 ILE A O 1
ATOM 3238 N N . ALA A 1 405 ? -13.122 -16.470 34.137 1.00 98.19 405 ALA A N 1
ATOM 3239 C CA . ALA A 1 405 ? -12.295 -15.390 33.606 1.00 98.19 405 ALA A CA 1
ATOM 3240 C C . ALA A 1 405 ? -12.353 -14.137 34.495 1.00 98.19 405 ALA A C 1
ATOM 3242 O O . ALA A 1 405 ? -11.327 -13.523 34.789 1.00 98.19 405 ALA A O 1
ATOM 3243 N N . ALA A 1 406 ? -13.550 -13.780 34.959 1.00 97.88 406 ALA A N 1
ATOM 3244 C CA . ALA A 1 406 ? -13.776 -12.627 35.818 1.00 97.88 406 ALA A CA 1
ATOM 3245 C C . ALA A 1 406 ? -13.118 -12.809 37.198 1.00 97.88 406 ALA A C 1
ATOM 3247 O O . ALA A 1 406 ? -12.417 -11.915 37.679 1.00 97.88 406 ALA A O 1
ATOM 3248 N N . GLN A 1 407 ? -13.257 -13.995 37.799 1.00 97.69 407 GLN A N 1
ATOM 3249 C CA . GLN A 1 407 ? -12.602 -14.359 39.056 1.00 97.69 407 GLN A CA 1
ATOM 3250 C C . GLN A 1 407 ? -11.073 -14.354 38.928 1.00 97.69 407 GLN A C 1
ATOM 3252 O O . GLN A 1 407 ? -10.392 -13.832 39.808 1.00 97.69 407 GLN A O 1
ATOM 3257 N N . THR A 1 408 ? -10.535 -14.842 37.805 1.00 97.25 408 THR A N 1
ATOM 3258 C CA . THR A 1 408 ? -9.093 -14.819 37.497 1.00 97.25 408 THR A CA 1
ATOM 3259 C C . THR A 1 408 ? -8.534 -13.393 37.472 1.00 97.25 408 THR A C 1
ATOM 3261 O O . THR A 1 408 ? -7.406 -13.155 37.899 1.00 97.25 408 THR A O 1
ATOM 3264 N N . LEU A 1 409 ? -9.328 -12.422 37.016 1.00 97.12 409 LEU A N 1
ATOM 3265 C CA . LEU A 1 409 ? -8.977 -10.996 37.025 1.00 97.12 409 LEU A CA 1
ATOM 3266 C C . LEU A 1 409 ? -9.372 -10.285 38.332 1.00 97.12 409 LEU A C 1
ATOM 3268 O O . LEU A 1 409 ? -9.334 -9.055 38.426 1.00 97.12 409 LEU A O 1
ATOM 3272 N N . GLY A 1 410 ? -9.756 -11.051 39.355 1.00 96.38 410 GLY A N 1
ATOM 3273 C CA . GLY A 1 410 ? -10.122 -10.542 40.667 1.00 96.38 410 GLY A CA 1
ATOM 3274 C C . GLY A 1 410 ? -11.393 -9.701 40.649 1.00 96.38 410 GLY A C 1
ATOM 3275 O O . GLY A 1 410 ? -11.479 -8.758 41.420 1.00 96.38 410 GLY A O 1
ATOM 3276 N N . THR A 1 411 ? -12.356 -9.991 39.774 1.00 96.75 411 THR A N 1
ATOM 3277 C CA . THR A 1 411 ? -13.670 -9.328 39.717 1.00 96.75 411 THR A CA 1
ATOM 3278 C C . THR A 1 411 ? -14.756 -10.395 39.559 1.00 96.75 411 THR A C 1
ATOM 3280 O O . THR A 1 411 ? -15.265 -10.573 38.460 1.00 96.75 411 THR A O 1
ATOM 3283 N N . PRO A 1 412 ? -15.071 -11.169 40.612 1.00 96.50 412 PRO A N 1
ATOM 3284 C CA . PRO A 1 412 ? -16.090 -12.216 40.534 1.00 96.50 412 PRO A CA 1
ATOM 3285 C C . PRO A 1 412 ? -17.459 -11.635 40.138 1.00 96.50 412 PRO A C 1
ATOM 3287 O O . PRO A 1 412 ? -17.839 -10.565 40.612 1.00 96.50 412 PRO A O 1
ATOM 3290 N N . ILE A 1 413 ? -18.173 -12.334 39.248 1.00 97.00 413 ILE A N 1
ATOM 3291 C CA . ILE A 1 413 ? -19.510 -11.959 38.743 1.00 97.00 413 ILE A CA 1
ATOM 3292 C C . ILE A 1 413 ? -20.527 -13.106 38.877 1.00 97.00 413 ILE A C 1
ATOM 3294 O O . ILE A 1 413 ? -21.594 -13.059 38.281 1.00 97.00 413 ILE A O 1
ATOM 3298 N N . ASP A 1 414 ? -20.203 -14.148 39.635 1.00 95.00 414 ASP A N 1
ATOM 3299 C CA . ASP A 1 414 ? -21.019 -15.351 39.856 1.00 95.00 414 ASP A CA 1
ATOM 3300 C C . ASP A 1 414 ? -22.362 -15.066 40.546 1.00 95.00 414 ASP A C 1
ATOM 3302 O O . ASP A 1 414 ? -23.337 -15.766 40.296 1.00 95.00 414 ASP A O 1
ATOM 3306 N N . ALA A 1 415 ? -22.447 -13.999 41.344 1.00 94.69 415 ALA A N 1
ATOM 3307 C CA . ALA A 1 415 ? -23.698 -13.545 41.955 1.00 94.69 415 ALA A CA 1
ATOM 3308 C C . ALA A 1 415 ? -24.556 -12.652 41.030 1.00 94.69 415 ALA A C 1
ATOM 3310 O O . ALA A 1 415 ? -25.635 -12.204 41.428 1.00 94.69 415 ALA A O 1
ATOM 3311 N N . HIS A 1 416 ? -24.086 -12.337 39.816 1.00 97.44 416 HIS A N 1
ATOM 3312 C CA . HIS A 1 416 ? -24.779 -11.419 38.912 1.00 97.44 416 HIS A CA 1
ATOM 3313 C C . HIS A 1 416 ? -26.009 -12.065 38.272 1.00 97.44 416 HIS A C 1
ATOM 3315 O O . HIS A 1 416 ? -25.943 -13.148 37.704 1.00 97.44 416 HIS A O 1
ATOM 3321 N N . SER A 1 417 ? -27.121 -11.336 38.238 1.00 97.19 417 SER A N 1
ATOM 3322 C CA . SER A 1 417 ? -28.324 -11.724 37.501 1.00 97.19 417 SER A CA 1
ATOM 3323 C C . SER A 1 417 ? -28.653 -10.663 36.458 1.00 97.19 417 SER A C 1
ATOM 3325 O O . SER A 1 417 ? -28.768 -9.476 36.774 1.00 97.19 417 SER A O 1
ATOM 3327 N N . SER A 1 418 ? -28.799 -11.076 35.196 1.00 97.31 418 SER A N 1
ATOM 3328 C CA . SER A 1 418 ? -29.041 -10.151 34.089 1.00 97.31 418 SER A CA 1
ATOM 3329 C C . SER A 1 418 ? -30.332 -9.357 34.293 1.00 97.31 418 SER A C 1
ATOM 3331 O O . SER A 1 418 ? -31.375 -9.940 34.600 1.00 97.31 418 SER A O 1
ATOM 3333 N N . ARG A 1 419 ? -30.305 -8.059 34.004 1.00 96.25 419 ARG A N 1
ATOM 3334 C CA . ARG A 1 419 ? -31.474 -7.173 33.976 1.00 96.25 419 ARG A CA 1
ATOM 3335 C C . ARG A 1 419 ? -31.761 -6.713 32.553 1.00 96.25 419 ARG A C 1
ATOM 3337 O O . ARG A 1 419 ? -30.837 -6.518 31.766 1.00 96.25 419 ARG A O 1
ATOM 3344 N N . HIS A 1 420 ? -33.031 -6.496 32.236 1.00 94.69 420 HIS A N 1
ATOM 3345 C CA . HIS A 1 420 ? -33.429 -5.813 31.007 1.00 94.69 420 HIS A CA 1
ATOM 3346 C C . HIS A 1 420 ? -33.591 -4.315 31.285 1.00 94.69 420 HIS A C 1
ATOM 3348 O O . HIS A 1 420 ? -34.146 -3.962 32.320 1.00 94.69 420 HIS A O 1
ATOM 3354 N N . SER A 1 421 ? -33.107 -3.462 30.382 1.00 88.44 421 SER A N 1
ATOM 3355 C CA . SER A 1 421 ? -33.395 -2.024 30.405 1.00 88.44 421 SER A CA 1
ATOM 3356 C C . SER A 1 421 ? -34.526 -1.680 29.452 1.00 88.44 421 SER A C 1
ATOM 3358 O O . SER A 1 421 ? -34.347 -1.758 28.233 1.00 88.44 421 SER A O 1
ATOM 3360 N N . ALA A 1 422 ? -35.659 -1.244 29.999 1.00 82.06 422 ALA A N 1
ATOM 3361 C CA . ALA A 1 422 ? -36.686 -0.582 29.211 1.00 82.06 422 ALA A CA 1
ATOM 3362 C C . ALA A 1 422 ? -36.258 0.869 28.896 1.00 82.06 422 ALA A C 1
ATOM 3364 O O . ALA A 1 422 ? -35.453 1.453 29.626 1.00 82.06 422 ALA A O 1
ATOM 3365 N N . PRO A 1 423 ? -36.790 1.505 27.834 1.00 79.00 423 PRO A N 1
ATOM 3366 C CA . PRO A 1 423 ? -36.436 2.884 27.486 1.00 79.00 423 PRO A CA 1
ATOM 3367 C C . PRO A 1 423 ? -36.626 3.896 28.626 1.00 79.00 423 PRO A C 1
ATOM 3369 O O . PRO A 1 423 ? -35.830 4.824 28.749 1.00 79.00 423 PRO A O 1
ATOM 3372 N N . CYS A 1 424 ? -37.636 3.707 29.483 1.00 75.69 424 CYS A N 1
ATOM 3373 C CA . CYS A 1 424 ? -37.858 4.547 30.662 1.00 75.69 424 CYS A CA 1
ATOM 3374 C C . CYS A 1 424 ? -36.719 4.440 31.686 1.00 75.69 424 CYS A C 1
ATOM 3376 O O . CYS A 1 424 ? -36.327 5.452 32.265 1.00 75.69 424 CYS A O 1
ATOM 3378 N N . ASP A 1 425 ? -36.133 3.254 31.851 1.00 82.69 425 ASP A N 1
ATOM 3379 C CA . ASP A 1 425 ? -35.077 3.000 32.836 1.00 82.69 425 ASP A CA 1
ATOM 3380 C C . ASP A 1 425 ? -33.785 3.724 32.454 1.00 82.69 425 ASP A C 1
ATOM 3382 O O . ASP A 1 425 ? -33.097 4.264 33.314 1.00 82.69 425 ASP A O 1
ATOM 3386 N N . LEU A 1 426 ? -33.501 3.823 31.150 1.00 90.31 426 LEU A N 1
ATOM 3387 C CA . LEU A 1 426 ? -32.317 4.507 30.620 1.00 90.31 426 LEU A CA 1
ATOM 3388 C C . LEU A 1 426 ? -32.288 6.003 30.966 1.00 90.31 426 LEU A C 1
ATOM 3390 O O . LEU A 1 426 ? -31.216 6.604 31.007 1.00 90.31 426 LEU A O 1
ATOM 3394 N N . THR A 1 427 ? -33.453 6.617 31.202 1.00 91.31 427 THR A N 1
ATOM 3395 C CA . THR A 1 427 ? -33.550 8.053 31.519 1.00 91.31 427 THR A CA 1
ATOM 3396 C C . THR A 1 427 ? -33.155 8.396 32.953 1.00 91.31 427 THR A C 1
ATOM 3398 O O . THR A 1 427 ? -32.929 9.566 33.259 1.00 91.31 427 THR A O 1
ATOM 3401 N N . GLN A 1 428 ? -33.017 7.387 33.818 1.00 91.75 428 GLN A N 1
ATOM 3402 C CA . GLN A 1 428 ? -32.603 7.554 35.212 1.00 91.75 428 GLN A CA 1
ATOM 3403 C C . GLN A 1 428 ? -31.083 7.699 35.371 1.00 91.75 428 GLN A C 1
ATOM 3405 O O . GLN A 1 428 ? -30.604 8.017 36.461 1.00 91.75 428 GLN A O 1
ATOM 3410 N N . HIS A 1 429 ? -30.309 7.464 34.308 1.00 95.31 429 HIS A N 1
ATOM 3411 C CA . HIS A 1 429 ? -28.848 7.498 34.338 1.00 95.31 429 HIS A CA 1
ATOM 3412 C C . HIS A 1 429 ? -28.312 8.758 33.673 1.00 95.31 429 HIS A C 1
ATOM 3414 O O . HIS A 1 429 ? -28.837 9.249 32.680 1.00 95.31 429 HIS A O 1
ATOM 3420 N N . HIS A 1 430 ? -27.214 9.278 34.205 1.00 95.38 430 HIS A N 1
ATOM 3421 C CA . HIS A 1 430 ? -26.527 10.439 33.648 1.00 95.38 430 HIS A CA 1
ATOM 3422 C C . HIS A 1 430 ? -25.519 10.022 32.575 1.00 95.38 430 HIS A C 1
ATOM 3424 O O . HIS A 1 430 ? -25.307 10.740 31.595 1.00 95.38 430 HIS A O 1
ATOM 3430 N N . VAL A 1 431 ? -24.899 8.853 32.754 1.00 96.50 431 VAL A N 1
ATOM 3431 C CA . VAL A 1 431 ? -23.891 8.297 31.849 1.00 96.50 431 VAL A CA 1
ATOM 3432 C C . VAL A 1 431 ? -24.286 6.880 31.455 1.00 96.50 431 VAL A C 1
ATOM 3434 O O . VAL A 1 431 ? -24.580 6.057 32.317 1.00 96.50 431 VAL A O 1
ATOM 3437 N N . ILE A 1 432 ? -24.248 6.576 30.158 1.00 97.56 432 ILE A N 1
ATOM 3438 C CA . ILE A 1 432 ? -24.427 5.213 29.646 1.00 97.56 432 ILE A CA 1
ATOM 3439 C C . ILE A 1 432 ? -23.154 4.795 28.914 1.00 97.56 432 ILE A C 1
ATOM 3441 O O . ILE A 1 432 ? -22.755 5.405 27.915 1.00 97.56 432 ILE A O 1
ATOM 3445 N N . LEU A 1 433 ? -22.524 3.743 29.425 1.00 97.75 433 LEU A N 1
ATOM 3446 C CA . LEU A 1 433 ? -21.308 3.152 28.892 1.00 97.75 433 LEU A CA 1
ATOM 3447 C C . LEU A 1 433 ? -21.652 1.890 28.095 1.00 97.75 433 LEU A C 1
ATOM 3449 O O . LEU A 1 433 ? -22.252 0.957 28.625 1.00 97.75 433 LEU A O 1
ATOM 3453 N N . ILE A 1 434 ? -21.253 1.861 26.826 1.00 97.81 434 ILE A N 1
ATOM 3454 C CA . ILE A 1 434 ? -21.516 0.753 25.894 1.00 97.81 434 ILE A CA 1
ATOM 3455 C C . ILE A 1 434 ? -20.222 0.171 25.313 1.00 97.81 434 ILE A C 1
ATOM 3457 O O . ILE A 1 434 ? -19.147 0.752 25.459 1.00 97.81 434 ILE A O 1
ATOM 3461 N N . PHE A 1 435 ? -20.311 -0.962 24.615 1.00 97.88 435 PHE A N 1
ATOM 3462 C CA . PHE A 1 435 ? -19.131 -1.718 24.167 1.00 97.88 435 PHE A CA 1
ATOM 3463 C C . PHE A 1 435 ? -18.960 -1.737 22.649 1.00 97.88 435 PHE A C 1
ATOM 3465 O O . PHE A 1 435 ? -17.833 -1.777 22.154 1.00 97.88 435 PHE A O 1
ATOM 3472 N N . ASP A 1 436 ? -20.059 -1.663 21.901 1.00 96.56 436 ASP A N 1
ATOM 3473 C CA . ASP A 1 436 ? -20.058 -1.774 20.444 1.00 96.56 436 ASP A CA 1
ATOM 3474 C C . ASP A 1 436 ? -21.051 -0.805 19.774 1.00 96.56 436 ASP A C 1
ATOM 3476 O O . ASP A 1 436 ? -21.833 -0.106 20.430 1.00 96.56 436 ASP A O 1
ATOM 3480 N N . ARG A 1 437 ? -21.016 -0.722 18.436 1.00 94.12 437 ARG A N 1
ATOM 3481 C CA . ARG A 1 437 ? -21.950 0.130 17.686 1.00 94.12 437 ARG A CA 1
ATOM 3482 C C . ARG A 1 437 ? -23.368 -0.423 17.643 1.00 94.12 437 ARG A C 1
ATOM 3484 O O . ARG A 1 437 ? -24.276 0.373 17.425 1.00 94.12 437 ARG A O 1
ATOM 3491 N N . GLN A 1 438 ? -23.588 -1.720 17.856 1.00 94.44 438 GLN A N 1
ATOM 3492 C CA . GLN A 1 438 ? -24.946 -2.266 17.915 1.00 94.44 438 GLN A CA 1
ATOM 3493 C C . GLN A 1 438 ? -25.688 -1.702 19.132 1.00 94.44 438 GLN A C 1
ATOM 3495 O O . GLN A 1 438 ? -26.832 -1.269 19.006 1.00 94.44 438 GLN A O 1
ATOM 3500 N N . ASN A 1 439 ? -25.012 -1.578 20.279 1.00 95.00 439 ASN A N 1
ATOM 3501 C CA . ASN A 1 439 ? -25.555 -0.893 21.453 1.00 95.00 439 ASN A CA 1
ATOM 3502 C C . ASN A 1 439 ? -25.841 0.589 21.150 1.00 95.00 439 ASN A C 1
ATOM 3504 O O . ASN A 1 439 ? -26.882 1.113 21.540 1.00 95.00 439 ASN A O 1
ATOM 3508 N N . LEU A 1 440 ? -24.947 1.264 20.414 1.00 93.44 440 LEU A N 1
ATOM 3509 C CA . LEU A 1 440 ? -25.134 2.666 20.025 1.00 93.44 440 LEU A CA 1
ATOM 3510 C C . LEU A 1 440 ? -26.343 2.858 19.096 1.00 93.44 440 LEU A C 1
ATOM 3512 O O . LEU A 1 440 ? -27.056 3.850 19.222 1.00 93.44 440 LEU A O 1
ATOM 3516 N N . HIS A 1 441 ? -26.554 1.929 18.161 1.00 93.19 441 HIS A N 1
ATOM 3517 C CA . HIS A 1 441 ? -27.720 1.915 17.282 1.00 93.19 441 HIS A CA 1
ATOM 3518 C C . HIS A 1 441 ? -29.005 1.716 18.082 1.00 93.19 441 HIS A C 1
ATOM 3520 O O . HIS A 1 441 ? -29.915 2.524 17.948 1.00 93.19 441 HIS A O 1
ATOM 3526 N N . HIS A 1 442 ? -29.031 0.750 19.000 1.00 92.94 442 HIS A N 1
ATOM 3527 C CA . HIS A 1 442 ? -30.185 0.547 19.870 1.00 92.94 442 HIS A CA 1
ATOM 3528 C C . HIS A 1 442 ? -30.537 1.805 20.686 1.00 92.94 442 HIS A C 1
ATOM 3530 O O . HIS A 1 442 ? -31.688 2.223 20.706 1.00 92.94 442 HIS A O 1
ATOM 3536 N N . LEU A 1 443 ? -29.545 2.472 21.292 1.00 93.62 443 LEU A N 1
ATOM 3537 C CA . LEU A 1 443 ? -29.769 3.728 22.026 1.00 93.62 443 LEU A CA 1
ATOM 3538 C C . LEU A 1 443 ? -30.246 4.886 21.138 1.00 93.62 443 LEU A C 1
ATOM 3540 O O . LEU A 1 443 ? -30.853 5.837 21.630 1.00 93.62 443 LEU A O 1
ATOM 3544 N N . ARG A 1 444 ? -29.940 4.849 19.837 1.00 93.19 444 ARG A N 1
ATOM 3545 C CA . ARG A 1 444 ? -30.491 5.805 18.874 1.00 93.19 444 ARG A CA 1
ATOM 3546 C C . ARG A 1 444 ? -31.968 5.535 18.637 1.00 93.19 444 ARG A C 1
ATOM 3548 O O . ARG A 1 444 ? -32.747 6.481 18.662 1.00 93.19 444 ARG A O 1
ATOM 3555 N N . ASP A 1 445 ? -32.332 4.273 18.458 1.00 90.81 445 ASP A N 1
ATOM 3556 C CA . ASP A 1 445 ? -33.708 3.866 18.173 1.00 90.81 445 ASP A CA 1
ATOM 3557 C C . ASP A 1 445 ? -34.639 4.121 19.371 1.00 90.81 445 ASP A C 1
ATOM 3559 O O . ASP A 1 445 ? -35.813 4.427 19.185 1.00 90.81 445 ASP A O 1
ATOM 3563 N N . THR A 1 446 ? -34.113 4.092 20.602 1.00 89.19 446 THR A N 1
ATOM 3564 C CA . THR A 1 446 ? -34.862 4.469 21.815 1.00 89.19 446 THR A CA 1
ATOM 3565 C C . THR A 1 446 ? -34.936 5.980 22.068 1.00 89.19 446 THR A C 1
ATOM 3567 O O . THR A 1 446 ? -35.584 6.403 23.022 1.00 89.19 446 THR A O 1
ATOM 3570 N N . GLY A 1 447 ? -34.264 6.813 21.263 1.00 89.62 447 GLY A N 1
ATOM 3571 C CA . GLY A 1 447 ? -34.217 8.272 21.439 1.00 89.62 447 GLY A CA 1
ATOM 3572 C C . GLY A 1 447 ? -33.273 8.767 22.545 1.00 89.62 447 GLY A C 1
ATOM 3573 O O . GLY A 1 447 ? -33.139 9.973 22.751 1.00 89.62 447 GLY A O 1
ATOM 3574 N N . ILE A 1 448 ? -32.566 7.865 23.231 1.00 91.50 448 ILE A N 1
ATOM 3575 C CA . ILE A 1 448 ? -31.607 8.212 24.290 1.00 91.50 448 ILE A CA 1
ATOM 3576 C C . ILE A 1 448 ? -30.355 8.879 23.712 1.00 91.50 448 ILE A C 1
ATOM 3578 O O . ILE A 1 448 ? -29.775 9.784 24.323 1.00 91.50 448 ILE A O 1
ATOM 3582 N N . LEU A 1 449 ? -29.931 8.472 22.512 1.00 88.75 449 LEU A N 1
ATOM 3583 C CA . LEU A 1 449 ? -28.773 9.061 21.854 1.00 88.75 449 LEU A CA 1
ATOM 3584 C C . LEU A 1 449 ? -29.061 10.508 21.421 1.00 88.75 449 LEU A C 1
ATOM 3586 O O . LEU A 1 449 ? -29.597 10.756 20.346 1.00 88.75 449 LEU A O 1
ATOM 3590 N N . GLY A 1 450 ? -28.617 11.466 22.234 1.00 85.00 450 GLY A N 1
ATOM 3591 C CA . GLY A 1 450 ? -28.826 12.899 22.002 1.00 85.00 450 GLY A CA 1
ATOM 3592 C C . GLY A 1 450 ? -29.655 13.586 23.082 1.00 85.00 450 GLY A C 1
ATOM 3593 O O . GLY A 1 450 ? -29.746 14.812 23.061 1.00 85.00 450 GLY A O 1
ATOM 3594 N N . HIS A 1 451 ? -30.193 12.830 24.044 1.00 90.50 451 HIS A N 1
ATOM 3595 C CA . HIS A 1 451 ? -30.889 13.393 25.192 1.00 90.50 451 HIS A CA 1
ATOM 3596 C C . HIS A 1 451 ? -29.966 14.361 25.962 1.00 90.50 451 HIS A C 1
ATOM 3598 O O . HIS A 1 451 ? -28.846 13.982 26.316 1.00 90.50 451 HIS A O 1
ATOM 3604 N N . PRO A 1 452 ? -30.395 15.604 26.257 1.00 86.38 452 PRO A N 1
ATOM 3605 C CA . PRO A 1 452 ? -29.519 16.621 26.839 1.00 86.38 452 PRO A CA 1
ATOM 3606 C C . PRO A 1 452 ? -29.004 16.212 28.219 1.00 86.38 452 PRO A C 1
ATOM 3608 O O . PRO A 1 452 ? -27.870 16.531 28.560 1.00 86.38 452 PRO A O 1
ATOM 3611 N N . GLY A 1 453 ? -29.807 15.463 28.983 1.00 89.75 453 GLY A N 1
ATOM 3612 C CA . GLY A 1 453 ? -29.486 14.950 30.317 1.00 89.75 453 GLY A CA 1
ATOM 3613 C C . GLY A 1 453 ? -28.498 13.778 30.358 1.00 89.75 453 GLY A C 1
ATOM 3614 O O . GLY A 1 453 ? -27.951 13.513 31.422 1.00 89.75 453 GLY A O 1
ATOM 3615 N N . ILE A 1 454 ? -28.240 13.098 29.232 1.00 94.56 454 ILE A N 1
ATOM 3616 C CA . ILE A 1 454 ? -27.570 11.787 29.221 1.00 94.56 454 ILE A CA 1
ATOM 3617 C C . ILE A 1 454 ? -26.346 11.822 28.307 1.00 94.56 454 ILE A C 1
ATOM 3619 O O . ILE A 1 454 ? -26.426 12.183 27.131 1.00 94.56 454 ILE A O 1
ATOM 3623 N N . ALA A 1 455 ? -25.195 11.416 28.834 1.00 96.19 455 ALA A N 1
ATOM 3624 C CA . ALA A 1 455 ? -23.973 11.258 28.062 1.00 96.19 455 ALA A CA 1
ATOM 3625 C C . ALA A 1 455 ? -23.738 9.781 27.720 1.00 96.19 455 ALA A C 1
ATOM 3627 O O . ALA A 1 455 ? -23.601 8.940 28.602 1.00 96.19 455 ALA A O 1
ATOM 3628 N N . VAL A 1 456 ? -23.651 9.470 26.426 1.00 96.38 456 VAL A N 1
ATOM 3629 C CA . VAL A 1 456 ? -23.358 8.116 25.935 1.00 96.38 456 VAL A CA 1
ATOM 3630 C C . VAL A 1 456 ? -21.922 8.053 25.421 1.00 96.38 456 VAL A C 1
ATOM 3632 O O . VAL A 1 456 ? -21.533 8.866 24.573 1.00 96.38 456 VAL A O 1
ATOM 3635 N N . ALA A 1 457 ? -21.153 7.063 25.876 1.00 95.56 457 ALA A N 1
ATOM 3636 C CA . ALA A 1 457 ? -19.821 6.767 25.352 1.00 95.56 457 ALA A CA 1
ATOM 3637 C C . ALA A 1 457 ? -19.611 5.269 25.136 1.00 95.56 457 ALA A C 1
ATOM 3639 O O . ALA A 1 457 ? -20.150 4.434 25.860 1.00 95.56 457 ALA A O 1
ATOM 3640 N N . MET A 1 458 ? -18.787 4.936 24.143 1.00 97.00 458 MET A N 1
ATOM 3641 C CA . MET A 1 458 ? -18.244 3.589 24.028 1.00 97.00 458 MET A CA 1
ATOM 3642 C C . MET A 1 458 ? -17.031 3.489 24.944 1.00 97.00 458 MET A C 1
ATOM 3644 O O . MET A 1 458 ? -16.194 4.388 24.940 1.00 97.00 458 MET A O 1
ATOM 3648 N N . LEU A 1 459 ? -16.869 2.389 25.672 1.00 97.56 459 LEU A N 1
ATOM 3649 C CA . LEU A 1 459 ? -15.671 2.179 26.487 1.00 97.56 459 LEU A CA 1
ATOM 3650 C C . LEU A 1 459 ? -14.393 2.207 25.631 1.00 97.56 459 LEU A C 1
ATOM 3652 O O . LEU A 1 459 ? -13.368 2.745 26.042 1.00 97.56 459 LEU A O 1
ATOM 3656 N N . GLY A 1 460 ? -14.496 1.761 24.376 1.00 96.00 460 GLY A N 1
ATOM 3657 C CA . GLY A 1 460 ? -13.442 1.896 23.375 1.00 96.00 460 GLY A CA 1
ATOM 3658 C C . GLY A 1 460 ? -13.003 3.336 23.065 1.00 96.00 460 GLY A C 1
ATOM 3659 O O . GLY A 1 460 ? -11.922 3.538 22.514 1.00 96.00 460 GLY A O 1
ATOM 3660 N N . ASP A 1 461 ? -13.786 4.358 23.427 1.00 96.12 461 ASP A N 1
ATOM 3661 C CA . ASP A 1 461 ? -13.412 5.772 23.264 1.00 96.12 461 ASP A CA 1
ATOM 3662 C C . ASP A 1 461 ? -12.232 6.182 24.165 1.00 96.12 461 ASP A C 1
ATOM 3664 O O . ASP A 1 461 ? -11.527 7.152 23.854 1.00 96.12 461 ASP A O 1
ATOM 3668 N N . TYR A 1 462 ? -12.004 5.418 25.238 1.00 95.81 462 TYR A N 1
ATOM 3669 C CA . TYR A 1 462 ? -10.967 5.631 26.250 1.00 95.81 462 TYR A CA 1
ATOM 3670 C C . TYR A 1 462 ? -9.699 4.795 26.020 1.00 95.81 462 TYR A C 1
ATOM 3672 O O . TYR A 1 462 ? -8.699 5.001 26.700 1.00 95.81 462 TYR A O 1
ATOM 3680 N N . LEU A 1 463 ? -9.709 3.893 25.035 1.00 94.88 463 LEU A N 1
ATOM 3681 C CA . LEU A 1 463 ? -8.539 3.101 24.652 1.00 94.88 463 LEU A CA 1
ATOM 3682 C C . LEU A 1 463 ? -7.404 3.976 24.080 1.00 94.88 463 LEU A C 1
ATOM 3684 O O . LEU A 1 463 ? -7.653 5.094 23.607 1.00 94.88 463 LEU A O 1
ATOM 3688 N N . PRO A 1 464 ? -6.151 3.475 24.066 1.00 90.88 464 PRO A N 1
ATOM 3689 C CA . PRO A 1 464 ? -4.993 4.213 23.565 1.00 90.88 464 PRO A CA 1
ATOM 3690 C C . PRO A 1 464 ? -5.164 4.673 22.108 1.00 90.88 464 PRO A C 1
ATOM 3692 O O . PRO A 1 464 ? -5.946 4.085 21.359 1.00 90.88 464 PRO A O 1
ATOM 3695 N N . PRO A 1 465 ? -4.392 5.676 21.639 1.00 86.25 465 PRO A N 1
ATOM 3696 C CA . PRO A 1 465 ? -4.577 6.292 20.320 1.00 86.25 465 PRO A CA 1
ATOM 3697 C C . PRO A 1 465 ? -4.626 5.335 19.118 1.00 86.25 465 PRO A C 1
ATOM 3699 O O . PRO A 1 465 ? -5.256 5.673 18.114 1.00 86.25 465 PRO A O 1
ATOM 3702 N N . SER A 1 466 ? -3.981 4.167 19.205 1.00 87.25 466 SER A N 1
ATOM 3703 C CA . SER A 1 466 ? -4.007 3.115 18.179 1.00 87.25 466 SER A CA 1
ATOM 3704 C C . SER A 1 466 ? -5.332 2.3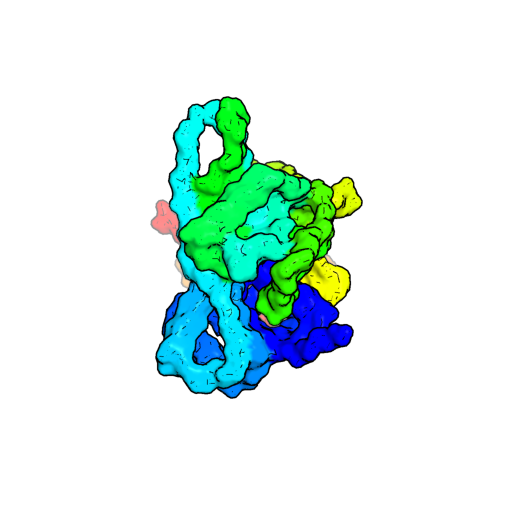41 18.117 1.00 87.25 466 SER A C 1
ATOM 3706 O O . SER A 1 466 ? -5.672 1.821 17.058 1.00 87.25 466 SER A O 1
ATOM 3708 N N . ARG A 1 467 ? -6.092 2.288 19.221 1.00 90.25 467 ARG A N 1
ATOM 3709 C CA . ARG A 1 467 ? -7.379 1.577 19.369 1.00 90.25 467 ARG A CA 1
ATOM 3710 C C . ARG A 1 467 ? -8.549 2.486 19.782 1.00 90.25 467 ARG A C 1
ATOM 3712 O O . ARG A 1 467 ? -9.647 2.005 20.041 1.00 90.25 467 ARG A O 1
ATOM 3719 N N . GLN A 1 468 ? -8.344 3.801 19.828 1.00 92.38 468 GLN A N 1
ATOM 3720 C CA . GLN A 1 468 ? -9.365 4.761 20.243 1.00 92.38 468 GLN A CA 1
ATOM 3721 C C . GLN A 1 468 ? -10.586 4.751 19.304 1.00 92.38 468 GLN A C 1
ATOM 3723 O O . GLN A 1 468 ? -10.473 4.983 18.096 1.00 92.38 468 GLN A O 1
ATOM 3728 N N . GLY A 1 469 ? -11.772 4.549 19.880 1.00 89.44 469 GLY A N 1
ATOM 3729 C CA . GLY A 1 469 ? -13.047 4.451 19.163 1.00 89.44 469 GLY A CA 1
ATOM 3730 C C . GLY A 1 469 ? -13.288 3.092 18.492 1.00 89.44 469 GLY A C 1
ATOM 3731 O O . GLY A 1 469 ? -14.161 2.988 17.618 1.00 89.44 469 GLY A O 1
ATOM 3732 N N . CYS A 1 470 ? -12.502 2.070 18.848 1.00 91.62 470 CYS A N 1
ATOM 3733 C CA . CYS A 1 470 ? -12.764 0.680 18.482 1.00 91.62 470 CYS A CA 1
ATOM 3734 C C . CYS A 1 470 ? -13.914 0.087 19.310 1.00 91.62 470 CYS A C 1
ATOM 3736 O O . CYS A 1 470 ? -14.297 0.619 20.347 1.00 91.62 470 CYS A O 1
ATOM 3738 N N . GLU A 1 471 ? -14.486 -1.006 18.819 1.00 95.50 471 GLU A N 1
ATOM 3739 C CA . GLU A 1 471 ? -15.481 -1.795 19.550 1.00 95.50 471 GLU A CA 1
ATOM 3740 C C . GLU A 1 471 ? -14.771 -2.814 20.440 1.00 95.50 471 GLU A C 1
ATOM 3742 O O . GLU A 1 471 ? -13.649 -3.228 20.146 1.00 95.50 471 GLU A O 1
ATOM 3747 N N . ILE A 1 472 ? -15.434 -3.215 21.520 1.00 97.06 472 ILE A N 1
ATOM 3748 C CA . ILE A 1 472 ? -15.001 -4.309 22.382 1.00 97.06 472 ILE A CA 1
ATOM 3749 C C . ILE A 1 472 ? -15.852 -5.531 22.025 1.00 97.06 472 ILE A C 1
ATOM 3751 O O . ILE A 1 472 ? -17.065 -5.536 22.268 1.00 97.06 472 ILE A O 1
ATOM 3755 N N . SER A 1 473 ? -15.209 -6.536 21.426 1.00 95.06 473 SER A N 1
ATOM 3756 C CA . SER A 1 473 ? -15.842 -7.772 20.950 1.00 95.06 473 SER A CA 1
ATOM 3757 C C . SER A 1 473 ? -16.644 -8.472 22.050 1.00 95.06 473 SER A C 1
ATOM 3759 O O . SER A 1 473 ? -16.239 -8.478 23.212 1.00 95.06 473 SER A O 1
ATOM 3761 N N . ASP A 1 474 ? -17.791 -9.055 21.691 1.00 95.56 474 ASP A N 1
ATOM 3762 C CA . ASP A 1 474 ? -18.592 -9.868 22.612 1.00 95.56 474 ASP A CA 1
ATOM 3763 C C . ASP A 1 474 ? -17.993 -11.279 22.729 1.00 95.56 474 ASP A C 1
ATOM 3765 O O . ASP A 1 474 ? -17.946 -11.971 21.715 1.00 95.56 474 ASP A O 1
ATOM 3769 N N . PRO A 1 475 ? -17.533 -11.719 23.915 1.00 95.69 475 PRO A N 1
ATOM 3770 C CA . PRO A 1 475 ? -16.920 -13.036 24.090 1.00 95.69 475 PRO A CA 1
ATOM 3771 C C . PRO A 1 475 ? -17.959 -14.157 24.248 1.00 95.69 475 PRO A C 1
ATOM 3773 O O . PRO A 1 475 ? -17.601 -15.290 24.545 1.00 95.69 475 PRO A O 1
ATOM 3776 N N . TYR A 1 476 ? -19.259 -13.864 24.122 1.00 94.69 476 TYR A N 1
ATOM 3777 C CA . TYR A 1 476 ? -20.305 -14.872 24.278 1.00 94.69 476 TYR A CA 1
ATOM 3778 C C . TYR A 1 476 ? -20.125 -16.051 23.305 1.00 94.69 476 TYR A C 1
ATOM 3780 O O . TYR A 1 476 ? -20.069 -15.855 22.093 1.00 94.69 476 TYR A O 1
ATOM 3788 N N . GLY A 1 477 ? -20.083 -17.270 23.851 1.00 92.94 477 GLY A N 1
ATOM 3789 C CA . GLY A 1 477 ? -19.817 -18.502 23.100 1.00 92.94 477 GLY A CA 1
ATOM 3790 C C . GLY A 1 477 ? -18.330 -18.816 22.900 1.00 92.94 477 GLY A C 1
ATOM 3791 O O . GLY A 1 477 ? -18.023 -19.848 22.311 1.00 92.94 477 GLY A O 1
ATOM 3792 N N . GLY A 1 478 ? -17.436 -17.948 23.381 1.00 94.75 478 GLY A N 1
ATOM 3793 C CA . GLY A 1 478 ? -15.993 -18.155 23.368 1.00 94.75 478 GLY A CA 1
ATOM 3794 C C . GLY A 1 478 ? -15.457 -18.888 24.598 1.00 94.75 478 GLY A C 1
ATOM 3795 O O . GLY A 1 478 ? -16.189 -19.171 25.551 1.00 94.75 478 GLY A O 1
ATOM 3796 N N . ASP A 1 479 ? -14.159 -19.175 24.578 1.00 97.44 479 ASP A N 1
ATOM 3797 C CA . ASP A 1 479 ? -13.449 -19.834 25.675 1.00 97.44 479 ASP A CA 1
ATOM 3798 C C . ASP A 1 479 ? -13.002 -18.860 26.787 1.00 97.44 479 ASP A C 1
ATOM 3800 O O . ASP A 1 479 ? -13.087 -17.633 26.675 1.00 97.44 479 ASP A O 1
ATOM 3804 N N . ILE A 1 480 ? -12.488 -19.407 27.895 1.00 97.94 480 ILE A N 1
ATOM 3805 C CA . ILE A 1 480 ? -12.010 -18.622 29.049 1.00 97.94 480 ILE A CA 1
ATOM 3806 C C . ILE A 1 480 ? -10.962 -17.574 28.633 1.00 97.94 480 ILE A C 1
ATOM 3808 O O . ILE A 1 480 ? -10.961 -16.461 29.165 1.00 97.94 480 ILE A O 1
ATOM 3812 N N . ASN A 1 481 ? -10.076 -17.891 27.684 1.00 97.62 481 ASN A N 1
ATOM 3813 C CA . ASN A 1 481 ? -9.046 -16.957 27.238 1.00 97.62 481 ASN A CA 1
ATOM 3814 C C . ASN A 1 481 ? -9.659 -15.794 26.458 1.00 97.62 481 ASN A C 1
ATOM 3816 O O . ASN A 1 481 ? -9.260 -14.650 26.681 1.00 97.62 481 ASN A O 1
ATOM 3820 N N . GLU A 1 482 ? -10.639 -16.047 25.593 1.00 97.56 482 GLU A N 1
ATOM 3821 C CA . GLU A 1 482 ? -11.369 -14.999 24.875 1.00 97.56 482 GLU A CA 1
ATOM 3822 C C . GLU A 1 482 ? -12.073 -14.042 25.847 1.00 97.56 482 GLU A C 1
ATOM 3824 O O . GLU A 1 482 ? -11.958 -12.818 25.705 1.00 97.56 482 GLU A O 1
ATOM 3829 N N . PHE A 1 483 ? -12.706 -14.570 26.901 1.00 98.25 483 PHE A N 1
ATOM 3830 C CA . PHE A 1 483 ? -13.260 -13.749 27.982 1.00 98.25 483 PHE A CA 1
ATOM 3831 C C . PHE A 1 483 ? -12.188 -12.911 28.689 1.00 98.25 483 PHE A C 1
ATOM 3833 O O . PHE A 1 483 ? -12.371 -11.702 28.849 1.00 98.25 483 PHE A O 1
ATOM 3840 N N . ILE A 1 484 ? -11.052 -13.512 29.066 1.00 98.31 484 ILE A N 1
ATOM 3841 C CA . ILE A 1 484 ? -9.936 -12.799 29.710 1.00 98.31 484 ILE A CA 1
ATOM 3842 C C . ILE A 1 484 ? -9.428 -11.660 28.819 1.00 98.31 484 ILE A C 1
ATOM 3844 O O . ILE A 1 484 ? -9.192 -10.556 29.315 1.00 98.31 484 ILE A O 1
ATOM 3848 N N . GLN A 1 485 ? -9.263 -11.888 27.513 1.00 97.94 485 GLN A N 1
ATOM 3849 C CA . GLN A 1 485 ? -8.794 -10.845 26.599 1.00 97.94 485 GLN A CA 1
ATOM 3850 C C . GLN A 1 485 ? -9.794 -9.693 26.504 1.00 97.94 485 GLN A C 1
ATOM 3852 O O . GLN A 1 485 ? -9.395 -8.533 26.630 1.00 97.94 485 GLN A O 1
ATOM 3857 N N . THR A 1 486 ? -11.090 -9.983 26.365 1.00 98.19 486 THR A N 1
ATOM 3858 C CA . THR A 1 486 ? -12.122 -8.938 26.380 1.00 98.19 486 THR A CA 1
ATOM 3859 C C . THR A 1 486 ? -12.102 -8.156 27.693 1.00 98.19 486 THR A C 1
ATOM 3861 O O . THR A 1 486 ? -12.110 -6.924 27.674 1.00 98.19 486 THR A O 1
ATOM 3864 N N . TYR A 1 487 ? -12.039 -8.837 28.836 1.00 98.50 487 TYR A N 1
ATOM 3865 C CA . TYR A 1 487 ? -12.023 -8.195 30.150 1.00 98.50 487 TYR A CA 1
ATOM 3866 C C . TYR A 1 487 ? -10.781 -7.331 30.382 1.00 98.50 487 TYR A C 1
ATOM 3868 O O . TYR A 1 487 ? -10.902 -6.243 30.935 1.00 98.50 487 TYR A O 1
ATOM 3876 N N . ARG A 1 488 ? -9.610 -7.720 29.866 1.00 98.12 488 ARG A N 1
ATOM 3877 C CA . ARG A 1 488 ? -8.409 -6.865 29.884 1.00 98.12 488 ARG A CA 1
ATOM 3878 C C . ARG A 1 488 ? -8.590 -5.573 29.088 1.00 98.12 488 ARG A C 1
ATOM 3880 O O . ARG A 1 488 ? -8.148 -4.516 29.530 1.00 98.12 488 ARG A O 1
ATOM 3887 N N . VAL A 1 489 ? -9.258 -5.634 27.934 1.00 98.12 489 VAL A N 1
ATOM 3888 C CA . VAL A 1 489 ? -9.583 -4.427 27.153 1.00 98.12 489 VAL A CA 1
ATOM 3889 C C . VAL A 1 489 ? -10.584 -3.541 27.907 1.00 98.12 489 VAL A C 1
ATOM 3891 O O . VAL A 1 489 ? -10.471 -2.315 27.863 1.00 98.12 489 VAL A O 1
ATOM 3894 N N . ILE A 1 490 ? -11.537 -4.141 28.629 1.00 98.44 490 ILE A N 1
ATOM 3895 C CA . ILE A 1 490 ? -12.463 -3.409 29.505 1.00 98.44 490 ILE A CA 1
ATOM 3896 C C . ILE A 1 490 ? -11.699 -2.720 30.643 1.00 98.44 490 ILE A C 1
ATOM 3898 O O . ILE A 1 490 ? -11.878 -1.520 30.838 1.00 98.44 490 ILE A O 1
ATOM 3902 N N . ASP A 1 491 ? -10.814 -3.432 31.341 1.00 97.88 491 ASP A N 1
ATOM 3903 C CA . ASP A 1 491 ? -9.970 -2.893 32.414 1.00 97.88 491 ASP A CA 1
ATOM 3904 C C . ASP A 1 491 ? -9.154 -1.679 31.953 1.00 97.88 491 ASP A C 1
ATOM 3906 O O . ASP A 1 491 ? -9.103 -0.662 32.647 1.00 97.88 491 ASP A O 1
ATOM 3910 N N . GLU A 1 492 ? -8.547 -1.755 30.767 1.00 97.31 492 GLU A N 1
ATOM 3911 C CA . GLU A 1 492 ? -7.775 -0.656 30.182 1.00 97.31 492 GLU A CA 1
ATOM 3912 C C . GLU A 1 492 ? -8.654 0.576 29.923 1.00 97.31 492 GLU A C 1
ATOM 3914 O O . GLU A 1 492 ? -8.291 1.694 30.297 1.00 97.31 492 GLU A O 1
ATOM 3919 N N . GLY A 1 493 ? -9.836 0.373 29.333 1.00 96.94 493 GLY A N 1
ATOM 3920 C CA . GLY A 1 493 ? -10.794 1.449 29.086 1.00 96.94 493 GLY A CA 1
ATOM 3921 C C . GLY A 1 493 ? -11.321 2.085 30.377 1.00 96.94 493 GLY A C 1
ATOM 3922 O O . GLY A 1 493 ? -11.411 3.309 30.458 1.00 96.94 493 GLY A O 1
ATOM 3923 N N . LEU A 1 494 ? -11.643 1.276 31.394 1.00 96.38 494 LEU A N 1
ATOM 3924 C CA . LEU A 1 494 ? -12.146 1.757 32.685 1.00 96.38 494 LEU A CA 1
ATOM 3925 C C . LEU A 1 494 ? -11.069 2.517 33.456 1.00 96.38 494 LEU A C 1
ATOM 3927 O O . LEU A 1 494 ? -11.346 3.576 34.010 1.00 96.38 494 LEU A O 1
ATOM 3931 N N . THR A 1 495 ? -9.832 2.024 33.435 1.00 94.69 495 THR A N 1
ATOM 3932 C CA . THR A 1 495 ? -8.687 2.720 34.033 1.00 94.69 495 THR A CA 1
ATOM 3933 C C . THR A 1 495 ? -8.468 4.083 33.375 1.00 94.69 495 THR A C 1
ATOM 3935 O O . THR A 1 495 ? -8.263 5.086 34.056 1.00 94.69 495 THR A O 1
ATOM 3938 N N . ALA A 1 496 ? -8.544 4.153 32.044 1.00 93.81 496 ALA A N 1
ATOM 3939 C CA . ALA A 1 496 ? -8.409 5.414 31.325 1.00 93.81 496 ALA A CA 1
ATOM 3940 C C . ALA A 1 496 ? -9.580 6.380 31.593 1.00 93.81 496 ALA A C 1
ATOM 3942 O O . ALA A 1 496 ? -9.354 7.587 31.699 1.00 93.81 496 ALA A O 1
ATOM 3943 N N . LEU A 1 497 ? -10.809 5.869 31.738 1.00 93.06 497 LEU A N 1
ATOM 3944 C CA . LEU A 1 497 ? -11.984 6.645 32.149 1.00 93.06 497 LEU A CA 1
ATOM 3945 C C . LEU A 1 497 ? -11.768 7.286 33.529 1.00 93.06 497 LEU A C 1
ATOM 3947 O O . LEU A 1 497 ? -11.906 8.501 33.654 1.00 93.06 497 LEU A O 1
ATOM 3951 N N . THR A 1 498 ? -11.393 6.499 34.543 1.00 89.94 498 THR A N 1
ATOM 3952 C CA . THR A 1 498 ? -11.235 6.995 35.923 1.00 89.94 498 THR A CA 1
ATOM 3953 C C . THR A 1 498 ? -10.047 7.941 36.079 1.00 89.94 498 THR A C 1
ATOM 3955 O O . THR A 1 498 ? -10.142 8.953 36.770 1.00 89.94 498 THR A O 1
ATOM 3958 N N . GLN A 1 499 ? -8.936 7.696 35.381 1.00 89.25 499 GLN A N 1
ATOM 3959 C CA . GLN A 1 499 ? -7.817 8.644 35.352 1.00 89.25 499 GLN A CA 1
ATOM 3960 C C . GLN A 1 499 ? -8.204 9.972 34.689 1.00 89.25 499 GLN A C 1
ATOM 3962 O O . GLN A 1 499 ? -7.751 11.039 35.110 1.00 89.25 499 GLN A O 1
ATOM 3967 N N . ALA A 1 500 ? -9.022 9.927 33.634 1.00 86.00 500 ALA A N 1
ATOM 3968 C CA . ALA A 1 500 ? -9.464 11.124 32.930 1.00 86.00 500 ALA A CA 1
ATOM 3969 C C . ALA A 1 500 ? -10.443 11.973 33.756 1.00 86.00 500 ALA A C 1
ATOM 3971 O O . ALA A 1 500 ? -10.423 13.198 33.608 1.00 86.00 500 ALA A O 1
ATOM 3972 N N . THR A 1 501 ? -11.249 11.359 34.629 1.00 81.44 501 THR A N 1
ATOM 3973 C CA . THR A 1 501 ? -12.075 12.082 35.610 1.00 81.44 501 THR A CA 1
ATOM 3974 C C . THR A 1 501 ? -11.213 12.647 36.741 1.00 81.44 501 THR A C 1
ATOM 3976 O O . THR A 1 501 ? -11.306 13.833 37.032 1.00 81.44 501 THR A O 1
ATOM 3979 N N . GLN A 1 502 ? -10.266 11.868 37.281 1.00 77.81 502 GLN A N 1
ATOM 3980 C CA . GLN A 1 502 ? -9.380 12.307 38.371 1.00 77.81 502 GLN A CA 1
ATOM 3981 C C . GLN A 1 502 ? -8.492 13.510 38.019 1.00 77.81 502 GLN A C 1
ATOM 3983 O O . GLN A 1 502 ? -8.398 14.455 38.798 1.00 77.81 502 GLN A O 1
ATOM 3988 N N . ARG A 1 503 ? -7.864 13.526 36.834 1.00 67.31 503 ARG A N 1
ATOM 3989 C CA . ARG A 1 503 ? -6.987 14.640 36.403 1.00 67.31 503 ARG A CA 1
ATOM 3990 C C . ARG A 1 503 ? -7.707 15.987 36.302 1.00 67.31 503 ARG A C 1
ATOM 3992 O O . ARG A 1 503 ? -7.055 17.029 36.322 1.00 67.31 503 ARG A O 1
ATOM 3999 N N . GLN A 1 504 ? -9.030 15.973 36.159 1.00 58.06 504 GLN A N 1
ATOM 4000 C CA . GLN A 1 504 ? -9.832 17.193 36.121 1.00 58.06 504 GLN A CA 1
ATOM 4001 C C . GLN A 1 504 ? -10.135 17.755 37.513 1.00 58.06 504 GLN A C 1
ATOM 4003 O O . GLN A 1 504 ? -10.546 18.903 37.584 1.00 58.06 504 GLN A O 1
ATOM 4008 N N . HIS A 1 505 ? -9.914 16.997 38.593 1.00 56.53 505 HIS A N 1
ATOM 4009 C CA . HIS A 1 505 ? -10.000 17.517 39.962 1.00 56.53 505 HIS A CA 1
ATOM 4010 C C . HIS A 1 505 ? -8.729 18.251 40.398 1.00 56.53 505 HIS A C 1
ATOM 4012 O O . HIS A 1 505 ? -8.781 19.106 41.273 1.00 56.53 505 HIS A O 1
ATOM 4018 N N . THR A 1 506 ? -7.580 17.905 39.812 1.00 50.12 506 THR A N 1
ATOM 4019 C CA . THR A 1 506 ? -6.274 18.485 40.164 1.00 50.12 506 THR A CA 1
ATOM 4020 C C . THR A 1 506 ? -5.885 19.701 39.318 1.00 50.12 506 THR A C 1
ATOM 4022 O O . THR A 1 506 ? -4.811 20.255 39.541 1.00 50.12 506 THR A O 1
ATOM 4025 N N . SER A 1 507 ? -6.703 20.079 38.327 1.00 38.12 507 SER A N 1
ATOM 4026 C CA . SER A 1 507 ? -6.479 21.218 37.417 1.00 38.12 507 SER A CA 1
ATOM 4027 C C . SER A 1 507 ? -7.604 22.225 37.572 1.00 38.12 507 SER A C 1
ATOM 4029 O O . SER A 1 507 ? -7.308 23.438 37.577 1.00 38.12 507 SER A O 1
#

Radius of gyration: 34.98 Å; Cα contacts (8 Å, |Δi|>4): 924; chains: 1; bounding box: 76×58×95 Å

Nearest PDB structures (foldseek):
  5jnu-assembly1_B  TM=8.845E-01  e=1.298E-10  Mus musculus
  1pnt-assembly1_A  TM=8.929E-01  e=2.707E-10  Bos taurus
  6y2v-assembly1_A  TM=8.826E-01  e=4.020E-10  Homo sapiens
  7kh8-assembly2_B  TM=8.402E-01  e=2.418E-10  Homo sapiens
  1d2a-assembly2_B  TM=8.810E-01  e=9.519E-09  Saccharomyces cerevisiae

Organism: NCBI:txid1396821

Mean predicted aligned error: 12.28 Å

Sequence (507 aa):
MKAPHSDILLVGGSPEVILTFVRSLARQGHRLDSLNDTPLSHACQSRYLQKVLPFPHDPKEAQDRLIKALAEGQYDHIVPLDANASHHIQTTRTQYPDRFGHARIHQSHPAPITLQAPRTSPDVKTKIIGLLTFAHNQEITAAVQFRSLRHDTRGHHGYCVSEAPNEQILRLAEQFIRLHRLEGPITLYFAYTPGADGYHIIGAIPHWDDALPLAVHVGADLPIHWIAPPQAATPMPSYRPGIYCRNGRHDSLLLQKAFGQARRKGTRQLFGTLARTFLEILRPAWRKEVHGSHAWQDPNPQWTEYARILAQLVSDASARIATLRRWQARQRARRVHHRIRLDEQADRSTRLLSLCFGNICRSPYAAYRLERILCSNAPSPCWHIESSGILPKPGRQPPHEAQIAAQTLGTPIDAHSSRHSAPCDLTQHHVILIFDRQNLHHLRDTGILGHPGIAVAMLGDYLPPSRQGCEISDPYGGDINEFIQTYRVIDEGLTALTQATQRQHTS

Solvent-accessible surface area (backbone atoms only — not comparable to full-atom values): 26907 Å² total; per-residue (Å²): 130,83,71,80,74,40,35,34,38,40,26,38,42,54,52,59,41,44,39,41,43,48,57,54,44,40,73,70,56,34,46,36,34,36,34,22,67,56,58,88,39,35,37,66,49,33,82,65,53,78,46,82,38,67,30,55,90,51,70,66,60,28,43,54,43,51,55,50,52,40,73,77,43,82,41,52,32,37,41,50,34,28,38,66,32,31,49,50,52,52,55,46,39,73,76,43,53,79,60,52,71,85,33,48,72,56,73,48,50,64,64,69,47,79,42,82,65,79,94,67,64,91,87,62,82,66,46,58,36,36,35,43,31,32,25,57,96,39,36,76,50,34,69,41,32,32,35,66,78,38,64,52,100,85,67,49,55,34,27,34,33,31,41,73,80,50,70,68,59,51,54,53,48,43,53,50,30,48,74,68,66,42,52,36,37,33,32,38,32,27,41,36,50,91,91,70,88,45,79,41,73,32,29,36,36,32,29,68,52,67,59,49,36,45,34,43,75,34,56,36,65,60,65,56,39,73,81,54,63,73,63,100,80,56,74,60,59,73,58,53,54,69,36,32,31,34,37,64,71,51,52,50,52,50,49,52,50,46,60,60,47,29,76,78,67,41,72,67,57,34,50,53,50,50,51,50,50,51,55,59,69,53,41,47,83,80,46,68,43,44,50,62,55,64,39,94,92,42,50,48,20,38,52,49,49,50,49,51,50,51,52,52,53,50,51,57,50,50,55,48,53,53,51,52,36,38,52,52,19,53,53,28,50,50,43,38,53,53,48,50,50,53,25,54,77,66,77,40,62,43,29,35,32,22,38,31,58,65,18,37,55,67,14,43,49,51,29,59,44,48,51,53,59,48,74,74,42,80,94,61,75,56,70,46,74,40,52,23,5,64,44,92,58,54,74,40,59,39,51,71,44,45,29,53,26,27,41,75,72,72,39,72,43,78,88,45,60,13,34,50,54,53,70,73,58,61,70,74,30,39,31,41,39,25,36,42,66,68,53,55,49,53,36,44,77,65,56,53,64,76,36,90,76,36,23,60,36,47,44,23,36,43,32,59,87,94,47,28,45,40,66,55,73,81,46,82,94,52,55,42,65,48,30,38,54,47,51,51,55,48,51,51,13,51,51,40,47,52,52,59,54,53,57,64,74,80,106

pLDDT: mean 83.46, std 12.89, range [33.28, 98.5]

InterPro domains:
  IPR017867 Protein-tyrosine phosphatase, low molecular weight [PR00719] (352-369)
  IPR017867 Protein-tyrosine phosphatase, low molecular weight [PR00719] (428-443)
  IPR017867 Protein-tyrosine phosphatase, low molecular weight [PR00719] (472-487)
  IPR023485 Phosphotyrosine protein phosphatase I [PF01451] (353-504)
  IPR023485 Phosphotyrosine protein phosphatase I [SM00226] (350-500)
  IPR036196 Phosphotyrosine protein phosphatase I superfamily [SSF52788] (350-498)
  IPR050438 Low Molecular Weight Phosphotyrosine Protein Phosphatase [PTHR11717] (347-504)

Secondary structure (DSSP, 8-state):
-PPPP-EEEEES--HHHHHHHHHHHHHTT-EEEEEES-TTSSGGG-TTEEEEEE--SSHHHHHHHHHHHHHH---SEEEE-SHHHHHHHHHHHHH-GGGGTT-EEPP--SS-EE-PPP---TTS-PEEEEEEEEEETTEEEEEEEEEEEEE-TT--EEEEEE-PPPHHHHHHHHHHHHHHT--EEEEEEEEEETTTTEEEEEEEE-S--TTHHHHHHHT--HHHHHHSPPPTTPPPPP--TT-EEE-HHHHHHHHHHHHHHHHHH-HHHHHHHHHHHHHHHHGGGTSSEEETT--TT--HHHHHHHHHHHHHHHHHHHHHHHHHHHHHHHHHHHHHHHHHHHHHHTT--EEEEEEESSSSSHHHHHHHHHHHHHHTSTT-S-EEEEEEESSS--SPPPPHHHHHHHHHTT---TT----B--HHHHTT-SEEEESSHHHHHHHHHTT-TT-TT-EEEEGGGGS-TTTTT------TT--HHHHHHHHHHHHHHHHHHHHHHHTTT--